Protein AF-0000000079074766 (afdb_homodimer)

Radius of gyration: 25.67 Å; Cα contacts (8 Å, |Δi|>4): 658; chains: 2; bounding box: 69×68×53 Å

Secondary structure (DSSP, 8-state):
--TTHHHHHHHHHHHHTT--HHHHHTTTS-HHHHHHHHTTSS--BHHHHHHHHHHTT--HHHHHHIIIIIHHHHHTHHHHHHHHTT-HHHHHHHHHHHHHHHHH-TT-HHHHHHHHHHHHHHHHHH------HHHHHHHHHTTHHHHTTSS---HHHHHHHHTTGGGS-HHHHHHHHHHHHHHHHHS----HHHHHHHHHHHHHHHHHHHHH-HHHHHHHHHHHHHT----GGGHHHHHHHHHHHHHHHHHHH---HHHHHHHHHHHHTT-HHHHHHHHHHHHHHHHHHT-/--TTHHHHHHHHHHHHTT--HHHHHTTTS-HHHHHHHHTTSS--BHHHHHHHHHHTT--HHHHH-TTHHHHHHHHTHHHHHHHHTT-HHHHHHHHHHHHHHHHH-TT-HHHHHHHHHHHHHHHHHH------HHHHHHHHHTTHHHHTTSS---HHHHHHHHTTGGGS-HHHHHHHHHHHHHHHHHS----HHHHHHHHHHHHHHHHHHHHH-HHHHHHHHHHHHHT----GGGHHHHHHHHHHHHHHHHHHH---HHHHHHHHHHHHTT-HHHHHHHHHHHHHHHHHHT-

InterPro domains:
  IPR001387 Cro/C1-type, helix-turn-helix domain [PF01381] (11-61)
  IPR001387 Cro/C1-type, helix-turn-helix domain [PS50943] (10-64)
  IPR001387 Cro/C1-type, helix-turn-helix domain [SM00530] (9-63)
  IPR010982 Lambda repressor-like, DNA-binding domain superfamily [G3DSA:1.10.260.40] (1-70)
  IPR010982 Lambda repressor-like, DNA-binding domain superfamily [SSF47413] (2-65)

Structure (mmCIF, N/CA/C/O backbone):
data_AF-0000000079074766-model_v1
#
loop_
_entity.id
_entity.type
_entity.pdbx_description
1 polymer 'Transcriptional regulator'
#
loop_
_atom_site.group_PDB
_atom_site.id
_atom_site.type_symbol
_atom_site.label_atom_id
_atom_site.label_alt_id
_atom_site.label_comp_id
_atom_site.label_asym_id
_atom_site.label_entity_id
_atom_site.label_seq_id
_atom_site.pdbx_PDB_ins_code
_atom_site.Cartn_x
_atom_site.Cartn_y
_atom_site.Cartn_z
_atom_site.occupancy
_atom_site.B_iso_or_equiv
_atom_site.auth_seq_id
_atom_site.auth_comp_id
_atom_site.auth_asym_id
_atom_site.auth_atom_id
_atom_site.pdbx_PDB_model_num
ATOM 1 N N . MET A 1 1 ? 18.047 18.75 -0.816 1 33.03 1 MET A N 1
ATOM 2 C CA . MET A 1 1 ? 18.094 17.828 0.32 1 33.03 1 MET A CA 1
ATOM 3 C C . MET A 1 1 ? 19.531 17.391 0.591 1 33.03 1 MET A C 1
ATOM 5 O O . MET A 1 1 ? 20.281 17.078 -0.34 1 33.03 1 MET A O 1
ATOM 9 N N . ASN A 1 2 ? 20.109 17.609 1.612 1 41.09 2 ASN A N 1
ATOM 10 C CA . ASN A 1 2 ? 21.469 17.391 2.094 1 41.09 2 ASN A CA 1
ATOM 11 C C . ASN A 1 2 ? 21.859 15.922 2.033 1 41.09 2 ASN A C 1
ATOM 13 O O . ASN A 1 2 ? 21.156 15.062 2.568 1 41.09 2 ASN A O 1
ATOM 17 N N . ASN A 1 3 ? 22.625 15.508 1.01 1 47.12 3 ASN A N 1
ATOM 18 C CA . ASN A 1 3 ? 23.281 14.25 0.655 1 47.12 3 ASN A CA 1
ATOM 19 C C . ASN A 1 3 ? 23.797 13.516 1.891 1 47.12 3 ASN A C 1
ATOM 21 O O . ASN A 1 3 ? 24.125 12.328 1.823 1 47.12 3 ASN A O 1
ATOM 25 N N . GLN A 1 4 ? 23.797 14.242 2.99 1 58.53 4 GLN A N 1
ATOM 26 C CA . GLN A 1 4 ? 24.438 13.758 4.211 1 58.53 4 GLN A CA 1
ATOM 27 C C . GLN A 1 4 ? 23.453 12.961 5.066 1 58.53 4 GLN A C 1
ATOM 29 O O . GLN A 1 4 ? 23.859 12.305 6.031 1 58.53 4 GLN A O 1
ATOM 34 N N . ILE A 1 5 ? 22.297 12.906 4.562 1 64.31 5 ILE A N 1
ATOM 35 C CA . ILE A 1 5 ? 21.297 12.352 5.469 1 64.31 5 ILE A CA 1
ATOM 36 C C . ILE A 1 5 ? 21.375 10.828 5.449 1 64.31 5 ILE A C 1
ATOM 38 O O . ILE A 1 5 ? 21.047 10.172 6.441 1 64.31 5 ILE A O 1
ATOM 42 N N . PHE A 1 6 ? 21.859 10.328 4.332 1 75.88 6 PHE A N 1
ATOM 43 C CA . PHE A 1 6 ? 21.797 8.875 4.203 1 75.88 6 PHE A CA 1
ATOM 44 C C . PHE A 1 6 ? 22.875 8.211 5.047 1 75.88 6 PHE A C 1
ATOM 46 O O . PHE A 1 6 ? 22.641 7.164 5.656 1 75.88 6 PHE A O 1
ATOM 53 N N . GLY A 1 7 ? 24.016 8.906 5.031 1 81.5 7 GLY A N 1
ATOM 54 C CA . GLY A 1 7 ? 25.062 8.383 5.898 1 81.5 7 GLY A CA 1
ATOM 55 C C . GLY A 1 7 ? 24.688 8.383 7.367 1 81.5 7 GLY A C 1
ATOM 56 O O . GLY A 1 7 ? 24.891 7.395 8.07 1 81.5 7 GLY A O 1
ATOM 57 N N . LEU A 1 8 ? 24.078 9.477 7.711 1 78.25 8 LEU A N 1
ATOM 58 C CA . LEU A 1 8 ? 23.625 9.609 9.094 1 78.25 8 LEU A CA 1
ATOM 59 C C . LEU A 1 8 ? 22.547 8.57 9.422 1 78.25 8 LEU A C 1
ATOM 61 O O . LEU A 1 8 ? 22.547 8 10.508 1 78.25 8 LEU A O 1
ATOM 65 N N . LYS A 1 9 ? 21.688 8.336 8.555 1 75.06 9 LYS A N 1
ATOM 66 C CA . LYS A 1 9 ? 20.625 7.355 8.75 1 75.06 9 LYS A CA 1
ATOM 67 C C . LYS A 1 9 ? 21.203 5.945 8.883 1 75.06 9 LYS A C 1
ATOM 69 O O . LYS A 1 9 ? 20.75 5.168 9.727 1 75.06 9 LYS A O 1
ATOM 74 N N . PHE A 1 10 ? 22.156 5.691 8.031 1 84.81 10 PHE A N 1
ATOM 75 C CA . PHE A 1 10 ? 22.781 4.379 8.109 1 84.81 10 PHE A CA 1
ATOM 76 C C . PHE A 1 10 ? 23.438 4.176 9.469 1 84.81 10 PHE A C 1
ATOM 78 O O . PHE A 1 10 ? 23.297 3.111 10.078 1 84.81 10 PHE A O 1
ATOM 85 N N . ARG A 1 11 ? 24.031 5.258 9.875 1 84.69 11 ARG A N 1
ATOM 86 C CA . ARG A 1 11 ? 24.672 5.207 11.18 1 84.69 11 ARG A CA 1
ATOM 87 C C . ARG A 1 11 ? 23.656 4.891 12.273 1 84.69 11 ARG A C 1
ATOM 89 O O . ARG A 1 11 ? 23.891 4.023 13.117 1 84.69 11 ARG A O 1
ATOM 96 N N . GLN A 1 12 ? 22.609 5.602 12.25 1 79.62 12 GLN A N 1
ATOM 97 C CA . GLN A 1 12 ? 21.547 5.406 13.234 1 79.62 12 GLN A CA 1
ATOM 98 C C . GLN A 1 12 ? 21.047 3.969 13.219 1 79.62 12 GLN A C 1
ATOM 100 O O . GLN A 1 12 ? 20.906 3.342 14.273 1 79.62 12 GLN A O 1
ATOM 105 N N . LEU A 1 13 ? 20.781 3.492 12.078 1 75.06 13 LEU A N 1
ATOM 106 C CA . LEU A 1 13 ? 20.25 2.141 11.914 1 75.06 13 LEU A CA 1
ATOM 107 C C . LEU A 1 13 ? 21.281 1.104 12.375 1 75.06 13 LEU A C 1
ATOM 109 O O . LEU A 1 13 ? 20.922 0.13 13.039 1 75.06 13 LEU A O 1
ATOM 113 N N . ARG A 1 14 ? 22.547 1.407 11.938 1 84.81 14 ARG A N 1
ATOM 114 C CA . ARG A 1 14 ? 23.625 0.498 12.312 1 84.81 14 ARG A CA 1
ATOM 115 C C . ARG A 1 14 ? 23.766 0.429 13.828 1 84.81 14 ARG A C 1
ATOM 117 O O . ARG A 1 14 ? 23.859 -0.659 14.398 1 84.81 14 ARG A O 1
ATOM 124 N N . LYS A 1 15 ? 23.688 1.52 14.438 1 84.25 15 LYS A N 1
ATOM 125 C CA . LYS A 1 15 ? 23.859 1.607 15.883 1 84.25 15 LYS A CA 1
ATOM 126 C C . LYS A 1 15 ? 22.672 0.994 16.609 1 84.25 15 LYS A C 1
ATOM 128 O O . LYS A 1 15 ? 22.844 0.365 17.672 1 84.25 15 LYS A O 1
ATOM 133 N N . GLN A 1 16 ? 21.531 1.215 16.125 1 72.75 16 GLN A N 1
ATOM 134 C CA . GLN A 1 16 ? 20.328 0.64 16.703 1 72.75 16 GLN A CA 1
ATOM 135 C C . GLN A 1 16 ? 20.422 -0.882 16.766 1 72.75 16 GLN A C 1
ATOM 137 O O . GLN A 1 16 ? 19.844 -1.508 17.656 1 72.75 16 GLN A O 1
ATOM 142 N N . GLN A 1 17 ? 21.203 -1.385 15.836 1 72.06 17 GLN A N 1
ATOM 143 C CA . GLN A 1 17 ? 21.359 -2.834 15.758 1 72.06 17 GLN A CA 1
ATOM 144 C C . GLN A 1 17 ? 22.625 -3.287 16.484 1 72.06 17 GLN A C 1
ATOM 146 O O . GLN A 1 17 ? 23.016 -4.453 16.391 1 72.06 17 GLN A O 1
ATOM 151 N N . HIS A 1 18 ? 23.297 -2.328 17.047 1 80.12 18 HIS A N 1
ATOM 152 C CA . HIS A 1 18 ? 24.516 -2.564 17.812 1 80.12 18 HIS A CA 1
ATOM 153 C C . HIS A 1 18 ? 25.609 -3.182 16.938 1 80.12 18 HIS A C 1
ATOM 155 O O . HIS A 1 18 ? 26.328 -4.082 17.391 1 80.12 18 HIS A O 1
ATOM 161 N N . ILE A 1 19 ? 25.688 -2.799 15.773 1 88.94 19 ILE A N 1
ATOM 162 C CA . ILE A 1 19 ? 26.734 -3.24 14.844 1 88.94 19 ILE A CA 1
ATOM 163 C C . ILE A 1 19 ? 27.859 -2.209 14.805 1 88.94 19 ILE A C 1
ATOM 165 O O . ILE A 1 19 ? 27.594 -1.013 14.648 1 88.94 19 ILE A O 1
ATOM 169 N N . THR A 1 20 ? 29.062 -2.664 15.039 1 91.31 20 THR A N 1
ATOM 170 C CA . THR A 1 20 ? 30.203 -1.743 15 1 91.31 20 THR A CA 1
ATOM 171 C C . THR A 1 20 ? 30.531 -1.357 13.562 1 91.31 20 THR A C 1
ATOM 173 O O . THR A 1 20 ? 30.109 -2.021 12.617 1 91.31 20 THR A O 1
ATOM 176 N N . LEU A 1 21 ? 31.25 -0.286 13.461 1 93.31 21 LEU A N 1
ATOM 177 C CA . LEU A 1 21 ? 31.688 0.166 12.148 1 93.31 21 LEU A CA 1
ATOM 178 C C . LEU A 1 21 ? 32.5 -0.917 11.438 1 93.31 21 LEU A C 1
ATOM 180 O O . LEU A 1 21 ? 32.312 -1.157 10.242 1 93.31 21 LEU A O 1
ATOM 184 N N . ALA A 1 22 ? 33.375 -1.547 12.211 1 92.75 22 ALA A N 1
ATOM 185 C CA . ALA A 1 22 ? 34.281 -2.572 11.672 1 92.75 22 ALA A CA 1
ATOM 186 C C . ALA A 1 22 ? 33.5 -3.77 11.156 1 92.75 22 ALA A C 1
ATOM 188 O O . ALA A 1 22 ? 33.75 -4.273 10.062 1 92.75 22 ALA A O 1
ATOM 189 N N . LYS A 1 23 ? 32.562 -4.18 11.875 1 92.25 23 LYS A N 1
ATOM 190 C CA . LYS A 1 23 ? 31.719 -5.324 11.508 1 92.25 23 LYS A CA 1
ATOM 191 C C . LYS A 1 23 ? 30.891 -5.023 10.258 1 92.25 23 LYS A C 1
ATOM 193 O O . LYS A 1 23 ? 30.766 -5.871 9.375 1 92.25 23 LYS A O 1
ATOM 198 N N . ALA A 1 24 ? 30.328 -3.842 10.227 1 93.31 24 ALA A N 1
ATOM 199 C CA . ALA A 1 24 ? 29.5 -3.449 9.086 1 93.31 24 ALA A CA 1
ATOM 200 C C . ALA A 1 24 ? 30.328 -3.326 7.82 1 93.31 24 ALA A C 1
ATOM 202 O O . ALA A 1 24 ? 29.906 -3.762 6.746 1 93.31 24 ALA A O 1
ATOM 203 N N . ALA A 1 25 ? 31.5 -2.805 7.902 1 94.19 25 ALA A N 1
ATOM 204 C CA . ALA A 1 25 ? 32.344 -2.49 6.746 1 94.19 25 ALA A CA 1
ATOM 205 C C . ALA A 1 25 ? 33.031 -3.742 6.203 1 94.19 25 ALA A C 1
ATOM 207 O O . ALA A 1 25 ? 33.406 -3.785 5.039 1 94.19 25 ALA A O 1
ATOM 208 N N . ALA A 1 26 ? 33.156 -4.738 6.965 1 92.06 26 ALA A N 1
ATOM 209 C CA . ALA A 1 26 ? 33.938 -5.93 6.629 1 92.06 26 ALA A CA 1
ATOM 210 C C . ALA A 1 26 ? 33.438 -6.551 5.324 1 92.06 26 ALA A C 1
ATOM 212 O O . ALA A 1 26 ? 32.281 -6.871 5.184 1 92.06 26 ALA A O 1
ATOM 213 N N . GLY A 1 27 ? 34.375 -6.691 4.363 1 90.19 27 GLY A N 1
ATOM 214 C CA . GLY A 1 27 ? 34.062 -7.371 3.115 1 90.19 27 GLY A CA 1
ATOM 215 C C . GLY A 1 27 ? 33.406 -6.465 2.088 1 90.19 27 GLY A C 1
ATOM 216 O O . GLY A 1 27 ? 33.125 -6.891 0.968 1 90.19 27 GLY A O 1
ATOM 217 N N . ILE A 1 28 ? 33.125 -5.207 2.49 1 91.69 28 ILE A N 1
ATOM 218 C CA . ILE A 1 28 ? 32.375 -4.336 1.589 1 91.69 28 ILE A CA 1
ATOM 219 C C . ILE A 1 28 ? 33.188 -3.061 1.326 1 91.69 28 ILE A C 1
ATOM 221 O O . ILE A 1 28 ? 33.344 -2.656 0.175 1 91.69 28 ILE A O 1
ATOM 225 N N . THR A 1 29 ? 33.688 -2.432 2.371 1 93.06 29 THR A N 1
ATOM 226 C CA . THR A 1 29 ? 34.469 -1.205 2.299 1 93.06 29 THR A CA 1
ATOM 227 C C . THR A 1 29 ? 35.375 -1.072 3.514 1 93.06 29 THR A C 1
ATOM 229 O O . THR A 1 29 ? 35.375 -1.944 4.387 1 93.06 29 THR A O 1
ATOM 232 N N . SER A 1 30 ? 36.219 -0.065 3.471 1 93.25 30 SER A N 1
ATOM 233 C CA . SER A 1 30 ? 37.094 0.141 4.625 1 93.25 30 SER A CA 1
ATOM 234 C C . SER A 1 30 ? 36.312 0.79 5.777 1 93.25 30 SER A C 1
ATOM 236 O O . SER A 1 30 ? 35.375 1.529 5.559 1 93.25 30 SER A O 1
ATOM 238 N N . ARG A 1 31 ? 36.75 0.466 7.062 1 93.81 31 ARG A N 1
ATOM 239 C CA . ARG A 1 31 ? 36.188 1.088 8.258 1 93.81 31 ARG A CA 1
ATOM 240 C C . ARG A 1 31 ? 36.219 2.609 8.156 1 93.81 31 ARG A C 1
ATOM 242 O O . ARG A 1 31 ? 35.281 3.289 8.508 1 93.81 31 ARG A O 1
ATOM 249 N N . GLN A 1 32 ? 37.281 3.133 7.652 1 92.5 32 GLN A N 1
ATOM 250 C CA . GLN A 1 32 ? 37.469 4.574 7.527 1 92.5 32 GLN A CA 1
ATOM 251 C C . GLN A 1 32 ? 36.469 5.168 6.535 1 92.5 32 GLN A C 1
ATOM 253 O O . GLN A 1 32 ? 35.844 6.207 6.805 1 92.5 32 GLN A O 1
ATOM 258 N N . SER A 1 33 ? 36.281 4.516 5.426 1 93.69 33 SER A N 1
ATOM 259 C CA . SER A 1 33 ? 35.375 5.004 4.398 1 93.69 33 SER A CA 1
ATOM 260 C C . SER A 1 33 ? 33.938 5.027 4.906 1 93.69 33 SER A C 1
ATOM 262 O O . SER A 1 33 ? 33.219 5.988 4.668 1 93.69 33 SER A O 1
ATOM 264 N N . LEU A 1 34 ? 33.562 3.973 5.582 1 94.56 34 LEU A N 1
ATOM 265 C CA . LEU A 1 34 ? 32.219 3.916 6.129 1 94.56 34 LEU A CA 1
ATOM 266 C C . LEU A 1 34 ? 32 4.992 7.191 1 94.56 34 LEU A C 1
ATOM 268 O O . LEU A 1 34 ? 30.969 5.66 7.215 1 94.56 34 LEU A O 1
ATOM 272 N N . GLY A 1 35 ? 32.938 5.141 8.07 1 92.44 35 GLY A N 1
ATOM 273 C CA . GLY A 1 35 ? 32.875 6.176 9.086 1 92.44 35 GLY A CA 1
ATOM 274 C C . GLY A 1 35 ? 32.719 7.57 8.508 1 92.44 35 GLY A C 1
ATOM 275 O O . GLY A 1 35 ? 31.922 8.367 9 1 92.44 35 GLY A O 1
ATOM 276 N N . ASN A 1 36 ? 33.5 7.812 7.496 1 92.38 36 ASN A N 1
ATOM 277 C CA . ASN A 1 36 ? 33.438 9.117 6.836 1 92.38 36 ASN A CA 1
ATOM 278 C C . ASN A 1 36 ? 32.062 9.359 6.23 1 92.38 36 ASN A C 1
ATOM 280 O O . ASN A 1 36 ? 31.531 10.469 6.332 1 92.38 36 ASN A O 1
ATOM 284 N N . TRP A 1 37 ? 31.484 8.344 5.645 1 91.81 37 TRP A N 1
ATOM 285 C CA . TRP A 1 37 ? 30.172 8.469 5.023 1 91.81 37 TRP A CA 1
ATOM 286 C C . TRP A 1 37 ? 29.094 8.695 6.078 1 91.81 37 TRP A C 1
ATOM 288 O O . TRP A 1 37 ? 28.234 9.57 5.922 1 91.81 37 TRP A O 1
ATOM 298 N N . GLU A 1 38 ? 29.219 7.996 7.18 1 90.25 38 GLU A N 1
ATOM 299 C CA . GLU A 1 38 ? 28.219 8.07 8.242 1 90.25 38 GLU A CA 1
ATOM 300 C C . GLU A 1 38 ? 28.203 9.445 8.891 1 90.25 38 GLU A C 1
ATOM 302 O O . GLU A 1 38 ? 27.188 9.852 9.469 1 90.25 38 GLU A O 1
ATOM 307 N N . THR A 1 39 ? 29.375 10.125 8.773 1 85.88 39 THR A N 1
ATOM 308 C CA . THR A 1 39 ? 29.484 11.406 9.453 1 85.88 39 THR A CA 1
ATOM 309 C C . THR A 1 39 ? 29.422 12.555 8.453 1 85.88 39 THR A C 1
ATOM 311 O O . THR A 1 39 ? 29.703 13.711 8.797 1 85.88 39 THR A O 1
ATOM 314 N N . GLY A 1 40 ? 29.109 12.188 7.254 1 81.5 40 GLY A N 1
ATOM 315 C CA . GLY A 1 40 ? 28.922 13.211 6.242 1 81.5 40 GLY A CA 1
ATOM 316 C C . GLY A 1 40 ? 30.219 13.758 5.691 1 81.5 40 GLY A C 1
ATOM 317 O O . GLY A 1 40 ? 30.234 14.812 5.047 1 81.5 40 GLY A O 1
ATOM 318 N N . LYS A 1 41 ? 31.328 13.141 5.926 1 83.25 41 LYS A N 1
ATOM 319 C CA . LYS A 1 41 ? 32.625 13.633 5.523 1 83.25 41 LYS A CA 1
ATOM 320 C C . LYS A 1 41 ? 33.125 12.945 4.254 1 83.25 41 LYS A C 1
ATOM 322 O O . LYS A 1 41 ? 34.25 13.188 3.797 1 83.25 41 LYS A O 1
ATOM 327 N N . GLY A 1 42 ? 32.406 12.062 3.795 1 85.5 42 GLY A N 1
ATOM 328 C CA . GLY A 1 42 ? 32.781 11.328 2.602 1 85.5 42 GLY A CA 1
ATOM 329 C C . GLY A 1 42 ? 31.609 10.766 1.836 1 85.5 42 GLY A C 1
ATOM 330 O O . GLY A 1 42 ? 30.469 10.898 2.271 1 85.5 42 GLY A O 1
ATOM 331 N N . GLU A 1 43 ? 31.984 10.18 0.658 1 87.62 43 GLU A N 1
ATOM 332 C CA . GLU A 1 43 ? 30.984 9.523 -0.184 1 87.62 43 GLU A CA 1
ATOM 333 C C . GLU A 1 43 ? 31.219 8.016 -0.246 1 87.62 43 GLU A C 1
ATOM 335 O O . GLU A 1 43 ? 32.344 7.547 0.019 1 87.62 43 GLU A O 1
ATOM 340 N N . LEU A 1 44 ? 30.172 7.305 -0.308 1 88.69 44 LEU A N 1
ATOM 341 C CA . LEU A 1 44 ? 30.25 5.863 -0.515 1 88.69 44 LEU A CA 1
ATOM 342 C C . LEU A 1 44 ? 29.5 5.461 -1.785 1 88.69 44 LEU A C 1
ATOM 344 O O . LEU A 1 44 ? 28.453 6.02 -2.1 1 88.69 44 LEU A O 1
ATOM 348 N N . ALA A 1 45 ? 30.062 4.543 -2.443 1 88.56 45 ALA A N 1
ATOM 349 C CA . ALA A 1 45 ? 29.484 4.066 -3.699 1 88.56 45 ALA A CA 1
ATOM 350 C C . ALA A 1 45 ? 28.078 3.525 -3.488 1 88.56 45 ALA A C 1
ATOM 352 O O . ALA A 1 45 ? 27.797 2.879 -2.475 1 88.56 45 ALA A O 1
ATOM 353 N N . PHE A 1 46 ? 27.234 3.783 -4.48 1 84.81 46 PHE A N 1
ATOM 354 C CA . PHE A 1 46 ? 25.828 3.393 -4.453 1 84.81 46 PHE A CA 1
ATOM 355 C C . PHE A 1 46 ? 25.688 1.91 -4.133 1 84.81 46 PHE A C 1
ATOM 357 O O . PHE A 1 46 ? 24.984 1.539 -3.195 1 84.81 46 PHE A O 1
ATOM 364 N N . GLU A 1 47 ? 26.469 1.06 -4.828 1 80.62 47 GLU A N 1
ATOM 365 C CA . GLU A 1 47 ? 26.359 -0.386 -4.652 1 80.62 47 GLU A CA 1
ATOM 366 C C . GLU A 1 47 ? 26.875 -0.812 -3.281 1 80.62 47 GLU A C 1
ATOM 368 O O . GLU A 1 47 ? 26.359 -1.765 -2.689 1 80.62 47 GLU A O 1
ATOM 373 N N . LYS A 1 48 ? 27.844 -0.159 -2.801 1 87.25 48 LYS A N 1
ATOM 374 C CA . LYS A 1 48 ? 28.375 -0.471 -1.478 1 87.25 48 LYS A CA 1
ATOM 375 C C . LYS A 1 48 ? 27.359 -0.162 -0.388 1 87.25 48 LYS A C 1
ATOM 377 O O . LYS A 1 48 ? 27.219 -0.916 0.578 1 87.25 48 LYS A O 1
ATOM 382 N N . VAL A 1 49 ? 26.656 0.984 -0.625 1 86.25 49 VAL A N 1
ATOM 383 C CA . VAL A 1 49 ? 25.625 1.339 0.334 1 86.25 49 VAL A CA 1
ATOM 384 C C . VAL A 1 49 ? 24.562 0.243 0.372 1 86.25 49 VAL A C 1
ATOM 386 O O . VAL A 1 49 ? 24.125 -0.166 1.449 1 86.25 49 VAL A O 1
ATOM 389 N N . LEU A 1 50 ? 24.25 -0.276 -0.764 1 78.06 50 LEU A N 1
ATOM 390 C CA . LEU A 1 50 ? 23.234 -1.326 -0.833 1 78.06 50 LEU A CA 1
ATOM 391 C C . LEU A 1 50 ? 23.719 -2.59 -0.129 1 78.06 50 LEU A C 1
ATOM 393 O O . LEU A 1 50 ? 22.953 -3.246 0.573 1 78.06 50 LEU A O 1
ATOM 397 N N . LEU A 1 51 ? 24.953 -2.895 -0.297 1 81.31 51 LEU A N 1
ATOM 398 C CA . LEU A 1 51 ? 25.531 -4.062 0.359 1 81.31 51 LEU A CA 1
ATOM 399 C C . LEU A 1 51 ? 25.578 -3.867 1.871 1 81.31 51 LEU A C 1
ATOM 401 O O . LEU A 1 51 ? 25.328 -4.812 2.629 1 81.31 51 LEU A O 1
ATOM 405 N N . LEU A 1 52 ? 25.922 -2.688 2.227 1 88 52 LEU A N 1
ATOM 406 C CA . LEU A 1 52 ? 25.953 -2.369 3.65 1 88 52 LEU A CA 1
ATOM 407 C C . LEU A 1 52 ? 24.562 -2.52 4.273 1 88 52 LEU A C 1
ATOM 409 O O . LEU A 1 52 ? 24.438 -3.047 5.379 1 88 52 LEU A O 1
ATOM 413 N N . LEU A 1 53 ? 23.656 -2.025 3.598 1 80.19 53 LEU A N 1
ATOM 414 C CA . LEU A 1 53 ? 22.281 -2.129 4.074 1 80.19 53 LEU A CA 1
ATOM 415 C C . LEU A 1 53 ? 21.875 -3.59 4.238 1 80.19 53 LEU A C 1
ATOM 417 O O . LEU A 1 53 ? 21.234 -3.953 5.23 1 80.19 53 LEU A O 1
ATOM 421 N N . LYS A 1 54 ? 22.219 -4.402 3.254 1 72.69 54 LYS A N 1
ATOM 422 C CA . LYS A 1 54 ? 21.969 -5.836 3.332 1 72.69 54 LYS A CA 1
ATOM 423 C C . LYS A 1 54 ? 22.641 -6.449 4.559 1 72.69 54 LYS A C 1
ATOM 425 O O . LYS A 1 54 ? 22.031 -7.262 5.262 1 72.69 54 LYS A O 1
ATOM 430 N N . LYS A 1 55 ? 23.797 -6.012 4.766 1 79.06 55 LYS A N 1
ATOM 431 C CA . LYS A 1 55 ? 24.594 -6.539 5.871 1 79.06 55 LYS A CA 1
ATOM 432 C C . LYS A 1 55 ? 23.938 -6.23 7.215 1 79.06 55 LYS A C 1
ATOM 434 O O . LYS A 1 55 ? 24.016 -7.027 8.156 1 79.06 55 LYS A O 1
ATOM 439 N N . ILE A 1 56 ? 23.328 -5.125 7.285 1 78.12 56 ILE A N 1
ATOM 440 C CA . ILE A 1 56 ? 22.719 -4.773 8.562 1 78.12 56 ILE A CA 1
ATOM 441 C C . ILE A 1 56 ? 21.219 -5.066 8.516 1 78.12 56 ILE A C 1
ATOM 443 O O . ILE A 1 56 ? 20.453 -4.535 9.32 1 78.12 56 ILE A O 1
ATOM 447 N N . ASN A 1 57 ? 20.797 -5.781 7.5 1 62.91 57 ASN A N 1
ATOM 448 C CA . ASN A 1 57 ? 19.438 -6.305 7.352 1 62.91 57 ASN A CA 1
ATOM 449 C C . ASN A 1 57 ? 18.422 -5.184 7.184 1 62.91 57 ASN A C 1
ATOM 451 O O . ASN A 1 57 ? 17.375 -5.191 7.828 1 62.91 57 ASN A O 1
ATOM 455 N N . VAL A 1 58 ? 18.828 -4.156 6.422 1 64.12 58 VAL A N 1
ATOM 456 C CA . VAL A 1 58 ? 17.922 -3.07 6.07 1 64.12 58 VAL A CA 1
ATOM 457 C C . VAL A 1 58 ? 17.625 -3.105 4.574 1 64.12 58 VAL A C 1
ATOM 459 O O . VAL A 1 58 ? 18.547 -3.193 3.754 1 64.12 58 VAL A O 1
ATOM 462 N N . GLN A 1 59 ? 16.422 -3.166 4.211 1 54.31 59 GLN A N 1
ATOM 463 C CA . GLN A 1 59 ? 16.031 -3.154 2.803 1 54.31 59 GLN A CA 1
ATOM 464 C C . GLN A 1 59 ? 16.281 -1.786 2.174 1 54.31 59 GLN A C 1
ATOM 466 O O . GLN A 1 59 ? 15.969 -0.755 2.768 1 54.31 59 GLN A O 1
ATOM 471 N N . PRO A 1 60 ? 16.969 -1.766 1.042 1 60.81 60 PRO A N 1
ATOM 472 C CA . PRO A 1 60 ? 17.266 -0.495 0.374 1 60.81 60 PRO A CA 1
ATOM 473 C C . PRO A 1 60 ? 16.016 0.377 0.194 1 60.81 60 PRO A C 1
ATOM 475 O O . PRO A 1 60 ? 16.094 1.601 0.329 1 60.81 60 PRO A O 1
ATOM 478 N N . ILE A 1 61 ? 15.031 -0.257 -0.117 1 53.75 61 ILE A N 1
ATOM 479 C CA . ILE A 1 61 ? 13.789 0.484 -0.314 1 53.75 61 ILE A CA 1
ATOM 480 C C . ILE A 1 61 ? 13.422 1.22 0.972 1 53.75 61 ILE A C 1
ATOM 482 O O . ILE A 1 61 ? 13.031 2.389 0.936 1 53.75 61 ILE A O 1
ATOM 486 N N . ASP A 1 62 ? 13.43 0.388 1.964 1 52.94 62 ASP A N 1
ATOM 487 C CA . ASP A 1 62 ? 13.18 0.991 3.268 1 52.94 62 ASP A CA 1
ATOM 488 C C . ASP A 1 62 ? 14.148 2.137 3.545 1 52.94 62 ASP A C 1
ATOM 490 O O . ASP A 1 62 ? 13.758 3.166 4.098 1 52.94 62 ASP A O 1
ATOM 494 N N . PHE A 1 63 ? 15.359 1.853 3.139 1 59.28 63 PHE A N 1
ATOM 495 C CA . PHE A 1 63 ? 16.422 2.828 3.359 1 59.28 63 PHE A CA 1
ATOM 496 C C . PHE A 1 63 ? 16.156 4.102 2.564 1 59.28 63 PHE A C 1
ATOM 498 O O . PHE A 1 63 ? 16.375 5.207 3.066 1 59.28 63 PHE A O 1
ATOM 505 N N . LEU A 1 64 ? 15.656 3.738 1.151 1 55.19 64 LEU A N 1
ATOM 506 C CA . LEU A 1 64 ? 15.398 4.863 0.26 1 55.19 64 LEU A CA 1
ATOM 507 C C . LEU A 1 64 ? 14.039 5.484 0.544 1 55.19 64 LEU A C 1
ATOM 509 O O . LEU A 1 64 ? 13.875 6.703 0.469 1 55.19 64 LEU A O 1
ATOM 513 N N . GLU A 1 65 ? 12.977 4.508 0.166 1 48.78 65 GLU A N 1
ATOM 514 C CA . GLU A 1 65 ? 11.602 4.934 0.4 1 48.78 65 GLU A CA 1
ATOM 515 C C . GLU A 1 65 ? 11.461 5.66 1.736 1 48.78 65 GLU A C 1
ATOM 517 O O . GLU A 1 65 ? 10.773 6.676 1.83 1 48.78 65 GLU A O 1
ATOM 522 N N . SER A 1 66 ? 11.625 4.664 2.516 1 46.84 66 SER A N 1
ATOM 523 C CA . SER A 1 66 ? 11.367 5.105 3.883 1 46.84 66 SER A CA 1
ATOM 524 C C . SER A 1 66 ? 12 6.469 4.148 1 46.84 66 SER A C 1
ATOM 526 O O . SER A 1 66 ? 11.914 6.992 5.262 1 46.84 66 SER A O 1
ATOM 528 N N . SER A 1 67 ? 12.805 6.754 3.088 1 51.22 67 SER A N 1
ATOM 529 C CA . SER A 1 67 ? 13.633 7.684 3.855 1 51.22 67 SER A CA 1
ATOM 530 C C . SER A 1 67 ? 12.867 8.961 4.18 1 51.22 67 SER A C 1
ATOM 532 O O . SER A 1 67 ? 12.805 9.375 5.34 1 51.22 67 SER A O 1
ATOM 534 N N . ILE A 1 68 ? 12.102 9.297 2.914 1 55.25 68 ILE A N 1
ATOM 535 C CA . ILE A 1 68 ? 11.5 10.578 3.291 1 55.25 68 ILE A CA 1
ATOM 536 C C . ILE A 1 68 ? 10.188 10.328 4.031 1 55.25 68 ILE A C 1
ATOM 538 O O . ILE A 1 68 ? 9.953 10.906 5.094 1 55.25 68 ILE A O 1
ATOM 542 N N . SER A 1 69 ? 9.305 9.359 3.338 1 64.06 69 SER A N 1
ATOM 543 C CA . SER A 1 69 ? 8.031 9.062 3.996 1 64.06 69 SER A CA 1
ATOM 544 C C . SER A 1 69 ? 8.258 8.484 5.391 1 64.06 69 SER A C 1
ATOM 546 O O . SER A 1 69 ? 7.609 8.914 6.352 1 64.06 69 SER A O 1
ATOM 548 N N . SER A 1 70 ? 9.125 7.586 5.34 1 62.81 70 SER A N 1
ATOM 549 C CA . SER A 1 70 ? 9.438 6.984 6.633 1 62.81 70 SER A CA 1
ATOM 550 C C . SER A 1 70 ? 10.023 8.016 7.594 1 62.81 70 SER A C 1
ATOM 552 O O . SER A 1 70 ? 9.688 8.023 8.781 1 62.81 70 SER A O 1
ATOM 554 N N . TYR A 1 71 ? 10.82 8.82 7.039 1 63.41 71 TYR A N 1
ATOM 555 C CA . TYR A 1 71 ? 11.422 9.875 7.844 1 63.41 71 TYR A CA 1
ATOM 556 C C . TYR A 1 71 ? 10.359 10.812 8.406 1 63.41 71 TYR A C 1
ATOM 558 O O . TYR A 1 71 ? 10.352 11.117 9.594 1 63.41 71 TYR A O 1
ATOM 566 N N . LEU A 1 72 ? 9.539 11.227 7.523 1 77.56 72 LEU A N 1
ATOM 567 C CA . LEU A 1 72 ? 8.492 12.148 7.938 1 77.56 72 LEU A CA 1
ATOM 568 C C . LEU A 1 72 ? 7.574 11.508 8.969 1 77.56 72 LEU A C 1
ATOM 570 O O . LEU A 1 72 ? 7.23 12.133 9.977 1 77.56 72 LEU A O 1
ATOM 574 N N . LYS A 1 73 ? 7.297 10.25 8.734 1 80.56 73 LYS A N 1
ATOM 575 C CA . LYS A 1 73 ? 6.438 9.523 9.672 1 80.56 73 LYS A CA 1
ATOM 576 C C . LYS A 1 73 ? 7.121 9.344 11.023 1 80.56 73 LYS A C 1
ATOM 578 O O . LYS A 1 73 ? 6.484 9.484 12.07 1 80.56 73 LYS A O 1
ATOM 583 N N . GLN A 1 74 ? 8.297 9.109 10.93 1 74.62 74 GLN A N 1
ATOM 584 C CA . GLN A 1 74 ? 9.062 8.93 12.164 1 74.62 74 GLN A CA 1
ATOM 585 C C . GLN A 1 74 ? 9.18 10.25 12.922 1 74.62 74 GLN A C 1
ATOM 587 O O . GLN A 1 74 ? 9.07 10.273 14.148 1 74.62 74 GLN A O 1
ATOM 592 N N . THR A 1 75 ? 9.391 11.258 12.156 1 78.69 75 THR A N 1
ATOM 593 C CA . THR A 1 75 ? 9.562 12.586 12.727 1 78.69 75 THR A CA 1
ATOM 594 C C . THR A 1 75 ? 8.32 13.008 13.508 1 78.69 75 THR A C 1
ATOM 596 O O . THR A 1 75 ? 8.43 13.68 14.539 1 78.69 75 THR A O 1
ATOM 599 N N . THR A 1 76 ? 7.203 12.523 13.078 1 92.38 76 THR A N 1
ATOM 600 C CA . THR A 1 76 ? 5.957 12.953 13.711 1 92.38 76 THR A CA 1
ATOM 601 C C . THR A 1 76 ? 5.305 11.797 14.461 1 92.38 76 THR A C 1
ATOM 603 O O . THR A 1 76 ? 4.156 11.906 14.891 1 92.38 76 THR A O 1
ATOM 606 N N . SER A 1 77 ? 6.023 10.75 14.664 1 89.5 77 SER A N 1
ATOM 607 C CA . SER A 1 77 ? 5.457 9.508 15.18 1 89.5 77 SER A CA 1
ATOM 608 C C . SER A 1 77 ? 4.824 9.719 16.562 1 89.5 77 SER A C 1
ATOM 610 O O . SER A 1 77 ? 3.725 9.234 16.828 1 89.5 77 SER A O 1
ATOM 612 N N . GLN A 1 78 ? 5.488 10.461 17.391 1 92.44 78 GLN A N 1
ATOM 613 C CA . GLN A 1 78 ? 4.973 10.703 18.734 1 92.44 78 GLN A CA 1
ATOM 614 C C . GLN A 1 78 ? 3.699 11.547 18.703 1 92.44 78 GLN A C 1
ATOM 616 O O . GLN A 1 78 ? 2.773 11.32 19.484 1 92.44 78 GLN A O 1
ATOM 621 N N . ILE A 1 79 ? 3.695 12.461 17.859 1 96.38 79 ILE A N 1
ATOM 622 C CA . ILE A 1 79 ? 2.539 13.344 17.703 1 96.38 79 ILE A CA 1
ATOM 623 C C . ILE A 1 79 ? 1.356 12.539 17.156 1 96.38 79 ILE A C 1
ATOM 625 O O . ILE A 1 79 ? 0.242 12.641 17.688 1 96.38 79 ILE A O 1
ATOM 629 N N . SER A 1 80 ? 1.606 11.703 16.172 1 93.69 80 SER A N 1
ATOM 630 C CA . SER A 1 80 ? 0.57 10.859 15.594 1 93.69 80 SER A CA 1
ATOM 631 C C . SER A 1 80 ? 0.01 9.883 16.625 1 93.69 80 SER A C 1
ATOM 633 O O . SER A 1 80 ? -1.201 9.664 16.688 1 93.69 80 SER A O 1
ATOM 635 N N . ALA A 1 81 ? 0.907 9.391 17.406 1 92.06 81 ALA A N 1
ATOM 636 C CA . ALA A 1 81 ? 0.482 8.477 18.469 1 92.06 81 ALA A CA 1
ATOM 637 C C . ALA A 1 81 ? -0.426 9.188 19.469 1 92.06 81 ALA A C 1
ATOM 639 O O . ALA A 1 81 ? -1.442 8.633 19.891 1 92.06 81 ALA A O 1
ATOM 640 N N . ALA A 1 82 ? -0.059 10.328 19.828 1 95.5 82 ALA A N 1
ATOM 641 C CA . ALA A 1 82 ? -0.877 11.109 20.75 1 95.5 82 ALA A CA 1
ATOM 642 C C . ALA A 1 82 ? -2.26 11.383 20.156 1 95.5 82 ALA A C 1
ATOM 644 O O . ALA A 1 82 ? -3.264 11.336 20.875 1 95.5 82 ALA A O 1
ATOM 645 N N . TYR A 1 83 ? -2.346 11.641 18.891 1 94 83 TYR A N 1
ATOM 646 C CA . TYR A 1 83 ? -3.604 11.922 18.219 1 94 83 TYR A CA 1
ATOM 647 C C . TYR A 1 83 ? -4.516 10.703 18.219 1 94 83 TYR A C 1
ATOM 649 O O . TYR A 1 83 ? -5.684 10.789 18.594 1 94 83 TYR A O 1
ATOM 657 N N . VAL A 1 84 ? -3.965 9.539 17.812 1 86.81 84 VAL A N 1
ATOM 658 C CA . VAL A 1 84 ? -4.727 8.305 17.688 1 86.81 84 VAL A CA 1
ATOM 659 C C . VAL A 1 84 ? -5.258 7.879 19.062 1 86.81 84 VAL A C 1
ATOM 661 O O . VAL A 1 84 ? -6.359 7.336 19.172 1 86.81 84 VAL A O 1
ATOM 664 N N . ASN A 1 85 ? -4.492 8.281 20.078 1 91.06 85 ASN A N 1
ATOM 665 C CA . ASN A 1 85 ? -4.875 7.895 21.422 1 91.06 85 ASN A CA 1
ATOM 666 C C . ASN A 1 85 ? -5.648 9 22.125 1 91.06 85 ASN A C 1
ATOM 668 O O . ASN A 1 85 ? -5.863 8.945 23.344 1 91.06 85 ASN A O 1
ATOM 672 N N . ASN A 1 86 ? -5.953 9.984 21.422 1 91.81 86 ASN A N 1
ATOM 673 C CA . ASN A 1 86 ? -6.754 11.102 21.922 1 91.81 86 ASN A CA 1
ATOM 674 C C . ASN A 1 86 ? -6.102 11.758 23.141 1 91.81 86 ASN A C 1
ATOM 676 O O . ASN A 1 86 ? -6.777 12.078 24.109 1 91.81 86 ASN A O 1
ATOM 680 N N . GLN A 1 87 ? -4.832 11.828 23.094 1 96.19 87 GLN A N 1
ATOM 681 C CA . GLN A 1 87 ? -4.086 12.477 24.172 1 96.19 87 GLN A CA 1
ATOM 682 C C . GLN A 1 87 ? -3.926 13.969 23.906 1 96.19 87 GLN A C 1
ATOM 684 O O . GLN A 1 87 ? -2.854 14.422 23.5 1 96.19 87 GLN A O 1
ATOM 689 N N . VAL A 1 88 ? -4.871 14.711 24.281 1 97.19 88 VAL A N 1
ATOM 690 C CA . VAL A 1 88 ? -4.977 16.141 24 1 97.19 88 VAL A CA 1
ATOM 691 C C . VAL A 1 88 ? -3.859 16.891 24.703 1 97.19 88 VAL A C 1
ATOM 693 O O . VAL A 1 88 ? -3.252 17.797 24.141 1 97.19 88 VAL A O 1
ATOM 696 N N . ASP A 1 89 ? -3.633 16.453 25.922 1 97.94 89 ASP A N 1
ATOM 697 C CA . ASP A 1 89 ? -2.6 17.125 26.703 1 97.94 89 ASP A CA 1
ATOM 698 C C . ASP A 1 89 ? -1.228 16.969 26.062 1 97.94 89 ASP A C 1
ATOM 700 O O . ASP A 1 89 ? -0.439 17.922 26.016 1 97.94 89 ASP A O 1
ATOM 704 N N . LYS A 1 90 ? -0.974 15.859 25.562 1 98.12 90 LYS A N 1
ATOM 705 C CA . LYS A 1 90 ? 0.299 15.617 24.891 1 98.12 90 LYS A CA 1
ATOM 706 C C . LYS A 1 90 ? 0.392 16.406 23.594 1 98.12 90 LYS A C 1
ATOM 708 O O . LYS A 1 90 ? 1.448 16.953 23.266 1 98.12 90 LYS A O 1
ATOM 713 N N . LEU A 1 91 ? -0.646 16.469 22.875 1 98.06 91 LEU A N 1
ATOM 714 C CA . LEU A 1 91 ? -0.668 17.25 21.641 1 98.06 91 LEU A CA 1
ATOM 715 C C . LEU A 1 91 ? -0.395 18.719 21.922 1 98.06 91 LEU A C 1
ATOM 717 O O . LEU A 1 91 ? 0.363 19.359 21.188 1 98.06 91 LEU A O 1
ATOM 721 N N . LEU A 1 92 ? -1.026 19.203 22.984 1 98.38 92 LEU A N 1
ATOM 722 C CA . LEU A 1 92 ? -0.795 20.578 23.391 1 98.38 92 LEU A CA 1
ATOM 723 C C . LEU A 1 92 ? 0.672 20.812 23.734 1 98.38 92 LEU A C 1
ATOM 725 O O . LEU A 1 92 ? 1.26 21.828 23.344 1 98.38 92 LEU A O 1
ATOM 729 N N . HIS A 1 93 ? 1.208 19.859 24.469 1 98.38 93 HIS A N 1
ATOM 730 C CA . HIS A 1 93 ? 2.615 19.938 24.844 1 98.38 93 HIS A CA 1
ATOM 731 C C . HIS A 1 93 ? 3.514 19.984 23.609 1 98.38 93 HIS A C 1
ATOM 733 O O . HIS A 1 93 ? 4.391 20.844 23.5 1 98.38 93 HIS A O 1
ATOM 739 N N . TYR A 1 94 ? 3.291 19.078 22.656 1 98.19 94 TYR A N 1
ATOM 740 C CA . TYR A 1 94 ? 4.098 19.031 21.438 1 98.19 94 TYR A CA 1
ATOM 741 C C . TYR A 1 94 ? 3.932 20.312 20.625 1 98.19 94 TYR A C 1
ATOM 743 O O . TYR A 1 94 ? 4.906 20.844 20.109 1 98.19 94 TYR A O 1
ATOM 751 N N . ALA A 1 95 ? 2.695 20.781 20.484 1 98.25 95 ALA A N 1
ATOM 752 C CA . ALA A 1 95 ? 2.422 21.984 19.719 1 98.25 95 ALA A CA 1
ATOM 753 C C . ALA A 1 95 ? 3.195 23.172 20.281 1 98.25 95 ALA A C 1
ATOM 755 O O . ALA A 1 95 ? 3.92 23.859 19.547 1 98.25 95 ALA A O 1
ATOM 756 N N . ASN A 1 96 ? 3.096 23.359 21.594 1 98 96 ASN A N 1
ATOM 757 C CA . ASN A 1 96 ? 3.768 24.484 22.234 1 98 96 ASN A CA 1
ATOM 758 C C . ASN A 1 96 ? 5.285 24.359 22.141 1 98 96 ASN A C 1
ATOM 760 O O . ASN A 1 96 ? 5.973 25.328 21.828 1 98 96 ASN A O 1
ATOM 764 N N . LYS A 1 97 ? 5.746 23.203 22.406 1 97.94 97 LYS A N 1
ATOM 765 C CA . LYS A 1 97 ? 7.188 22.953 22.359 1 97.94 97 LYS A CA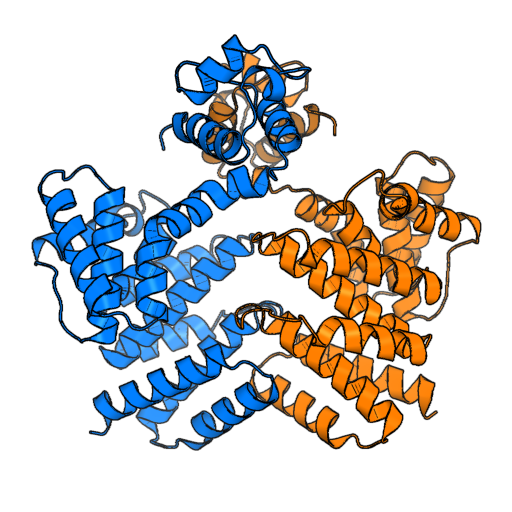 1
ATOM 766 C C . LYS A 1 97 ? 7.758 23.281 20.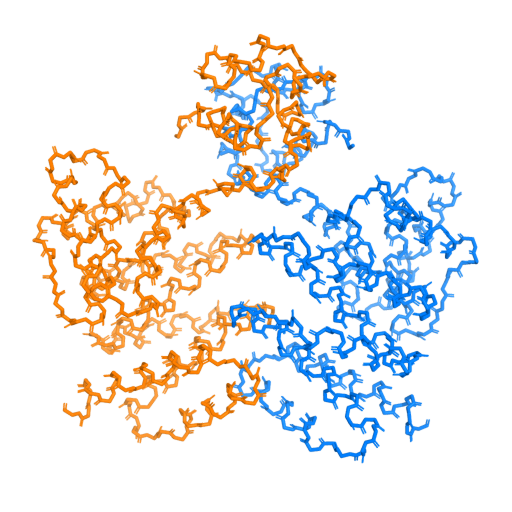984 1 97.94 97 LYS A C 1
ATOM 768 O O . LYS A 1 97 ? 8.711 24.047 20.875 1 97.94 97 LYS A O 1
ATOM 773 N N . TYR A 1 98 ? 7.176 22.766 19.969 1 96.88 98 TYR A N 1
ATOM 774 C CA . TYR A 1 98 ? 7.766 22.859 18.641 1 96.88 98 TYR A CA 1
ATOM 775 C C . TYR A 1 98 ? 7.461 24.219 18.016 1 96.88 98 TYR A C 1
ATOM 777 O O . TYR A 1 98 ? 8.234 24.719 17.188 1 96.88 98 TYR A O 1
ATOM 785 N N . LEU A 1 99 ? 6.348 24.828 18.375 1 96.94 99 LEU A N 1
ATOM 786 C CA . LEU A 1 99 ? 6.141 26.219 17.969 1 96.94 99 LEU A CA 1
ATOM 787 C C . LEU A 1 99 ? 7.25 27.109 18.516 1 96.94 99 LEU A C 1
ATOM 789 O O . LEU A 1 99 ? 7.812 27.922 17.781 1 96.94 99 LEU A O 1
ATOM 793 N N . ASP A 1 100 ? 7.52 26.906 19.812 1 96.94 100 ASP A N 1
ATOM 794 C CA . ASP A 1 100 ? 8.57 27.703 20.438 1 96.94 100 ASP A CA 1
ATOM 795 C C . ASP A 1 100 ? 9.898 27.516 19.719 1 96.94 100 ASP A C 1
ATOM 797 O O . ASP A 1 100 ? 10.57 28.5 19.391 1 96.94 100 ASP A O 1
ATOM 801 N N . ILE A 1 101 ? 10.242 26.328 19.453 1 95.56 101 ILE A N 1
ATOM 802 C CA . ILE A 1 101 ? 11.5 26.016 18.781 1 95.56 101 ILE A CA 1
ATOM 803 C C . ILE A 1 101 ? 11.492 26.625 17.375 1 95.56 101 ILE A C 1
ATOM 805 O O . ILE A 1 101 ? 12.469 27.25 16.969 1 95.56 101 ILE A O 1
ATOM 809 N N . SER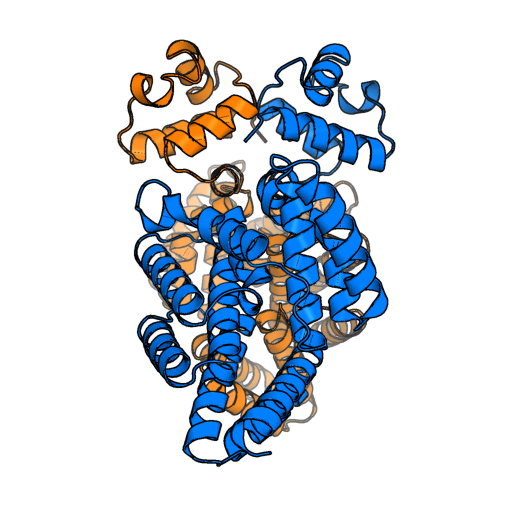 A 1 102 ? 10.453 26.438 16.672 1 93.44 102 SER A N 1
ATOM 810 C CA . SER A 1 102 ? 10.383 26.891 15.281 1 93.44 102 SER A CA 1
ATOM 811 C C . SER A 1 102 ? 10.383 28.406 15.18 1 93.44 102 SER A C 1
ATOM 813 O O . SER A 1 102 ? 10.875 28.969 14.195 1 93.44 102 SER A O 1
ATOM 815 N N . HIS A 1 103 ? 9.82 29.078 16.172 1 94.38 103 HIS A N 1
ATOM 816 C CA . HIS A 1 103 ? 9.797 30.531 16.188 1 94.38 103 HIS A CA 1
ATOM 817 C C . HIS A 1 103 ? 11.18 31.109 16.453 1 94.38 103 HIS A C 1
ATOM 819 O O . HIS A 1 103 ? 11.508 32.219 16 1 94.38 103 HIS A O 1
ATOM 825 N N . ARG A 1 104 ? 11.961 30.406 17.203 1 93.62 104 ARG A N 1
ATOM 826 C CA . ARG A 1 104 ? 13.312 30.828 17.531 1 93.62 104 ARG A CA 1
ATOM 827 C C . ARG A 1 104 ? 14.273 30.562 16.375 1 93.62 104 ARG A C 1
ATOM 829 O O . ARG A 1 104 ? 15.297 31.234 16.234 1 93.62 104 ARG A O 1
ATOM 836 N N . ASN A 1 105 ? 13.906 29.531 15.609 1 90.69 105 ASN A N 1
ATOM 837 C CA . ASN A 1 105 ? 14.703 29.156 14.445 1 90.69 105 ASN A CA 1
ATOM 838 C C . ASN A 1 105 ? 13.828 28.938 13.211 1 90.69 105 ASN A C 1
ATOM 840 O O . ASN A 1 105 ? 13.406 27.828 12.922 1 90.69 105 ASN A O 1
ATOM 844 N N . LEU A 1 106 ? 13.781 29.969 12.398 1 85.25 106 LEU A N 1
ATOM 845 C CA . LEU A 1 106 ? 12.852 29.953 11.273 1 85.25 106 LEU A CA 1
ATOM 846 C C . LEU A 1 106 ? 13.32 29 10.18 1 85.25 106 LEU A C 1
ATOM 848 O O . LEU A 1 106 ? 12.539 28.625 9.312 1 85.25 106 LEU A O 1
ATOM 852 N N . THR A 1 107 ? 14.531 28.531 10.195 1 80.06 107 THR A N 1
ATOM 853 C CA . THR A 1 107 ? 15.062 27.656 9.156 1 80.06 107 THR A CA 1
ATOM 854 C C . THR A 1 107 ? 14.891 26.188 9.539 1 80.06 107 THR A C 1
ATOM 856 O O . THR A 1 107 ? 15.133 25.297 8.727 1 80.06 107 THR A O 1
ATOM 859 N N . ASP A 1 108 ? 14.5 25.969 10.703 1 83.94 108 ASP A N 1
ATOM 860 C CA . ASP A 1 108 ? 14.258 24.609 11.164 1 83.94 108 ASP A CA 1
ATOM 861 C C . ASP A 1 108 ? 12.945 24.062 10.609 1 83.94 108 ASP A C 1
ATOM 863 O O . ASP A 1 108 ? 11.914 24.094 11.289 1 83.94 108 ASP A O 1
ATOM 867 N N . ARG A 1 109 ? 12.984 23.469 9.531 1 82.94 109 ARG A N 1
ATOM 868 C CA . ARG A 1 109 ? 11.805 23 8.812 1 82.94 109 ARG A CA 1
ATOM 869 C C . ARG A 1 109 ? 11.188 21.797 9.523 1 82.94 109 ARG A C 1
ATOM 871 O O . ARG A 1 109 ? 9.969 21.609 9.477 1 82.94 109 ARG A O 1
ATOM 878 N N . VAL A 1 110 ? 12.023 21.062 10.18 1 81.75 110 VAL A N 1
ATOM 879 C CA . VAL A 1 110 ? 11.562 19.844 10.852 1 81.75 110 VAL A CA 1
ATOM 880 C C . VAL A 1 110 ? 10.727 20.219 12.078 1 81.75 110 VAL A C 1
ATOM 882 O O . VAL A 1 110 ? 9.633 19.688 12.273 1 81.75 110 VAL A O 1
ATOM 885 N N . SER A 1 111 ? 11.234 21.141 12.836 1 89.5 111 SER A N 1
ATOM 886 C CA . SER A 1 111 ? 10.492 21.594 14 1 89.5 111 SER A CA 1
ATOM 887 C C . SER A 1 111 ? 9.18 22.266 13.602 1 89.5 111 SER A C 1
ATOM 889 O O . SER A 1 111 ? 8.172 22.141 14.297 1 89.5 111 SER A O 1
ATOM 891 N N . PHE A 1 112 ? 9.242 22.984 12.555 1 92.94 112 PHE A N 1
ATOM 892 C CA . PHE A 1 112 ? 8.016 23.609 12.094 1 92.94 112 PHE A CA 1
ATOM 893 C C . PHE A 1 112 ? 7 22.578 11.641 1 92.94 112 PHE A C 1
ATOM 895 O O . PHE A 1 112 ? 5.805 22.703 11.906 1 92.94 112 PHE A O 1
ATOM 902 N N . LEU A 1 113 ? 7.488 21.594 10.938 1 91.62 113 LEU A N 1
ATOM 903 C CA . LEU A 1 113 ? 6.613 20.484 10.547 1 91.62 113 LEU A CA 1
ATOM 904 C C . LEU A 1 113 ? 5.953 19.859 11.773 1 91.62 113 LEU A C 1
ATOM 906 O O . LEU A 1 113 ? 4.734 19.688 11.805 1 91.62 113 LEU A O 1
ATOM 910 N N . ARG A 1 114 ? 6.738 19.578 12.75 1 94.19 114 ARG A N 1
ATOM 911 C CA . ARG A 1 114 ? 6.227 18.984 13.984 1 94.19 114 ARG A CA 1
ATOM 912 C C . ARG A 1 114 ? 5.191 19.891 14.641 1 94.19 114 ARG A C 1
ATOM 914 O O . ARG A 1 114 ? 4.141 19.422 15.086 1 94.19 114 ARG A O 1
ATOM 921 N N . ALA A 1 115 ? 5.531 21.156 14.648 1 97.25 115 ALA A N 1
ATOM 922 C CA . ALA A 1 115 ? 4.625 22.141 15.242 1 97.25 115 ALA A CA 1
ATOM 923 C C . ALA A 1 115 ? 3.295 22.172 14.492 1 97.25 115 ALA A C 1
ATOM 925 O O . ALA A 1 115 ? 2.227 22.109 15.102 1 97.25 115 ALA A O 1
ATOM 926 N N . ALA A 1 116 ? 3.357 22.266 13.203 1 97.38 116 ALA A N 1
ATOM 927 C CA . ALA A 1 116 ? 2.164 22.375 12.367 1 97.38 116 ALA A CA 1
ATOM 928 C C . ALA A 1 116 ? 1.292 21.125 12.508 1 97.38 116 ALA A C 1
ATOM 930 O O . ALA A 1 116 ? 0.072 21.234 12.648 1 97.38 116 ALA A O 1
ATOM 931 N N . VAL A 1 117 ? 1.93 19.953 12.477 1 97.5 117 VAL A N 1
ATOM 932 C CA . VAL A 1 117 ? 1.208 18.703 12.586 1 97.5 117 VAL A CA 1
ATOM 933 C C . VAL A 1 117 ? 0.543 18.609 13.961 1 97.5 117 VAL A C 1
ATOM 935 O O . VAL A 1 117 ? -0.634 18.25 14.062 1 97.5 117 VAL A O 1
ATOM 938 N N . ALA A 1 118 ? 1.285 18.969 14.969 1 98.25 118 ALA A N 1
ATOM 939 C CA . ALA A 1 118 ? 0.735 18.922 16.328 1 98.25 118 ALA A CA 1
ATOM 940 C C . ALA A 1 118 ? -0.447 19.875 16.469 1 98.25 118 ALA A C 1
ATOM 942 O O . ALA A 1 118 ? -1.48 19.516 17.031 1 98.25 118 ALA A O 1
ATOM 943 N N . CYS A 1 119 ? -0.309 21.062 15.938 1 98.5 119 CYS A N 1
ATOM 944 C CA . CYS A 1 119 ? -1.377 22.062 16 1 98.5 119 CYS A CA 1
ATOM 945 C C . CYS A 1 119 ? -2.602 21.578 15.227 1 98.5 119 CYS A C 1
ATOM 947 O O . CYS A 1 119 ? -3.734 21.781 15.672 1 98.5 119 CYS A O 1
ATOM 949 N N . ASN A 1 120 ? -2.365 20.953 14.078 1 97.94 120 ASN A N 1
ATOM 950 C CA . ASN A 1 120 ? -3.451 20.438 13.25 1 97.94 120 ASN A CA 1
ATOM 951 C C . ASN A 1 120 ? -4.266 19.391 13.992 1 97.94 120 ASN A C 1
ATOM 953 O O . ASN A 1 120 ? -5.496 19.453 14.016 1 97.94 120 ASN A O 1
ATOM 957 N N . TYR A 1 121 ? -3.531 18.453 14.578 1 96.62 121 TYR A N 1
ATOM 958 C CA . TYR A 1 121 ? -4.195 17.375 15.305 1 96.62 121 TYR A CA 1
ATOM 959 C C . TYR A 1 121 ? -4.914 17.906 16.547 1 96.62 121 TYR A C 1
ATOM 961 O O . TYR A 1 121 ? -6.027 17.484 16.859 1 96.62 121 TYR A O 1
ATOM 969 N N . TYR A 1 122 ? -4.289 18.859 17.188 1 97.31 122 TYR A N 1
ATOM 970 C CA . TYR A 1 122 ? -4.906 19.484 18.359 1 97.31 122 TYR A CA 1
ATOM 971 C C . TYR A 1 122 ? -6.199 20.203 17.969 1 97.31 122 TYR A C 1
ATOM 973 O O . TYR A 1 122 ? -7.219 20.062 18.656 1 97.31 122 TYR A O 1
ATOM 981 N N . MET A 1 123 ? -6.141 20.906 16.906 1 96.5 123 MET A N 1
ATOM 982 C CA . MET A 1 123 ? -7.309 21.609 16.391 1 96.5 123 MET A CA 1
ATOM 983 C C . MET A 1 123 ? -8.422 20.641 16.047 1 96.5 123 MET A C 1
ATOM 985 O O . MET A 1 123 ? -9.594 20.891 16.344 1 96.5 123 MET A O 1
ATOM 989 N N . ASP A 1 124 ? -8.055 19.516 15.438 1 91.88 124 ASP A N 1
ATOM 990 C CA . ASP A 1 124 ? -9.047 18.531 15.023 1 91.88 124 ASP A CA 1
ATOM 991 C C . ASP A 1 124 ? -9.805 17.969 16.234 1 91.88 124 ASP A C 1
ATOM 993 O O . ASP A 1 124 ? -11.023 17.797 16.172 1 91.88 124 ASP A O 1
ATOM 997 N N . LEU A 1 125 ? -9.102 17.797 17.344 1 91.06 125 LEU A N 1
ATOM 998 C CA . LEU A 1 125 ? -9.695 17.156 18.516 1 91.06 125 LEU A CA 1
ATOM 999 C C . LEU A 1 125 ? -10.406 18.188 19.391 1 91.06 125 LEU A C 1
ATOM 1001 O O . LEU A 1 125 ? -11.398 17.859 20.047 1 91.06 125 LEU A O 1
ATOM 1005 N N . THR A 1 126 ? -9.969 19.484 19.359 1 94.19 126 THR A N 1
ATOM 1006 C CA . THR A 1 126 ? -10.445 20.406 20.391 1 94.19 126 THR A CA 1
ATOM 1007 C C . THR A 1 126 ? -11.164 21.594 19.75 1 94.19 126 THR A C 1
ATOM 1009 O O . THR A 1 126 ? -11.859 22.344 20.438 1 94.19 126 THR A O 1
ATOM 1012 N N . SER A 1 127 ? -10.898 21.812 18.453 1 92.06 127 SER A N 1
ATOM 1013 C CA . SER A 1 127 ? -11.422 22.953 17.719 1 92.06 127 SER A CA 1
ATOM 1014 C C . SER A 1 127 ? -10.742 24.25 18.141 1 92.06 127 SER A C 1
ATOM 1016 O O . SER A 1 127 ? -11.266 25.344 17.906 1 92.06 127 SER A O 1
ATOM 1018 N N . ILE A 1 128 ? -9.602 24.062 18.875 1 96.38 128 ILE A N 1
ATOM 1019 C CA . ILE A 1 128 ? -8.844 25.234 19.312 1 96.38 128 ILE A CA 1
ATOM 1020 C C . ILE A 1 128 ? -7.605 25.391 18.438 1 96.38 128 ILE A C 1
ATOM 1022 O O . ILE A 1 128 ? -6.801 24.469 18.312 1 96.38 128 ILE A O 1
ATOM 1026 N N . ASP A 1 129 ? -7.453 26.516 17.859 1 97 129 ASP A N 1
ATOM 1027 C CA . ASP A 1 129 ? -6.328 26.844 17 1 97 129 ASP A CA 1
ATOM 1028 C C . ASP A 1 129 ? -5.188 27.484 17.781 1 97 129 ASP A C 1
ATOM 1030 O O . ASP A 1 129 ? -5.348 28.562 18.344 1 97 129 ASP A O 1
ATOM 1034 N N . LEU A 1 130 ? -4.07 26.906 17.828 1 97.75 130 LEU A N 1
ATOM 1035 C CA . LEU A 1 130 ? -2.928 27.375 18.594 1 97.75 130 LEU A CA 1
ATOM 1036 C C . LEU A 1 130 ? -1.993 28.219 17.734 1 97.75 130 LEU A C 1
ATOM 1038 O O . LEU A 1 130 ? -1.051 28.828 18.234 1 97.75 130 LEU A O 1
ATOM 1042 N N . THR A 1 131 ? -2.26 28.281 16.438 1 97.5 131 THR A N 1
ATOM 1043 C CA . THR A 1 131 ? -1.346 28.938 15.508 1 97.5 131 THR A CA 1
ATOM 1044 C C . THR A 1 131 ? -1.664 30.422 15.383 1 97.5 131 THR A C 1
ATOM 1046 O O . THR A 1 131 ? -2.811 30.828 15.578 1 97.5 131 THR A O 1
ATOM 1049 N N . THR A 1 132 ? -0.65 31.25 15.086 1 96 132 THR A N 1
ATOM 1050 C CA . THR A 1 132 ? -0.797 32.656 14.781 1 96 132 THR A CA 1
ATOM 1051 C C . THR A 1 132 ? -1.008 32.875 13.289 1 96 132 THR A C 1
ATOM 1053 O O . THR A 1 132 ? -0.885 31.938 12.5 1 96 132 THR A O 1
ATOM 1056 N N . SER A 1 133 ? -1.31 34.125 12.914 1 95.62 133 SER A N 1
ATOM 1057 C CA . SER A 1 133 ? -1.436 34.469 11.508 1 95.62 133 SER A CA 1
ATOM 1058 C C . SER A 1 133 ? -0.122 34.25 10.766 1 95.62 133 SER A C 1
ATOM 1060 O O . SER A 1 133 ? -0.122 33.844 9.602 1 95.62 133 SER A O 1
ATOM 1062 N N . SER A 1 134 ? 0.932 34.531 11.461 1 95.19 134 SER A N 1
ATOM 1063 C CA . SER A 1 134 ? 2.25 34.312 10.867 1 95.19 134 SER A CA 1
ATOM 1064 C C . SER A 1 134 ? 2.514 32.812 10.617 1 95.19 134 SER A C 1
ATOM 1066 O O . SER A 1 134 ? 3.086 32.469 9.586 1 95.19 134 SER A O 1
ATOM 1068 N N . ASP A 1 135 ? 2.137 31.984 11.555 1 96.44 135 ASP A N 1
ATOM 1069 C CA . ASP A 1 135 ? 2.279 30.547 11.367 1 96.44 135 ASP A CA 1
ATOM 1070 C C . ASP A 1 135 ? 1.503 30.062 10.148 1 96.44 135 ASP A C 1
ATOM 1072 O O . ASP A 1 135 ? 2.021 29.297 9.336 1 96.44 135 ASP A O 1
ATOM 1076 N N . LYS A 1 136 ? 0.294 30.531 10.008 1 96.31 136 LYS A N 1
ATOM 1077 C CA . LYS A 1 136 ? -0.572 30.141 8.898 1 96.31 136 LYS A CA 1
ATOM 1078 C C . LYS A 1 136 ? 0.003 30.594 7.562 1 96.31 136 LYS A C 1
ATOM 1080 O O . LYS A 1 136 ? -0.056 29.859 6.574 1 96.31 136 LYS A O 1
ATOM 1085 N N . LEU A 1 137 ? 0.495 31.781 7.602 1 95.06 137 LEU A N 1
ATOM 1086 C CA . LEU A 1 137 ? 1.147 32.281 6.391 1 95.06 137 LEU A CA 1
ATOM 1087 C C . LEU A 1 137 ? 2.34 31.391 6.027 1 95.06 137 LEU A C 1
ATOM 1089 O O . LEU A 1 137 ? 2.582 31.125 4.848 1 95.06 137 LEU A O 1
ATOM 1093 N N . ARG A 1 138 ? 3.049 31.016 6.996 1 95 138 ARG A N 1
ATOM 1094 C CA . ARG A 1 138 ? 4.203 30.141 6.777 1 95 138 ARG A CA 1
ATOM 1095 C C . ARG A 1 138 ? 3.773 28.797 6.219 1 95 138 ARG A C 1
ATOM 1097 O O . ARG A 1 138 ? 4.461 28.219 5.367 1 95 138 ARG A O 1
ATOM 1104 N N . ILE A 1 139 ? 2.715 28.25 6.684 1 96.56 139 ILE A N 1
ATOM 1105 C CA . ILE A 1 139 ? 2.186 26.984 6.199 1 96.56 139 ILE A CA 1
ATOM 1106 C C . ILE A 1 139 ? 1.827 27.094 4.719 1 96.56 139 ILE A C 1
ATOM 1108 O O . ILE A 1 139 ? 2.252 26.281 3.904 1 96.56 139 ILE A O 1
ATOM 1112 N N . ILE A 1 140 ? 1.193 28.172 4.32 1 96.19 140 ILE A N 1
ATOM 1113 C CA . ILE A 1 140 ? 0.744 28.359 2.943 1 96.19 140 ILE A CA 1
ATOM 1114 C C . ILE A 1 140 ? 1.946 28.625 2.039 1 96.19 140 ILE A C 1
ATOM 1116 O O . ILE A 1 140 ? 1.991 28.156 0.9 1 96.19 140 ILE A O 1
ATOM 1120 N N . SER A 1 141 ? 2.912 29.312 2.598 1 94.5 141 SER A N 1
ATOM 1121 C CA . SER A 1 141 ? 4.094 29.672 1.822 1 94.5 141 SER A CA 1
ATOM 1122 C C . SER A 1 141 ? 4.898 28.438 1.428 1 94.5 141 SER A C 1
ATOM 1124 O O . SER A 1 141 ? 5.656 28.484 0.457 1 94.5 141 SER A O 1
ATOM 1126 N N . HIS A 1 142 ? 4.766 27.375 2.225 1 90.81 142 HIS A N 1
ATOM 1127 C CA . HIS A 1 142 ? 5.406 26.109 1.891 1 90.81 142 HIS A CA 1
ATOM 1128 C C . HIS A 1 142 ? 5.059 25.672 0.473 1 90.81 142 HIS A C 1
ATOM 1130 O O . HIS A 1 142 ? 5.883 25.062 -0.216 1 90.81 142 HIS A O 1
ATOM 1136 N N . PHE A 1 143 ? 3.908 26.031 -0.057 1 94.62 143 PHE A N 1
ATOM 1137 C CA . PHE A 1 143 ? 3.396 25.484 -1.31 1 94.62 143 PHE A CA 1
ATOM 1138 C C . PHE A 1 143 ? 3.502 26.516 -2.43 1 94.62 143 PHE A C 1
ATOM 1140 O O . PHE A 1 143 ? 3.092 26.25 -3.562 1 94.62 143 PHE A O 1
ATOM 1147 N N . ASN A 1 144 ? 4.055 27.688 -2.129 1 91.19 144 ASN A N 1
ATOM 1148 C CA . ASN A 1 144 ? 4.074 28.781 -3.094 1 91.19 144 ASN A CA 1
ATOM 1149 C C . ASN A 1 144 ? 4.773 28.375 -4.387 1 91.19 144 ASN A C 1
ATOM 1151 O O . ASN A 1 144 ? 4.289 28.672 -5.48 1 91.19 144 ASN A O 1
ATOM 1155 N N . LYS A 1 145 ? 5.84 27.703 -4.23 1 83 145 LYS A N 1
ATOM 1156 C CA . LYS A 1 145 ? 6.598 27.312 -5.414 1 83 145 LYS A CA 1
ATOM 1157 C C . LYS A 1 145 ? 5.824 26.297 -6.25 1 83 145 LYS A C 1
ATOM 1159 O O . LYS A 1 145 ? 5.977 26.25 -7.473 1 83 145 LYS A O 1
ATOM 1164 N N . ILE A 1 146 ? 5.098 25.438 -5.629 1 84.5 146 ILE A N 1
ATOM 1165 C CA . ILE A 1 146 ? 4.266 24.469 -6.328 1 84.5 146 ILE A CA 1
ATOM 1166 C C . ILE A 1 146 ? 3.117 25.188 -7.031 1 84.5 146 ILE A C 1
ATOM 1168 O O . ILE A 1 146 ? 2.871 24.953 -8.219 1 84.5 146 ILE A O 1
ATOM 1172 N N . LEU A 1 147 ? 2.52 26.109 -6.355 1 89.69 147 LEU A N 1
ATOM 1173 C CA . LEU A 1 147 ? 1.356 26.812 -6.875 1 89.69 147 LEU A CA 1
ATOM 1174 C C . LEU A 1 147 ? 1.754 27.75 -8.023 1 89.69 147 LEU A C 1
ATOM 1176 O O . LEU A 1 147 ? 0.97 27.969 -8.945 1 89.69 147 LEU A O 1
ATOM 1180 N N . ASN A 1 148 ? 2.967 28.219 -7.965 1 87.69 148 ASN A N 1
ATOM 1181 C CA . ASN A 1 148 ? 3.443 29.109 -9.023 1 87.69 148 ASN A CA 1
ATOM 1182 C C . ASN A 1 148 ? 4.039 28.312 -10.188 1 87.69 148 ASN A C 1
ATOM 1184 O O . ASN A 1 148 ? 4.512 28.906 -11.164 1 87.69 148 ASN A O 1
ATOM 1188 N N . GLY A 1 149 ? 4.102 27.016 -10.109 1 79.44 149 GLY A N 1
ATOM 1189 C CA . GLY A 1 149 ? 4.566 26.156 -11.188 1 79.44 149 GLY A CA 1
ATOM 1190 C C . GLY A 1 149 ? 6.074 26.016 -11.227 1 79.44 149 GLY A C 1
ATOM 1191 O O . GLY A 1 149 ? 6.629 25.469 -12.18 1 79.44 149 GLY A O 1
ATOM 1192 N N . GLU A 1 150 ? 6.781 26.422 -10.172 1 72.31 150 GLU A N 1
ATOM 1193 C CA . GLU A 1 150 ? 8.234 26.359 -10.117 1 72.31 150 GLU A CA 1
ATOM 1194 C C . GLU A 1 150 ? 8.719 24.984 -9.664 1 72.31 150 GLU A C 1
ATOM 1196 O O . GLU A 1 150 ? 9.82 24.547 -10.023 1 72.31 150 GLU A O 1
ATOM 1201 N N . GLU A 1 151 ? 7.93 24.344 -8.875 1 70 151 GLU A N 1
ATOM 1202 C CA . GLU A 1 151 ? 8.242 23 -8.375 1 70 151 GLU A CA 1
ATOM 1203 C C . GLU A 1 151 ? 7.062 22.062 -8.555 1 70 151 GLU A C 1
ATOM 1205 O O . GLU A 1 151 ? 5.93 22.5 -8.742 1 70 151 GLU A O 1
ATOM 1210 N N . ILE A 1 152 ? 7.406 20.828 -8.578 1 74 152 ILE A N 1
ATOM 1211 C CA . ILE A 1 152 ? 6.371 19.812 -8.664 1 74 152 ILE A CA 1
ATOM 1212 C C . ILE A 1 152 ? 6.125 19.203 -7.285 1 74 152 ILE A C 1
ATOM 1214 O O . ILE A 1 152 ? 6.934 19.375 -6.371 1 74 152 ILE A O 1
ATOM 1218 N N . TRP A 1 153 ? 4.949 18.609 -7.152 1 82.5 153 TRP A N 1
ATOM 1219 C CA . TRP A 1 153 ? 4.59 17.953 -5.895 1 82.5 153 TRP A CA 1
ATOM 1220 C C . TRP A 1 153 ? 5.57 16.844 -5.559 1 82.5 153 TRP A C 1
ATOM 1222 O O . TRP A 1 153 ? 5.938 16.047 -6.422 1 82.5 153 TRP A O 1
ATOM 1232 N N . ASN A 1 154 ? 6.059 16.844 -4.363 1 75.5 154 ASN A N 1
ATOM 1233 C CA . ASN A 1 154 ? 6.863 15.742 -3.857 1 75.5 154 ASN A CA 1
ATOM 1234 C C . ASN A 1 154 ? 6.266 15.156 -2.582 1 75.5 154 ASN A C 1
ATOM 1236 O O . ASN A 1 154 ? 5.238 15.625 -2.096 1 75.5 154 ASN A O 1
ATOM 1240 N N . PHE A 1 155 ? 6.773 14.086 -2.047 1 78.88 155 PHE A N 1
ATOM 1241 C CA . PHE A 1 155 ? 6.219 13.367 -0.902 1 78.88 155 PHE A CA 1
ATOM 1242 C C . PHE A 1 155 ? 6.109 14.289 0.306 1 78.88 155 PHE A C 1
ATOM 1244 O O . PHE A 1 155 ? 5.121 14.242 1.043 1 78.88 155 PHE A O 1
ATOM 1251 N N . GLU A 1 156 ? 7.125 15.086 0.5 1 80.31 156 GLU A N 1
ATOM 1252 C CA . GLU A 1 156 ? 7.117 15.992 1.646 1 80.31 156 GLU A CA 1
ATOM 1253 C C . GLU A 1 156 ? 5.945 16.969 1.574 1 80.31 156 GLU A C 1
ATOM 1255 O O . GLU A 1 156 ? 5.301 17.25 2.588 1 80.31 156 GLU A O 1
ATOM 1260 N N . ASP A 1 157 ? 5.707 17.484 0.382 1 88 157 ASP A N 1
ATOM 1261 C CA . ASP A 1 157 ? 4.594 18.406 0.182 1 88 157 ASP A CA 1
ATOM 1262 C C . ASP A 1 157 ? 3.258 17.734 0.495 1 88 157 ASP A C 1
ATOM 1264 O O . ASP A 1 157 ? 2.408 18.312 1.174 1 88 157 ASP A O 1
ATOM 1268 N N . ILE A 1 158 ? 3.145 16.547 0.007 1 92.88 158 ILE A N 1
ATOM 1269 C CA . ILE A 1 158 ? 1.897 15.805 0.174 1 92.88 158 ILE A CA 1
ATOM 1270 C C . ILE A 1 158 ? 1.681 15.484 1.652 1 92.88 158 ILE A C 1
ATOM 1272 O O . ILE A 1 158 ? 0.579 15.664 2.176 1 92.88 158 ILE A O 1
ATOM 1276 N N . TYR A 1 159 ? 2.74 15.047 2.281 1 90.69 159 TYR A N 1
ATOM 1277 C CA . TYR A 1 159 ? 2.67 14.758 3.707 1 90.69 159 TYR A CA 1
ATOM 1278 C C . TYR A 1 159 ? 2.299 16 4.504 1 90.69 159 TYR A C 1
ATOM 1280 O O . TYR A 1 159 ? 1.447 15.945 5.395 1 90.69 159 TYR A O 1
ATOM 1288 N N . PHE A 1 160 ? 2.951 17.078 4.133 1 92.5 160 PHE A N 1
ATOM 1289 C CA . PHE A 1 160 ? 2.695 18.328 4.816 1 92.5 160 PHE A CA 1
ATOM 1290 C C . PHE A 1 160 ? 1.245 18.766 4.633 1 92.5 160 PHE A C 1
ATOM 1292 O O . PHE A 1 160 ? 0.552 19.062 5.605 1 92.5 160 PHE A O 1
ATOM 1299 N N . LEU A 1 161 ? 0.762 18.75 3.443 1 97.12 161 LEU A N 1
ATOM 1300 C CA . LEU A 1 161 ? -0.619 19.141 3.17 1 97.12 161 LEU A CA 1
ATOM 1301 C C . LEU A 1 161 ? -1.592 18.219 3.893 1 97.12 161 LEU A C 1
ATOM 1303 O O . LEU A 1 161 ? -2.564 18.672 4.496 1 97.12 161 LEU A O 1
ATOM 1307 N N . GLY A 1 162 ? -1.325 16.953 3.869 1 96.75 162 GLY A N 1
ATOM 1308 C CA . GLY A 1 162 ? -2.223 15.977 4.457 1 96.75 162 GLY A CA 1
ATOM 1309 C C . GLY A 1 162 ? -2.346 16.109 5.965 1 96.75 162 GLY A C 1
ATOM 1310 O O . GLY A 1 162 ? -3.303 15.609 6.559 1 96.75 162 GLY A O 1
ATOM 1311 N N . ASN A 1 163 ? -1.395 16.797 6.562 1 95.75 163 ASN A N 1
ATOM 1312 C CA . ASN A 1 163 ? -1.36 16.828 8.023 1 95.75 163 ASN A CA 1
ATOM 1313 C C . ASN A 1 163 ? -1.442 18.266 8.555 1 95.75 163 ASN A C 1
ATOM 1315 O O . ASN A 1 163 ? -1.047 18.531 9.688 1 95.75 163 ASN A O 1
ATOM 1319 N N . THR A 1 164 ? -1.912 19.219 7.73 1 97.62 164 THR A N 1
ATOM 1320 C CA . THR A 1 164 ? -1.983 20.594 8.219 1 97.62 164 THR A CA 1
ATOM 1321 C C . THR A 1 164 ? -3.268 21.266 7.746 1 97.62 164 THR A C 1
ATOM 1323 O O . THR A 1 164 ? -3.434 22.484 7.906 1 97.62 164 THR A O 1
ATOM 1326 N N . GLN A 1 165 ? -4.145 20.578 7.211 1 97.94 165 GLN A N 1
ATOM 1327 C CA . GLN A 1 165 ? -5.293 21.125 6.492 1 97.94 165 GLN A CA 1
ATOM 1328 C C . GLN A 1 165 ? -6.23 21.859 7.434 1 97.94 165 GLN A C 1
ATOM 1330 O O . GLN A 1 165 ? -6.852 22.859 7.047 1 97.94 165 GLN A O 1
ATOM 1335 N N . ASN A 1 166 ? -6.312 21.453 8.688 1 96.94 166 ASN A N 1
ATOM 1336 C CA . ASN A 1 166 ? -7.184 22.141 9.633 1 96.94 166 ASN A CA 1
ATOM 1337 C C . ASN A 1 166 ? -6.715 23.562 9.906 1 96.94 166 ASN A C 1
ATOM 1339 O O . ASN A 1 166 ? -7.461 24.375 10.453 1 96.94 166 ASN A O 1
ATOM 1343 N N . LEU A 1 167 ? -5.488 23.875 9.516 1 97.69 167 LEU A N 1
ATOM 1344 C CA . LEU A 1 167 ? -4.883 25.156 9.82 1 97.69 167 LEU A CA 1
ATOM 1345 C C . LEU A 1 167 ? -4.973 26.109 8.625 1 97.69 167 LEU A C 1
ATOM 1347 O O . LEU A 1 167 ? -4.41 27.203 8.648 1 97.69 167 LEU A O 1
ATOM 1351 N N . MET A 1 168 ? -5.629 25.703 7.621 1 97.25 168 MET A N 1
ATOM 1352 C CA . MET A 1 168 ? -5.727 26.453 6.371 1 97.25 168 MET A CA 1
ATOM 1353 C C . MET A 1 168 ? -7.16 26.891 6.117 1 97.25 168 MET A C 1
ATOM 1355 O O . MET A 1 168 ? -8.102 26.312 6.656 1 97.25 168 MET A O 1
ATOM 1359 N N . SER A 1 169 ? -7.277 28 5.309 1 96.94 169 SER A N 1
ATOM 1360 C CA . SER A 1 169 ? -8.609 28.406 4.887 1 96.94 169 SER A CA 1
ATOM 1361 C C . SER A 1 169 ? -9.211 27.391 3.906 1 96.94 169 SER A C 1
ATOM 1363 O O . SER A 1 169 ? -8.477 26.719 3.178 1 96.94 169 SER A O 1
ATOM 1365 N N . PRO A 1 170 ? -10.562 27.281 3.84 1 98.06 170 PRO A N 1
ATOM 1366 C CA . PRO A 1 170 ? -11.195 26.359 2.885 1 98.06 170 PRO A CA 1
ATOM 1367 C C . PRO A 1 170 ? -10.766 26.625 1.443 1 98.06 170 PRO A C 1
ATOM 1369 O O . PRO A 1 170 ? -10.562 25.688 0.672 1 98.06 170 PRO A O 1
ATOM 1372 N N . ARG A 1 171 ? -10.555 27.844 1.1 1 97.81 171 ARG A N 1
ATOM 1373 C CA . ARG A 1 171 ? -10.141 28.188 -0.253 1 97.81 171 ARG A CA 1
ATOM 1374 C C . ARG A 1 171 ? -8.742 27.656 -0.548 1 97.81 171 ARG A C 1
ATOM 1376 O O . ARG A 1 171 ? -8.484 27.141 -1.64 1 97.81 171 ARG A O 1
ATOM 1383 N N . ASP A 1 172 ? -7.875 27.844 0.438 1 97.56 172 ASP A N 1
ATOM 1384 C CA . ASP A 1 172 ? -6.52 27.328 0.272 1 97.56 172 ASP A CA 1
ATOM 1385 C C . ASP A 1 172 ? -6.523 25.797 0.16 1 97.56 172 ASP A C 1
ATOM 1387 O O . ASP A 1 172 ? -5.816 25.234 -0.674 1 97.56 172 ASP A O 1
ATOM 1391 N N . ILE A 1 173 ? -7.309 25.172 0.974 1 98.31 173 ILE A N 1
ATOM 1392 C CA . ILE A 1 173 ? -7.414 23.719 0.955 1 98.31 173 ILE A CA 1
ATOM 1393 C C . ILE A 1 173 ? -7.879 23.25 -0.424 1 98.31 173 ILE A C 1
ATOM 1395 O O . ILE A 1 173 ? -7.27 22.359 -1.024 1 98.31 173 ILE A O 1
ATOM 1399 N N . TYR A 1 174 ? -8.922 23.859 -0.934 1 98.31 174 TYR A N 1
ATOM 1400 C CA . TYR A 1 174 ? -9.469 23.484 -2.23 1 98.31 174 TYR A CA 1
ATOM 1401 C C . TYR A 1 174 ? -8.445 23.703 -3.34 1 98.31 174 TYR A C 1
ATOM 1403 O O . TYR A 1 174 ? -8.25 22.828 -4.191 1 98.31 174 TYR A O 1
ATOM 1411 N N . SER A 1 175 ? -7.816 24.844 -3.273 1 97.38 175 SER A N 1
ATOM 1412 C CA . SER A 1 175 ? -6.836 25.188 -4.301 1 97.38 175 SER A CA 1
ATOM 1413 C C . SER A 1 175 ? -5.695 24.172 -4.324 1 97.38 175 SER A C 1
ATOM 1415 O O . SER A 1 175 ? -5.281 23.719 -5.395 1 97.38 175 SER A O 1
ATOM 1417 N N . LEU A 1 176 ? -5.223 23.859 -3.176 1 98.06 176 LEU A N 1
ATOM 1418 C CA . LEU A 1 176 ? -4.113 22.922 -3.072 1 98.06 176 LEU A CA 1
ATOM 1419 C C . LEU A 1 176 ? -4.555 21.516 -3.457 1 98.06 176 LEU A C 1
ATOM 1421 O O . LEU A 1 176 ? -3.834 20.797 -4.156 1 98.06 176 LEU A O 1
ATOM 1425 N N . ALA A 1 177 ? -5.75 21.094 -3.029 1 97.94 177 ALA A N 1
ATOM 1426 C CA . ALA A 1 177 ? -6.293 19.797 -3.404 1 97.94 177 ALA A CA 1
ATOM 1427 C C . ALA A 1 177 ? -6.48 19.688 -4.914 1 97.94 177 ALA A C 1
ATOM 1429 O O . ALA A 1 177 ? -6.164 18.656 -5.52 1 97.94 177 ALA A O 1
ATOM 1430 N N . TYR A 1 178 ? -6.996 20.781 -5.453 1 96.38 178 TYR A N 1
ATOM 1431 C CA . TYR A 1 178 ? -7.176 20.828 -6.902 1 96.38 178 TYR A CA 1
ATOM 1432 C C . TYR A 1 178 ? -5.848 20.656 -7.621 1 96.38 178 TYR A C 1
ATOM 1434 O O . TYR A 1 178 ? -5.738 19.859 -8.555 1 96.38 178 TYR A O 1
ATOM 1442 N N . SER A 1 179 ? -4.875 21.406 -7.141 1 95.88 179 SER A N 1
ATOM 1443 C CA . SER A 1 179 ? -3.541 21.328 -7.734 1 95.88 179 SER A CA 1
ATOM 1444 C C . SER A 1 179 ? -2.957 19.922 -7.621 1 95.88 179 SER A C 1
ATOM 1446 O O . SER A 1 179 ? -2.4 19.406 -8.586 1 95.88 179 SER A O 1
ATOM 1448 N N . LEU A 1 180 ? -3.074 19.344 -6.531 1 94.81 180 LEU A N 1
ATOM 1449 C CA . LEU A 1 180 ? -2.559 18 -6.305 1 94.81 180 LEU A CA 1
ATOM 1450 C C . LEU A 1 180 ? -3.279 16.984 -7.191 1 94.81 180 LEU A C 1
ATOM 1452 O O . LEU A 1 180 ? -2.645 16.109 -7.793 1 94.81 180 LEU A O 1
ATOM 1456 N N . ASN A 1 181 ? -4.562 17.094 -7.277 1 94 181 ASN A N 1
ATOM 1457 C CA . ASN A 1 181 ? -5.352 16.203 -8.117 1 94 181 ASN A CA 1
ATOM 1458 C C . ASN A 1 181 ? -4.965 16.328 -9.586 1 94 181 ASN A C 1
ATOM 1460 O O . ASN A 1 181 ? -4.863 15.328 -10.297 1 94 181 ASN A O 1
ATOM 1464 N N . TYR A 1 182 ? -4.789 17.516 -9.969 1 90.25 182 TYR A N 1
ATOM 1465 C CA . TYR A 1 182 ? -4.359 17.75 -11.344 1 90.25 182 TYR A CA 1
ATOM 1466 C C . TYR A 1 182 ? -3.006 17.109 -11.609 1 90.25 182 TYR A C 1
ATOM 1468 O O . TYR A 1 182 ? -2.816 16.438 -12.633 1 90.25 182 TYR A O 1
ATOM 1476 N N . TYR A 1 183 ? -2.129 17.344 -10.703 1 86.44 183 TYR A N 1
ATOM 1477 C CA . TYR A 1 183 ? -0.797 16.766 -10.836 1 86.44 183 TYR A CA 1
ATOM 1478 C C . TYR A 1 183 ? -0.869 15.242 -10.945 1 86.44 183 TYR A C 1
ATOM 1480 O O . TYR A 1 183 ? -0.207 14.641 -11.797 1 86.44 183 TYR A O 1
ATOM 1488 N N . ARG A 1 184 ? -1.604 14.656 -10.094 1 86.69 184 ARG A N 1
ATOM 1489 C CA . ARG A 1 184 ? -1.722 13.203 -10.086 1 86.69 184 ARG A CA 1
ATOM 1490 C C . ARG A 1 184 ? -2.254 12.688 -11.422 1 86.69 184 ARG A C 1
ATOM 1492 O O . ARG A 1 184 ? -1.851 11.625 -11.883 1 86.69 184 ARG A O 1
ATOM 1499 N N . GLN A 1 185 ? -3.16 13.352 -12.039 1 85.5 185 GLN A N 1
ATOM 1500 C CA . GLN A 1 185 ? -3.762 12.953 -13.312 1 85.5 185 GLN A CA 1
ATOM 1501 C C . GLN A 1 185 ? -2.758 13.07 -14.453 1 85.5 185 GLN A C 1
ATOM 1503 O O . GLN A 1 185 ? -2.768 12.258 -15.383 1 85.5 185 GLN A O 1
ATOM 1508 N N . LYS A 1 186 ? -1.948 14.016 -14.32 1 79.56 186 LYS A N 1
ATOM 1509 C CA . LYS A 1 186 ? -1.009 14.305 -15.398 1 79.56 186 LYS A CA 1
ATOM 1510 C C . LYS A 1 186 ? 0.253 13.461 -15.273 1 79.56 186 LYS A C 1
ATOM 1512 O O . LYS A 1 186 ? 0.921 13.172 -16.266 1 79.56 186 LYS A O 1
ATOM 1517 N N . HIS A 1 187 ? 0.54 13.133 -14.086 1 71.56 187 HIS A N 1
ATOM 1518 C CA . HIS A 1 187 ? 1.775 12.398 -13.844 1 71.56 187 HIS A CA 1
ATOM 1519 C C . HIS A 1 187 ? 1.493 11.039 -13.211 1 71.56 187 HIS A C 1
ATOM 1521 O O . HIS A 1 187 ? 1.351 10.938 -11.992 1 71.56 187 HIS A O 1
ATOM 1527 N N . LYS A 1 188 ? 1.542 9.977 -14.016 1 67.69 188 LYS A N 1
ATOM 1528 C CA . LYS A 1 188 ? 1.271 8.633 -13.508 1 67.69 188 LYS A CA 1
ATOM 1529 C C . LYS A 1 188 ? 2.43 8.125 -12.656 1 67.69 188 LYS A C 1
ATOM 1531 O O . LYS A 1 188 ? 3.596 8.281 -13.023 1 67.69 188 LYS A O 1
ATOM 1536 N N . ASN A 1 189 ? 2.105 7.812 -11.438 1 67.88 189 ASN A N 1
ATOM 1537 C CA . ASN A 1 189 ? 3.043 7.211 -10.5 1 67.88 189 ASN A CA 1
ATOM 1538 C C . ASN A 1 189 ? 2.512 5.898 -9.938 1 67.88 189 ASN A C 1
ATOM 1540 O O . ASN A 1 189 ? 1.446 5.867 -9.32 1 67.88 189 ASN A O 1
ATOM 1544 N N . ASP A 1 190 ? 3.254 4.832 -10.078 1 65 190 ASP A N 1
ATOM 1545 C CA . ASP A 1 190 ? 2.762 3.51 -9.688 1 65 190 ASP A CA 1
ATOM 1546 C C . ASP A 1 190 ? 3.248 3.129 -8.297 1 65 190 ASP A C 1
ATOM 1548 O O . ASP A 1 190 ? 2.984 2.021 -7.82 1 65 190 ASP A O 1
ATOM 1552 N N . ASN A 1 191 ? 3.961 4.051 -7.719 1 70.81 191 ASN A N 1
ATOM 1553 C CA . ASN A 1 191 ? 4.398 3.791 -6.352 1 70.81 191 ASN A CA 1
ATOM 1554 C C . ASN A 1 191 ? 3.223 3.779 -5.379 1 70.81 191 ASN A C 1
ATOM 1556 O O . ASN A 1 191 ? 2.484 4.762 -5.277 1 70.81 191 ASN A O 1
ATOM 1560 N N . ARG A 1 192 ? 3.088 2.674 -4.672 1 77.56 192 ARG A N 1
ATOM 1561 C CA . ARG A 1 192 ? 1.924 2.477 -3.814 1 77.56 192 ARG A CA 1
ATOM 1562 C C . ARG A 1 192 ? 1.895 3.504 -2.688 1 77.56 192 ARG A C 1
ATOM 1564 O O . ARG A 1 192 ? 0.83 4.016 -2.332 1 77.56 192 ARG A O 1
ATOM 1571 N N . GLU A 1 193 ? 3.055 3.744 -2.125 1 77.06 193 GLU A N 1
ATOM 1572 C CA . GLU A 1 193 ? 3.119 4.719 -1.039 1 77.06 193 GLU A CA 1
ATOM 1573 C C . GLU A 1 193 ? 2.697 6.105 -1.516 1 77.06 193 GLU A C 1
ATOM 1575 O O . GLU A 1 193 ? 2.016 6.836 -0.792 1 77.06 193 GLU A O 1
ATOM 1580 N N . TRP A 1 194 ? 3.146 6.457 -2.719 1 78.56 194 TRP A N 1
ATOM 1581 C CA . TRP A 1 194 ? 2.777 7.738 -3.312 1 78.56 194 TRP A CA 1
ATOM 1582 C C . TRP A 1 194 ? 1.271 7.82 -3.539 1 78.56 194 TRP A C 1
ATOM 1584 O O . TRP A 1 194 ? 0.629 8.797 -3.141 1 78.56 194 TRP A O 1
ATOM 1594 N N . ILE A 1 195 ? 0.753 6.797 -4.109 1 86.31 195 ILE A N 1
ATOM 1595 C CA . ILE A 1 195 ? -0.667 6.762 -4.438 1 86.31 195 ILE A CA 1
ATOM 1596 C C . ILE A 1 195 ? -1.495 6.875 -3.158 1 86.31 195 ILE A C 1
ATOM 1598 O O . ILE A 1 195 ? -2.426 7.68 -3.084 1 86.31 195 ILE A O 1
ATOM 1602 N N . ASN A 1 196 ? -1.095 6.156 -2.145 1 88.88 196 ASN A N 1
ATOM 1603 C CA . ASN A 1 196 ? -1.783 6.215 -0.86 1 88.88 196 ASN A CA 1
ATOM 1604 C C . ASN A 1 196 ? -1.729 7.613 -0.255 1 88.88 196 ASN A C 1
ATOM 1606 O O . ASN A 1 196 ? -2.738 8.125 0.231 1 88.88 196 ASN A O 1
ATOM 1610 N N . ALA A 1 197 ? -0.544 8.164 -0.298 1 88.88 197 ALA A N 1
ATOM 1611 C CA . ALA A 1 197 ? -0.369 9.492 0.279 1 88.88 197 ALA A CA 1
ATOM 1612 C C . ALA A 1 197 ? -1.247 10.516 -0.432 1 88.88 197 ALA A C 1
ATOM 1614 O O . ALA A 1 197 ? -1.897 11.344 0.215 1 88.88 197 ALA A O 1
ATOM 1615 N N . VAL A 1 198 ? -1.269 10.469 -1.726 1 92.44 198 VAL A N 1
ATOM 1616 C CA . VAL A 1 198 ? -2.031 11.414 -2.531 1 92.44 198 VAL A CA 1
ATOM 1617 C C . VAL A 1 198 ? -3.52 11.281 -2.217 1 92.44 198 VAL A C 1
ATOM 1619 O O . VAL A 1 198 ? -4.176 12.266 -1.874 1 92.44 198 VAL A O 1
ATOM 1622 N N . TYR A 1 199 ? -4.02 10.117 -2.27 1 94 199 TYR A N 1
ATOM 1623 C CA . TYR A 1 199 ? -5.457 9.922 -2.109 1 94 199 TYR A CA 1
ATOM 1624 C C . TYR A 1 199 ? -5.887 10.188 -0.671 1 94 199 TYR A C 1
ATOM 1626 O O . TYR A 1 199 ? -6.941 10.781 -0.431 1 94 199 TYR A O 1
ATOM 1634 N N . ASN A 1 200 ? -5.102 9.766 0.271 1 94.88 200 ASN A N 1
ATOM 1635 C CA . ASN A 1 200 ? -5.422 10.062 1.662 1 94.88 200 ASN A CA 1
ATOM 1636 C C . ASN A 1 200 ? -5.484 11.57 1.91 1 94.88 200 ASN A C 1
ATOM 1638 O O . ASN A 1 200 ? -6.379 12.047 2.607 1 94.88 200 ASN A O 1
ATOM 1642 N N . THR A 1 201 ? -4.535 12.242 1.333 1 97 201 THR A N 1
ATOM 1643 C CA . THR A 1 201 ? -4.488 13.695 1.489 1 97 201 THR A CA 1
ATOM 1644 C C . THR A 1 201 ? -5.715 14.344 0.857 1 97 201 THR A C 1
ATOM 1646 O O . THR A 1 201 ? -6.32 15.242 1.442 1 97 201 THR A O 1
ATOM 1649 N N . LEU A 1 202 ? -6.109 13.906 -0.312 1 97.5 202 LEU A N 1
ATOM 1650 C CA . LEU A 1 202 ? -7.262 14.461 -1.013 1 97.5 202 LEU A CA 1
ATOM 1651 C C . LEU A 1 202 ? -8.555 14.156 -0.258 1 97.5 202 LEU A C 1
ATOM 1653 O O . LEU A 1 202 ? -9.422 15.023 -0.129 1 97.5 202 LEU A O 1
ATOM 1657 N N . ILE A 1 203 ? -8.68 12.961 0.266 1 97.56 203 ILE A N 1
ATOM 1658 C CA . ILE A 1 203 ? -9.859 12.562 1.026 1 97.56 203 ILE A CA 1
ATOM 1659 C C . ILE A 1 203 ? -9.938 13.375 2.318 1 97.56 203 ILE A C 1
ATOM 1661 O O . ILE A 1 203 ? -11.016 13.828 2.711 1 97.56 203 ILE A O 1
ATOM 1665 N N . ASN A 1 204 ? -8.797 13.562 2.945 1 96.88 204 ASN A N 1
ATOM 1666 C CA . ASN A 1 204 ? -8.75 14.398 4.137 1 96.88 204 ASN A CA 1
ATOM 1667 C C . ASN A 1 204 ? -9.203 15.828 3.834 1 96.88 204 ASN A C 1
ATOM 1669 O O . ASN A 1 204 ? -9.938 16.422 4.617 1 96.88 204 ASN A O 1
ATOM 1673 N N . ALA A 1 205 ? -8.711 16.312 2.705 1 98.44 205 ALA A N 1
ATOM 1674 C CA . ALA A 1 205 ? -9.125 17.656 2.297 1 98.44 205 ALA A CA 1
ATOM 1675 C C . ALA A 1 205 ? -10.641 17.734 2.131 1 98.44 205 ALA A C 1
ATOM 1677 O O . ALA A 1 205 ? -11.273 18.688 2.58 1 98.44 205 ALA A O 1
ATOM 1678 N N . GLU A 1 206 ? -11.211 16.766 1.491 1 98.25 206 GLU A N 1
ATOM 1679 C CA . GLU A 1 206 ? -12.656 16.703 1.312 1 98.25 206 GLU A CA 1
ATOM 1680 C C . GLU A 1 206 ? -13.383 16.734 2.656 1 98.25 206 GLU A C 1
ATOM 1682 O O . GLU A 1 206 ? -14.352 17.469 2.83 1 98.25 206 GLU A O 1
ATOM 1687 N N . PHE A 1 207 ? -12.875 16.016 3.572 1 98 207 PHE A N 1
ATOM 1688 C CA . PHE A 1 207 ? -13.531 15.93 4.875 1 98 207 PHE A CA 1
ATOM 1689 C C . PHE A 1 207 ? -13.445 17.266 5.605 1 98 207 PHE A C 1
ATOM 1691 O O . PHE A 1 207 ? -14.43 17.719 6.203 1 98 207 PHE A O 1
ATOM 1698 N N . VAL A 1 208 ? -12.234 17.859 5.602 1 97.69 208 VAL A N 1
ATOM 1699 C CA . VAL A 1 208 ? -12.094 19.172 6.246 1 97.69 208 VAL A CA 1
ATOM 1700 C C . VAL A 1 208 ? -13.039 20.172 5.594 1 97.69 208 VAL A C 1
ATOM 1702 O O . VAL A 1 208 ? -13.688 20.969 6.285 1 97.69 208 VAL A O 1
ATOM 1705 N N . LEU A 1 209 ? -13.203 20.109 4.301 1 98.56 209 LEU A N 1
ATOM 1706 C CA . LEU A 1 209 ? -14.094 21.016 3.588 1 98.56 209 LEU A CA 1
ATOM 1707 C C . LEU A 1 209 ? -15.555 20.719 3.924 1 98.56 209 LEU A C 1
ATOM 1709 O O . LEU A 1 209 ? -16.375 21.641 4.004 1 98.56 209 LEU A O 1
ATOM 1713 N N . ILE A 1 210 ? -15.906 19.453 4.09 1 98.5 210 ILE A N 1
ATOM 1714 C CA . ILE A 1 210 ? -17.25 19.094 4.5 1 98.5 210 ILE A CA 1
ATOM 1715 C C . ILE A 1 210 ? -17.609 19.812 5.805 1 98.5 210 ILE A C 1
ATOM 1717 O O . ILE A 1 210 ? -18.734 20.281 5.984 1 98.5 210 ILE A O 1
ATOM 1721 N N . LYS A 1 211 ? -16.641 19.984 6.648 1 96.62 211 LYS A N 1
ATOM 1722 C CA . LYS A 1 211 ? -16.891 20.578 7.965 1 96.62 211 LYS A CA 1
ATOM 1723 C C . LYS A 1 211 ? -16.844 22.094 7.898 1 96.62 211 LYS A C 1
ATOM 1725 O O . LYS A 1 211 ? -17.375 22.781 8.781 1 96.62 211 LYS A O 1
ATOM 1730 N N . THR A 1 212 ? -16.188 22.656 6.855 1 96.75 212 THR A N 1
ATOM 1731 C CA . THR A 1 212 ? -15.883 24.078 6.934 1 96.75 212 THR A CA 1
ATOM 1732 C C . THR A 1 212 ? -16.5 24.844 5.766 1 96.75 212 THR A C 1
ATOM 1734 O O . THR A 1 212 ? -16.75 26.047 5.855 1 96.75 212 THR A O 1
ATOM 1737 N N . ASN A 1 213 ? -16.719 24.234 4.617 1 98.12 213 ASN A N 1
ATOM 1738 C CA . ASN A 1 213 ? -17.266 24.859 3.426 1 98.12 213 ASN A CA 1
ATOM 1739 C C . ASN A 1 213 ? -17.922 23.828 2.504 1 98.12 213 ASN A C 1
ATOM 1741 O O . ASN A 1 213 ? -17.266 23.281 1.619 1 98.12 213 ASN A O 1
ATOM 1745 N N . ILE A 1 214 ? -19.188 23.656 2.609 1 97.94 214 ILE A N 1
ATOM 1746 C CA . ILE A 1 214 ? -19.938 22.562 1.98 1 97.94 214 ILE A CA 1
ATOM 1747 C C . ILE A 1 214 ? -19.906 22.734 0.463 1 97.94 214 ILE A C 1
ATOM 1749 O O . ILE A 1 214 ? -19.875 21.734 -0.272 1 97.94 214 ILE A O 1
ATOM 1753 N N . LYS A 1 215 ? -19.906 23.891 -0.03 1 98.12 215 LYS A N 1
ATOM 1754 C CA . LYS A 1 215 ? -19.844 24.125 -1.471 1 98.12 215 LYS A CA 1
ATOM 1755 C C . LYS A 1 215 ? -18.531 23.625 -2.061 1 98.12 215 LYS A C 1
ATOM 1757 O O . LYS A 1 215 ? -18.531 22.891 -3.049 1 98.12 215 LYS A O 1
ATOM 1762 N N . LEU A 1 216 ? -17.438 24.016 -1.418 1 98.62 216 LEU A N 1
ATOM 1763 C CA . LEU A 1 216 ? -16.125 23.578 -1.894 1 98.62 216 LEU A CA 1
ATOM 1764 C C . LEU A 1 216 ? -15.945 22.078 -1.718 1 98.62 216 LEU A C 1
ATOM 1766 O O . LEU A 1 216 ? -15.281 21.422 -2.531 1 98.62 216 LEU A O 1
ATOM 1770 N N . ALA A 1 217 ? -16.531 21.531 -0.653 1 98.62 217 ALA A N 1
ATOM 1771 C CA . ALA A 1 217 ? -16.516 20.078 -0.458 1 98.62 217 ALA A CA 1
ATOM 1772 C C . ALA A 1 217 ? -17.203 19.359 -1.609 1 98.62 217 ALA A C 1
ATOM 1774 O O . ALA A 1 217 ? -16.688 18.359 -2.125 1 98.62 217 ALA A O 1
ATOM 1775 N N . THR A 1 218 ? -18.359 19.875 -2.004 1 98.12 218 THR A N 1
ATOM 1776 C CA . THR A 1 218 ? -19.141 19.297 -3.094 1 98.12 218 THR A CA 1
ATOM 1777 C C . THR A 1 218 ? -18.375 19.391 -4.41 1 98.12 218 THR A C 1
ATOM 1779 O O . THR A 1 218 ? -18.344 18.422 -5.184 1 98.12 218 THR A O 1
ATOM 1782 N N . ASP A 1 219 ? -17.766 20.531 -4.633 1 97.69 219 ASP A N 1
ATOM 1783 C CA . ASP A 1 219 ? -16.953 20.703 -5.84 1 97.69 219 ASP A CA 1
ATOM 1784 C C . ASP A 1 219 ? -15.789 19.719 -5.871 1 97.69 219 ASP A C 1
ATOM 1786 O O . ASP A 1 219 ? -15.508 19.109 -6.914 1 97.69 219 ASP A O 1
ATOM 1790 N N . LEU A 1 220 ? -15.133 19.578 -4.738 1 97.5 220 LEU A N 1
ATOM 1791 C CA . LEU A 1 220 ? -13.992 18.656 -4.684 1 97.5 220 LEU A CA 1
ATOM 1792 C C . LEU A 1 220 ? -14.445 17.219 -4.863 1 97.5 220 LEU A C 1
ATOM 1794 O O . LEU A 1 220 ? -13.781 16.438 -5.543 1 97.5 220 LEU A O 1
ATOM 1798 N N . ASP A 1 221 ? -15.523 16.844 -4.266 1 97 221 ASP A N 1
ATOM 1799 C CA . ASP A 1 221 ? -16.078 15.508 -4.414 1 97 221 ASP A CA 1
ATOM 1800 C C . ASP A 1 221 ? -16.344 15.18 -5.879 1 97 221 ASP A C 1
ATOM 1802 O O . ASP A 1 221 ? -16.016 14.086 -6.348 1 97 221 ASP A O 1
ATOM 1806 N N . LEU A 1 222 ? -16.969 16.125 -6.582 1 95.12 222 LEU A N 1
ATOM 1807 C CA . LEU A 1 222 ? -17.266 15.953 -8 1 95.12 222 LEU A CA 1
ATOM 1808 C C . LEU A 1 222 ? -15.969 15.75 -8.797 1 95.12 222 LEU A C 1
ATOM 1810 O O . LEU A 1 222 ? -15.914 14.898 -9.688 1 95.12 222 LEU A O 1
ATOM 1814 N N . LEU A 1 223 ? -15.039 16.516 -8.438 1 93.44 223 LEU A N 1
ATOM 1815 C CA . LEU A 1 223 ? -13.742 16.422 -9.109 1 93.44 223 LEU A CA 1
ATOM 1816 C C . LEU A 1 223 ? -13.109 15.055 -8.883 1 93.44 223 LEU A C 1
ATOM 1818 O O . LEU A 1 223 ? -12.586 14.445 -9.812 1 93.44 223 LEU A O 1
ATOM 1822 N N . LEU A 1 224 ? -13.133 14.57 -7.617 1 92.5 224 LEU A N 1
ATOM 1823 C CA . LEU A 1 224 ? -12.477 13.328 -7.242 1 92.5 224 LEU A CA 1
ATOM 1824 C C . LEU A 1 224 ? -13.219 12.125 -7.828 1 92.5 224 LEU A C 1
ATOM 1826 O O . LEU A 1 224 ? -12.594 11.133 -8.211 1 92.5 224 LEU A O 1
ATOM 1830 N N . ARG A 1 225 ? -14.469 12.156 -8.016 1 88.94 225 ARG A N 1
ATOM 1831 C CA . ARG A 1 225 ? -15.273 11.031 -8.477 1 88.94 225 ARG A CA 1
ATOM 1832 C C . ARG A 1 225 ? -15.203 10.898 -9.992 1 88.94 225 ARG A C 1
ATOM 1834 O O . ARG A 1 225 ? -15.469 9.82 -10.539 1 88.94 225 ARG A O 1
ATOM 1841 N N . GLN A 1 226 ? -14.977 11.891 -10.781 1 81.19 226 GLN A N 1
ATOM 1842 C CA . GLN A 1 226 ? -14.914 11.859 -12.242 1 81.19 226 GLN A CA 1
ATOM 1843 C C . GLN A 1 226 ? -13.742 11.008 -12.719 1 81.19 226 GLN A C 1
ATOM 1845 O O . GLN A 1 226 ? -13.875 10.234 -13.664 1 81.19 226 GLN A O 1
ATOM 1850 N N . LYS A 1 227 ? -12.586 11.109 -12.203 1 70.62 227 LYS A N 1
ATOM 1851 C CA . LYS A 1 227 ? -11.422 10.344 -12.656 1 70.62 227 LYS A CA 1
ATOM 1852 C C . LYS A 1 227 ? -10.773 9.609 -11.484 1 70.62 227 LYS A C 1
ATOM 1854 O O . LYS A 1 227 ? -9.547 9.625 -11.352 1 70.62 227 LYS A O 1
ATOM 1859 N N . TRP A 1 228 ? -11.672 9.039 -10.719 1 65.88 228 TRP A N 1
ATOM 1860 C CA . TRP A 1 228 ? -11.164 8.258 -9.594 1 65.88 228 TRP A CA 1
ATOM 1861 C C . TRP A 1 228 ? -10.984 6.797 -9.984 1 65.88 228 TRP A C 1
ATOM 1863 O O . TRP A 1 228 ? -11.859 5.965 -9.727 1 65.88 228 TRP A O 1
ATOM 1873 N N . ASP A 1 229 ? -10.047 6.504 -10.789 1 76 229 ASP A N 1
ATOM 1874 C CA . ASP A 1 229 ? -9.867 5.148 -11.289 1 76 229 ASP A CA 1
ATOM 1875 C C . ASP A 1 229 ? -8.883 4.367 -10.43 1 76 229 ASP A C 1
ATOM 1877 O O . ASP A 1 229 ? -7.875 3.857 -10.93 1 76 229 ASP A O 1
ATOM 1881 N N . LEU A 1 230 ? -9.219 4.336 -9.102 1 87.69 230 LEU A N 1
ATOM 1882 C CA . LEU A 1 230 ? -8.367 3.545 -8.219 1 87.69 230 LEU A CA 1
ATOM 1883 C C . LEU A 1 230 ? -8.734 2.066 -8.297 1 87.69 230 LEU A C 1
ATOM 1885 O O . LEU A 1 230 ? -9.906 1.706 -8.195 1 87.69 230 LEU A O 1
ATOM 1889 N N . PRO A 1 231 ? -7.727 1.258 -8.57 1 89 231 PRO A N 1
ATOM 1890 C CA . PRO A 1 231 ? -7.996 -0.182 -8.555 1 89 231 PRO A CA 1
ATOM 1891 C C . PRO A 1 231 ? -8.438 -0.678 -7.18 1 89 231 PRO A C 1
ATOM 1893 O O . PRO A 1 231 ? -8.258 0.02 -6.176 1 89 231 PRO A O 1
ATOM 1896 N N . ASP A 1 232 ? -9.07 -1.848 -7.07 1 93.12 232 ASP A N 1
ATOM 1897 C CA . ASP A 1 232 ? -9.695 -2.371 -5.859 1 93.12 232 ASP A CA 1
ATOM 1898 C C . ASP A 1 232 ? -8.648 -2.676 -4.793 1 93.12 232 ASP A C 1
ATOM 1900 O O . ASP A 1 232 ? -8.977 -2.807 -3.611 1 93.12 232 ASP A O 1
ATOM 1904 N N . ASN A 1 233 ? -7.406 -2.832 -5.219 1 91.44 233 ASN A N 1
ATOM 1905 C CA . ASN A 1 233 ? -6.375 -3.07 -4.211 1 91.44 233 ASN A CA 1
ATOM 1906 C C . ASN A 1 233 ? -6.141 -1.834 -3.35 1 91.44 233 ASN A C 1
ATOM 1908 O O . ASN A 1 233 ? -5.355 -1.874 -2.4 1 91.44 233 ASN A O 1
ATOM 1912 N N . TYR A 1 234 ? -6.848 -0.761 -3.592 1 93.38 234 TYR A N 1
ATOM 1913 C CA . TYR A 1 234 ? -6.93 0.413 -2.73 1 93.38 234 TYR A CA 1
ATOM 1914 C C . TYR A 1 234 ? -8.305 0.515 -2.082 1 93.38 234 TYR A C 1
ATOM 1916 O O . TYR A 1 234 ? -8.898 1.596 -2.031 1 93.38 234 TYR A O 1
ATOM 1924 N N . ALA A 1 235 ? -8.781 -0.56 -1.637 1 95.31 235 ALA A N 1
ATOM 1925 C CA . ALA A 1 235 ? -10.117 -0.653 -1.06 1 95.31 235 ALA A CA 1
ATOM 1926 C C . ALA A 1 235 ? -10.281 0.324 0.1 1 95.31 235 ALA A C 1
ATOM 1928 O O . ALA A 1 235 ? -11.344 0.932 0.259 1 95.31 235 ALA A O 1
ATOM 1929 N N . PHE A 1 236 ? -9.25 0.518 0.897 1 96.06 236 PHE A N 1
ATOM 1930 C CA . PHE A 1 236 ? -9.32 1.419 2.041 1 96.06 236 PHE A CA 1
ATOM 1931 C C . PHE A 1 236 ? -9.672 2.834 1.596 1 96.06 236 PHE A C 1
ATOM 1933 O O . PHE A 1 236 ? -10.617 3.438 2.113 1 96.06 236 PHE A O 1
ATOM 1940 N N . GLU A 1 237 ? -8.898 3.336 0.637 1 94.44 237 GLU A N 1
ATOM 1941 C CA . GLU A 1 237 ? -9.109 4.68 0.108 1 94.44 237 GLU A CA 1
ATOM 1942 C C . GLU A 1 237 ? -10.461 4.789 -0.592 1 94.44 237 GLU A C 1
ATOM 1944 O O . GLU A 1 237 ? -11.156 5.797 -0.457 1 94.44 237 GLU A O 1
ATOM 1949 N N . LYS A 1 238 ? -10.859 3.758 -1.342 1 94.69 238 LYS A N 1
ATOM 1950 C CA . LYS A 1 238 ? -12.125 3.768 -2.066 1 94.69 238 LYS A CA 1
ATOM 1951 C C . LYS A 1 238 ? -13.312 3.826 -1.104 1 94.69 238 LYS A C 1
ATOM 1953 O O . LYS A 1 238 ? -14.25 4.598 -1.312 1 94.69 238 LYS A O 1
ATOM 1958 N N . ILE A 1 239 ? -13.25 3.039 -0.039 1 96.38 239 ILE A N 1
ATOM 1959 C CA . ILE A 1 239 ? -14.305 3.002 0.966 1 96.38 239 ILE A CA 1
ATOM 1960 C C . ILE A 1 239 ? -14.406 4.359 1.656 1 96.38 239 ILE A C 1
ATOM 1962 O O . ILE A 1 239 ? -15.508 4.871 1.867 1 96.38 239 ILE A O 1
ATOM 1966 N N . ARG A 1 240 ? -13.289 4.969 1.972 1 96.62 240 ARG A N 1
ATOM 1967 C CA . ARG A 1 240 ? -13.273 6.273 2.623 1 96.62 240 ARG A CA 1
ATOM 1968 C C . ARG A 1 240 ? -13.875 7.344 1.719 1 96.62 240 ARG A C 1
ATOM 1970 O O . ARG A 1 240 ? -14.672 8.172 2.17 1 96.62 240 ARG A O 1
ATOM 1977 N N . GLN A 1 241 ? -13.453 7.312 0.442 1 95.19 241 GLN A N 1
ATOM 1978 C CA . GLN A 1 241 ? -13.984 8.297 -0.496 1 95.19 241 GLN A CA 1
ATOM 1979 C C . GLN A 1 241 ? -15.492 8.148 -0.652 1 95.19 241 GLN A C 1
ATOM 1981 O O . GLN A 1 241 ? -16.219 9.148 -0.705 1 95.19 241 GLN A O 1
ATOM 1986 N N . ASN A 1 242 ? -15.945 6.934 -0.768 1 94.5 242 ASN A N 1
ATOM 1987 C CA . ASN A 1 242 ? -17.375 6.68 -0.851 1 94.5 242 ASN A CA 1
ATOM 1988 C C . ASN A 1 242 ? -18.109 7.223 0.368 1 94.5 242 ASN A C 1
ATOM 1990 O O . ASN A 1 242 ? -19.219 7.773 0.241 1 94.5 242 ASN A O 1
ATOM 1994 N N . PHE A 1 243 ? -17.516 7.055 1.5 1 97.25 243 PHE A N 1
ATOM 1995 C CA . PHE A 1 243 ? -18.141 7.535 2.723 1 97.25 243 PHE A CA 1
ATOM 1996 C C . PHE A 1 243 ? -18.25 9.055 2.721 1 97.25 243 PHE A C 1
ATOM 1998 O O . PHE A 1 243 ? -19.25 9.617 3.16 1 97.25 243 PHE A O 1
ATOM 2005 N N . MET A 1 244 ? -17.203 9.727 2.24 1 97.38 244 MET A N 1
ATOM 2006 C CA . MET A 1 244 ? -17.266 11.188 2.127 1 97.38 244 MET A CA 1
ATOM 2007 C C . MET A 1 244 ? -18.438 11.609 1.24 1 97.38 244 MET A C 1
ATOM 2009 O O . MET A 1 244 ? -19.156 12.547 1.567 1 97.38 244 MET A O 1
ATOM 2013 N N . HIS A 1 245 ? -18.562 10.891 0.142 1 96.38 245 HIS A N 1
ATOM 2014 C CA . HIS A 1 245 ? -19.672 11.18 -0.764 1 96.38 245 HIS A CA 1
ATOM 2015 C C . HIS A 1 245 ? -21.016 10.977 -0.072 1 96.38 245 HIS A C 1
ATOM 2017 O O . HIS A 1 245 ? -21.938 11.789 -0.234 1 96.38 245 HIS A O 1
ATOM 2023 N N . GLU A 1 246 ? -21.125 9.922 0.714 1 96.81 246 GLU A N 1
ATOM 2024 C CA . GLU A 1 246 ? -22.375 9.633 1.425 1 96.81 246 GLU A CA 1
ATOM 2025 C C . GLU A 1 246 ? -22.656 10.68 2.496 1 96.81 246 GLU A C 1
ATOM 2027 O O . GLU A 1 246 ? -23.812 11 2.764 1 96.81 246 GLU A O 1
ATOM 2032 N N . LEU A 1 247 ? -21.609 11.188 3.131 1 98 247 LEU A N 1
ATOM 2033 C CA . LEU A 1 247 ? -21.781 12.258 4.105 1 98 247 LEU A CA 1
ATOM 2034 C C . LEU A 1 247 ? -22.375 13.5 3.445 1 98 247 LEU A C 1
ATOM 2036 O O . LEU A 1 247 ? -23.281 14.125 3.992 1 98 247 LEU A O 1
ATOM 2040 N N . LEU A 1 248 ? -21.828 13.828 2.262 1 98.06 248 LEU A N 1
ATOM 2041 C CA . LEU A 1 248 ? -22.328 14.984 1.529 1 98.06 248 LEU A CA 1
ATOM 2042 C C . LEU A 1 248 ? -23.812 14.805 1.169 1 98.06 248 LEU A C 1
ATOM 2044 O O . LEU A 1 248 ? -24.609 15.727 1.328 1 98.06 248 LEU A O 1
ATOM 2048 N N . LYS A 1 249 ? -24.125 13.617 0.676 1 97.5 249 LYS A N 1
ATOM 2049 C CA . LYS A 1 249 ? -25.516 13.305 0.358 1 97.5 249 LYS A CA 1
ATOM 2050 C C . LYS A 1 249 ? -26.406 13.398 1.599 1 97.5 249 LYS A C 1
ATOM 2052 O O . LYS A 1 249 ? -27.516 13.938 1.537 1 97.5 249 LYS A O 1
ATOM 2057 N N . TYR A 1 250 ? -25.891 12.906 2.648 1 97.81 250 TYR A N 1
ATOM 2058 C CA . TYR A 1 250 ? -26.609 12.953 3.912 1 97.81 250 TYR A CA 1
ATOM 2059 C C . TYR A 1 250 ? -26.906 14.391 4.324 1 97.81 250 TYR A C 1
ATOM 2061 O O . TYR A 1 250 ? -28.016 14.703 4.754 1 97.81 250 TYR A O 1
ATOM 2069 N N . ILE A 1 251 ? -25.938 15.219 4.223 1 97.69 251 ILE A N 1
ATOM 2070 C CA . ILE A 1 251 ? -26.094 16.625 4.609 1 97.69 251 ILE A CA 1
ATOM 2071 C C . ILE A 1 251 ? -27.203 17.266 3.777 1 97.69 251 ILE A C 1
ATOM 2073 O O . ILE A 1 251 ? -28 18.047 4.301 1 97.69 251 ILE A O 1
ATOM 2077 N N . SER A 1 252 ? -27.266 16.875 2.543 1 96.69 252 SER A N 1
ATOM 2078 C CA . SER A 1 252 ? -28.219 17.484 1.629 1 96.69 252 SER A CA 1
ATOM 2079 C C . SER A 1 252 ? -29.609 16.859 1.802 1 96.69 252 SER A C 1
ATOM 2081 O O . SER A 1 252 ? -30.625 17.562 1.712 1 96.69 252 SER A O 1
ATOM 2083 N N . THR A 1 253 ? -29.75 15.547 2.096 1 96.81 253 THR A N 1
ATOM 2084 C CA . THR A 1 253 ? -31.031 14.844 2.055 1 96.81 253 THR A CA 1
ATOM 2085 C C . THR A 1 253 ? -31.516 14.539 3.467 1 96.81 253 THR A C 1
ATOM 2087 O O . THR A 1 253 ? -32.688 14.234 3.662 1 96.81 253 THR A O 1
ATOM 2090 N N . GLN A 1 254 ? -30.625 14.477 4.414 1 95.44 254 GLN A N 1
ATOM 2091 C CA . GLN A 1 254 ? -30.875 14.102 5.801 1 95.44 254 GLN A CA 1
ATOM 2092 C C . GLN A 1 254 ? -31.328 12.648 5.906 1 95.44 254 GLN A C 1
ATOM 2094 O O . GLN A 1 254 ? -31.984 12.266 6.875 1 95.44 254 GLN A O 1
ATOM 2099 N N . ASP A 1 255 ? -31.094 11.93 4.871 1 96.12 255 ASP A N 1
ATOM 2100 C CA . ASP A 1 255 ? -31.297 10.484 4.879 1 96.12 255 ASP A CA 1
ATOM 2101 C C . ASP A 1 255 ? -30.047 9.75 5.34 1 96.12 255 ASP A C 1
ATOM 2103 O O . ASP A 1 255 ? -29.047 9.688 4.613 1 96.12 255 ASP A O 1
ATOM 2107 N N . GLU A 1 256 ? -30.109 9.148 6.516 1 95.62 256 GLU A N 1
ATOM 2108 C CA . GLU A 1 256 ? -28.906 8.555 7.105 1 95.62 256 GLU A CA 1
ATOM 2109 C C . GLU A 1 256 ? -28.797 7.074 6.758 1 95.62 256 GLU A C 1
ATOM 2111 O O . GLU A 1 256 ? -27.922 6.379 7.258 1 95.62 256 GLU A O 1
ATOM 2116 N N . SER A 1 257 ? -29.688 6.531 5.91 1 96.25 257 SER A N 1
ATOM 2117 C CA . SER A 1 257 ? -29.734 5.109 5.586 1 96.25 257 SER A CA 1
ATOM 2118 C C . SER A 1 257 ? -28.406 4.613 5.055 1 96.25 257 SER A C 1
ATOM 2120 O O . SER A 1 257 ? -27.906 3.562 5.477 1 96.25 257 SER A O 1
ATOM 2122 N N . ALA A 1 258 ? -27.844 5.406 4.184 1 95.25 258 ALA A N 1
ATOM 2123 C CA . ALA A 1 258 ? -26.578 5 3.58 1 95.25 258 ALA A CA 1
ATOM 2124 C C . ALA A 1 258 ? -25.453 4.988 4.617 1 95.25 258 ALA A C 1
ATOM 2126 O O . ALA A 1 258 ? -24.562 4.148 4.555 1 95.25 258 ALA A O 1
ATOM 2127 N N . ILE A 1 259 ? -25.469 5.918 5.559 1 96.94 259 ILE A N 1
ATOM 2128 C CA . ILE A 1 259 ? -24.469 5.996 6.617 1 96.94 259 ILE A CA 1
ATOM 2129 C C . ILE A 1 259 ? -24.562 4.762 7.512 1 96.94 259 ILE A C 1
ATOM 2131 O O . ILE A 1 259 ? -23.562 4.113 7.797 1 96.94 259 ILE A O 1
ATOM 2135 N N . THR A 1 260 ? -25.766 4.43 7.879 1 96.38 260 THR A N 1
ATOM 2136 C CA . THR A 1 260 ? -26.016 3.271 8.734 1 96.38 260 THR A CA 1
ATOM 2137 C C . THR A 1 260 ? -25.578 1.983 8.031 1 96.38 260 THR A C 1
ATOM 2139 O O . THR A 1 260 ? -24.969 1.111 8.648 1 96.38 260 THR A O 1
ATOM 2142 N N . GLN A 1 261 ? -25.984 1.909 6.812 1 95.88 261 GLN A N 1
ATOM 2143 C CA . GLN A 1 261 ? -25.594 0.744 6.023 1 95.88 261 GLN A CA 1
ATOM 2144 C C . GLN A 1 261 ? -24.078 0.607 5.953 1 95.88 261 GLN A C 1
ATOM 2146 O O . GLN A 1 261 ? -23.547 -0.496 6.078 1 95.88 261 GLN A O 1
ATOM 2151 N N . GLN A 1 262 ? -23.391 1.732 5.746 1 96.06 262 GLN A N 1
ATOM 2152 C CA . GLN A 1 262 ? -21.938 1.737 5.664 1 96.06 262 GLN A CA 1
ATOM 2153 C C . GLN A 1 262 ? -21.312 1.242 6.965 1 96.06 262 GLN A C 1
ATOM 2155 O O . GLN A 1 262 ? -20.359 0.453 6.945 1 96.06 262 GLN A O 1
ATOM 2160 N N . LEU A 1 263 ? -21.797 1.693 8.07 1 96.38 263 LEU A N 1
ATOM 2161 C CA . LEU A 1 263 ? -21.266 1.289 9.367 1 96.38 263 LEU A CA 1
ATOM 2162 C C . LEU A 1 263 ? -21.453 -0.207 9.594 1 96.38 263 LEU A C 1
ATOM 2164 O O . LEU A 1 263 ? -20.578 -0.875 10.141 1 96.38 263 LEU A O 1
ATOM 2168 N N . HIS A 1 264 ? -22.578 -0.714 9.125 1 94.94 264 HIS A N 1
ATOM 2169 C CA . HIS A 1 264 ? -22.844 -2.145 9.227 1 94.94 264 HIS A CA 1
ATOM 2170 C C . HIS A 1 264 ? -21.875 -2.949 8.367 1 94.94 264 HIS A C 1
ATOM 2172 O O . HIS A 1 264 ? -21.391 -4 8.789 1 94.94 264 HIS A O 1
ATOM 2178 N N . ILE A 1 265 ? -21.641 -2.445 7.207 1 94.75 265 ILE A N 1
ATOM 2179 C CA . ILE A 1 265 ? -20.719 -3.096 6.281 1 94.75 265 ILE A CA 1
ATOM 2180 C C . ILE A 1 265 ? -19.328 -3.188 6.918 1 94.75 265 ILE A C 1
ATOM 2182 O O . ILE A 1 265 ? -18.688 -4.242 6.883 1 94.75 265 ILE A O 1
ATOM 2186 N N . LEU A 1 266 ? -18.828 -2.094 7.504 1 96.25 266 LEU A N 1
ATOM 2187 C CA . LEU A 1 266 ? -17.5 -2.064 8.109 1 96.25 266 LEU A CA 1
ATOM 2188 C C . LEU A 1 266 ? -17.406 -3.053 9.266 1 96.25 266 LEU A C 1
ATOM 2190 O O . LEU A 1 266 ? -16.359 -3.652 9.5 1 96.25 266 LEU A O 1
ATOM 2194 N N . GLU A 1 267 ? -18.5 -3.211 9.969 1 93.81 267 GLU A N 1
ATOM 2195 C CA . GLU A 1 267 ? -18.547 -4.195 11.047 1 93.81 267 GLU A CA 1
ATOM 2196 C C . GLU A 1 267 ? -18.406 -5.613 10.5 1 93.81 267 GLU A C 1
ATOM 2198 O O . GLU A 1 267 ? -17.656 -6.418 11.039 1 93.81 267 GLU A O 1
ATOM 2203 N N . LEU A 1 268 ? -19.109 -5.914 9.43 1 91.38 268 LEU A N 1
ATOM 2204 C CA . LEU A 1 268 ? -19.094 -7.242 8.828 1 91.38 268 LEU A CA 1
ATOM 2205 C C . LEU A 1 268 ? -17.719 -7.57 8.266 1 91.38 268 LEU A C 1
ATOM 2207 O O . LEU A 1 268 ? -17.297 -8.727 8.297 1 91.38 268 LEU A O 1
ATOM 2211 N N . GLU A 1 269 ? -16.984 -6.539 7.797 1 92.31 269 GLU A N 1
ATOM 2212 C CA . GLU A 1 269 ? -15.664 -6.738 7.191 1 92.31 269 GLU A CA 1
ATOM 2213 C C . GLU A 1 269 ? -14.555 -6.637 8.234 1 92.31 269 GLU A C 1
ATOM 2215 O O . GLU A 1 269 ? -13.375 -6.688 7.891 1 92.31 269 GLU A O 1
ATOM 2220 N N . HIS A 1 270 ? -14.898 -6.449 9.508 1 90.69 270 HIS A N 1
ATOM 2221 C CA . HIS A 1 270 ? -13.961 -6.34 10.617 1 90.69 270 HIS A CA 1
ATOM 2222 C C . HIS A 1 270 ? -12.977 -5.199 10.398 1 90.69 270 HIS A C 1
ATOM 2224 O O . HIS A 1 270 ? -11.766 -5.367 10.594 1 90.69 270 HIS A O 1
ATOM 2230 N N . LEU A 1 271 ? -13.477 -4.121 9.859 1 94.31 271 LEU A N 1
ATOM 2231 C CA . LEU A 1 271 ? -12.719 -2.879 9.742 1 94.31 271 LEU A CA 1
ATOM 2232 C C . LEU A 1 271 ? -13.062 -1.92 10.875 1 94.31 271 LEU A C 1
ATOM 2234 O O . LEU A 1 271 ? -13.711 -0.892 10.648 1 94.31 271 LEU A O 1
ATOM 2238 N N . SER A 1 272 ? -12.578 -2.209 12.078 1 93 272 SER A N 1
ATOM 2239 C CA . SER A 1 272 ? -13.047 -1.596 13.32 1 93 272 SER A CA 1
ATOM 2240 C C . SER A 1 272 ? -12.547 -0.161 13.453 1 93 272 SER A C 1
ATOM 2242 O O . SER A 1 272 ? -13.289 0.724 13.875 1 93 272 SER A O 1
ATOM 2244 N N . ASP A 1 273 ? -11.266 0.046 13.109 1 91.5 273 ASP A N 1
ATOM 2245 C CA . ASP A 1 273 ? -10.734 1.399 13.195 1 91.5 273 ASP A CA 1
ATOM 2246 C C . ASP A 1 273 ? -11.43 2.336 12.211 1 91.5 273 ASP A C 1
ATOM 2248 O O . ASP A 1 273 ? -11.734 3.482 12.547 1 91.5 273 ASP A O 1
ATOM 2252 N N . LEU A 1 274 ? -11.625 1.847 11.047 1 94.88 274 LEU A N 1
ATOM 2253 C CA . LEU A 1 274 ? -12.328 2.633 10.039 1 94.88 274 LEU A CA 1
ATOM 2254 C C . LEU A 1 274 ? -13.742 2.959 10.492 1 94.88 274 LEU A C 1
ATOM 2256 O O . LEU A 1 274 ? -14.211 4.09 10.328 1 94.88 274 LEU A O 1
ATOM 2260 N N . LYS A 1 275 ? -14.43 1.978 11.047 1 96.44 275 LYS A N 1
ATOM 2261 C CA . LYS A 1 275 ? -15.781 2.184 11.562 1 96.44 275 LYS A CA 1
ATOM 2262 C C . LYS A 1 275 ? -15.805 3.279 12.617 1 96.44 275 LYS A C 1
ATOM 2264 O O . LYS A 1 275 ? -16.641 4.184 12.57 1 96.44 275 LYS A O 1
ATOM 2269 N N . THR A 1 276 ? -14.883 3.166 13.523 1 94 276 THR A N 1
ATOM 2270 C CA . THR A 1 276 ? -14.797 4.172 14.57 1 94 276 THR A CA 1
ATOM 2271 C C . THR A 1 276 ? -14.555 5.555 13.984 1 94 276 THR A C 1
ATOM 2273 O O . THR A 1 276 ? -15.156 6.539 14.422 1 94 276 THR A O 1
ATOM 2276 N N . GLY A 1 277 ? -13.695 5.637 13 1 93.25 277 GLY A N 1
ATOM 2277 C CA . GLY A 1 277 ? -13.461 6.898 12.312 1 93.25 277 GLY A CA 1
ATOM 2278 C C . GLY A 1 277 ? -14.695 7.453 11.633 1 93.25 277 GLY A C 1
ATOM 2279 O O . GLY A 1 277 ? -14.977 8.648 11.719 1 93.25 277 GLY A O 1
ATOM 2280 N N . PHE A 1 278 ? -15.43 6.586 10.984 1 96.94 278 PHE A N 1
ATOM 2281 C CA . PHE A 1 278 ? -16.641 7 10.281 1 96.94 278 PHE A CA 1
ATOM 2282 C C . PHE A 1 278 ? -17.703 7.469 11.266 1 96.94 278 PHE A C 1
ATOM 2284 O O . PHE A 1 278 ? -18.406 8.445 11.008 1 96.94 278 PHE A O 1
ATOM 2291 N N . GLU A 1 279 ? -17.812 6.77 12.406 1 96.19 279 GLU A N 1
ATOM 2292 C CA . GLU A 1 279 ? -18.75 7.18 13.445 1 96.19 279 GLU A CA 1
ATOM 2293 C C . GLU A 1 279 ? -18.422 8.578 13.961 1 96.19 279 GLU A C 1
ATOM 2295 O O . GLU A 1 279 ? -19.328 9.414 14.117 1 96.19 279 GLU A O 1
ATOM 2300 N N . THR A 1 280 ? -17.172 8.773 14.18 1 92.06 280 THR A N 1
ATOM 2301 C CA . THR A 1 280 ? -16.719 10.078 14.641 1 92.06 280 THR A CA 1
ATOM 2302 C C . THR A 1 280 ? -17.047 11.156 13.609 1 92.06 280 THR A C 1
ATOM 2304 O O . THR A 1 280 ? -17.531 12.234 13.961 1 92.06 280 THR A O 1
ATOM 2307 N N . ALA A 1 281 ? -16.75 10.883 12.391 1 94.69 281 ALA A N 1
ATOM 2308 C CA . ALA A 1 281 ? -17.016 11.828 11.312 1 94.69 281 ALA A CA 1
ATOM 2309 C C . ALA A 1 281 ? -18.5 12.148 11.219 1 94.69 281 ALA A C 1
ATOM 2311 O O . ALA A 1 281 ? -18.891 13.312 11.078 1 94.69 281 ALA A O 1
ATOM 2312 N N . TYR A 1 282 ? -19.297 11.117 11.289 1 96.75 282 TYR A N 1
ATOM 2313 C CA . TYR A 1 282 ? -20.734 11.266 11.25 1 96.75 282 TYR A CA 1
ATOM 2314 C C . TYR A 1 282 ? -21.234 12.156 12.391 1 96.75 282 TYR A C 1
ATOM 2316 O O . TYR A 1 282 ? -22.062 13.039 12.18 1 96.75 282 TYR A O 1
ATOM 2324 N N . GLU A 1 283 ? -20.703 11.938 13.547 1 94.62 283 GLU A N 1
ATOM 2325 C CA . GLU A 1 283 ? -21.078 12.734 14.719 1 94.62 283 GLU A CA 1
ATOM 2326 C C . GLU A 1 283 ? -20.703 14.195 14.531 1 94.62 283 GLU A C 1
ATOM 2328 O O . GLU A 1 283 ? -21.469 15.094 14.867 1 94.62 283 GLU A O 1
ATOM 2333 N N . GLN A 1 284 ? -19.531 14.422 14.031 1 92.94 284 GLN A N 1
ATOM 2334 C CA . GLN A 1 284 ? -19.078 15.789 13.789 1 92.94 284 GLN A CA 1
ATOM 2335 C C . GLN A 1 284 ? -19.969 16.5 12.789 1 92.94 284 GLN A C 1
ATOM 2337 O O . GLN A 1 284 ? -20.344 17.656 13 1 92.94 284 GLN A O 1
ATOM 2342 N N . VAL A 1 285 ? -20.328 15.812 11.734 1 95.88 285 VAL A N 1
ATOM 2343 C CA . VAL A 1 285 ? -21.188 16.375 10.703 1 95.88 285 VAL A CA 1
ATOM 2344 C C . VAL A 1 285 ? -22.562 16.719 11.297 1 95.88 285 VAL A C 1
ATOM 2346 O O . VAL A 1 285 ? -23.125 17.781 11.023 1 95.88 285 VAL A O 1
ATOM 2349 N N . ASN A 1 286 ? -23.062 15.844 12.148 1 96.06 286 ASN A N 1
ATOM 2350 C CA . ASN A 1 286 ? -24.344 16.094 12.797 1 96.06 286 ASN A CA 1
ATOM 2351 C C . ASN A 1 286 ? -24.297 17.328 13.688 1 96.06 286 ASN A C 1
ATOM 2353 O O . ASN A 1 286 ? -25.219 18.141 13.703 1 96.06 286 ASN A O 1
ATOM 2357 N N . LYS A 1 287 ? -23.25 17.5 14.383 1 94.12 287 LYS A N 1
ATOM 2358 C CA . LYS A 1 287 ? -23.078 18.641 15.273 1 94.12 287 LYS A CA 1
ATOM 2359 C C . LYS A 1 287 ? -22.984 19.938 14.484 1 94.12 287 LYS A C 1
ATOM 2361 O O . LYS A 1 287 ? -23.516 20.969 14.906 1 94.12 287 LYS A O 1
ATOM 2366 N N . ILE A 1 288 ? -22.391 19.906 13.352 1 94.38 288 ILE A N 1
ATOM 2367 C CA . ILE A 1 288 ? -22.109 21.109 12.555 1 94.38 288 ILE A CA 1
ATOM 2368 C C . ILE A 1 288 ? -23.359 21.5 11.773 1 94.38 288 ILE A C 1
ATOM 2370 O O . ILE A 1 288 ? -23.703 22.688 11.695 1 94.38 288 ILE A O 1
ATOM 2374 N N . TYR A 1 289 ? -24.109 20.562 11.266 1 95.94 289 TYR A N 1
ATOM 2375 C CA . TYR A 1 289 ? -25.141 20.906 10.289 1 95.94 289 TYR A CA 1
ATOM 2376 C C . TYR A 1 289 ? -26.531 20.75 10.891 1 95.94 289 TYR A C 1
ATOM 2378 O O . TYR A 1 289 ? -27.516 21.281 10.359 1 95.94 289 TYR A O 1
ATOM 2386 N N . PHE A 1 290 ? -26.672 20.016 11.969 1 94.06 290 PHE A N 1
ATOM 2387 C CA . PHE A 1 290 ? -28.031 19.719 12.422 1 94.06 290 PHE A CA 1
ATOM 2388 C C . PHE A 1 290 ? -28.188 19.984 13.914 1 94.06 290 PHE A C 1
ATOM 2390 O O . PHE A 1 290 ? -29.25 19.766 14.484 1 94.06 290 PHE A O 1
ATOM 2397 N N . GLN A 1 291 ? -27.172 20.344 14.656 1 86.75 291 GLN A N 1
ATOM 2398 C CA . GLN A 1 291 ? -27.281 20.812 16.047 1 86.75 291 GLN A CA 1
ATOM 2399 C C . GLN A 1 291 ? -26.844 22.266 16.172 1 86.75 291 GLN A C 1
ATOM 2401 O O . GLN A 1 291 ? -26.031 22.75 15.375 1 86.75 291 GLN A O 1
ATOM 2406 N N . MET B 1 1 ? 23.609 -10.164 -5.754 1 32.88 1 MET B N 1
ATOM 2407 C CA . MET B 1 1 ? 23.016 -9.344 -6.809 1 32.88 1 MET B CA 1
ATOM 2408 C C . MET B 1 1 ? 24.047 -8.414 -7.426 1 32.88 1 MET B C 1
ATOM 2410 O O . MET B 1 1 ? 24.828 -7.781 -6.711 1 32.88 1 MET B O 1
ATOM 2414 N N . ASN B 1 2 ? 24.391 -8.438 -8.562 1 40.62 2 ASN B N 1
ATOM 2415 C CA . ASN B 1 2 ? 25.406 -7.75 -9.352 1 40.62 2 ASN B CA 1
ATOM 2416 C C . ASN B 1 2 ? 25.219 -6.234 -9.312 1 40.62 2 ASN B C 1
ATOM 2418 O O . ASN B 1 2 ? 24.141 -5.734 -9.617 1 40.62 2 ASN B O 1
ATOM 2422 N N . ASN B 1 3 ? 26 -5.5 -8.5 1 46.25 3 ASN B N 1
ATOM 2423 C CA . ASN B 1 3 ? 26.203 -4.074 -8.266 1 46.25 3 ASN B CA 1
ATOM 2424 C C . ASN B 1 3 ? 26.047 -3.266 -9.555 1 46.25 3 ASN B C 1
ATOM 2426 O O . ASN B 1 3 ? 25.844 -2.053 -9.508 1 46.25 3 ASN B O 1
ATOM 2430 N N . GLN B 1 4 ? 26.094 -3.975 -10.656 1 58.09 4 GLN B N 1
ATOM 2431 C CA . GLN B 1 4 ? 26.188 -3.352 -11.977 1 58.09 4 GLN B CA 1
ATOM 2432 C C . GLN B 1 4 ? 24.797 -3.068 -12.539 1 58.09 4 GLN B C 1
ATOM 2434 O O . GLN B 1 4 ? 24.656 -2.377 -13.555 1 58.09 4 GLN B O 1
ATOM 2439 N N . ILE B 1 5 ? 23.859 -3.439 -11.758 1 63.97 5 ILE B N 1
ATOM 2440 C CA . ILE B 1 5 ? 22.531 -3.393 -12.383 1 63.97 5 ILE B CA 1
ATOM 2441 C C . ILE B 1 5 ? 21.984 -1.973 -12.305 1 63.97 5 ILE B C 1
ATOM 2443 O O . ILE B 1 5 ? 21.203 -1.559 -13.164 1 63.97 5 ILE B O 1
ATOM 2447 N N . PHE B 1 6 ? 22.453 -1.246 -11.312 1 75.81 6 PHE B N 1
ATOM 2448 C CA . PHE B 1 6 ? 21.828 0.055 -11.117 1 75.81 6 PHE B CA 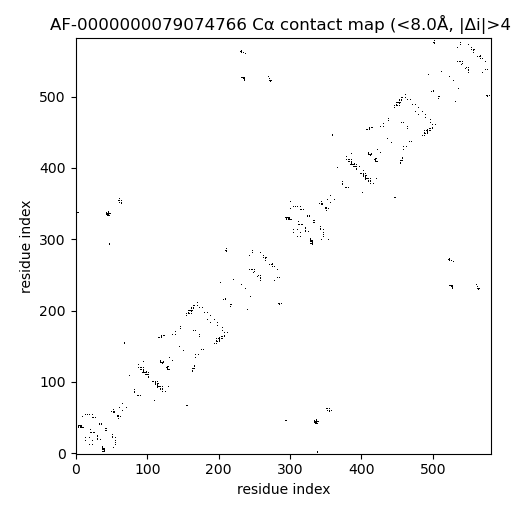1
ATOM 2449 C C . PHE B 1 6 ? 22.328 1.062 -12.141 1 75.81 6 PHE B C 1
ATOM 2451 O O . PHE B 1 6 ? 21.562 1.89 -12.633 1 75.81 6 PHE B O 1
ATOM 2458 N N . GLY B 1 7 ? 23.641 0.904 -12.398 1 81.5 7 GLY B N 1
ATOM 2459 C CA . GLY B 1 7 ? 24.156 1.762 -13.453 1 81.5 7 GLY B CA 1
ATOM 2460 C C . GLY B 1 7 ? 23.484 1.525 -14.789 1 81.5 7 GLY B C 1
ATOM 2461 O O . GLY B 1 7 ? 23.109 2.477 -15.477 1 81.5 7 GLY B O 1
ATOM 2462 N N . LEU B 1 8 ? 23.297 0.266 -15.023 1 78.19 8 LEU B N 1
ATOM 2463 C CA . LEU B 1 8 ? 22.641 -0.112 -16.281 1 78.19 8 LEU B CA 1
ATOM 2464 C C . LEU B 1 8 ? 21.188 0.377 -16.297 1 78.19 8 LEU B C 1
ATOM 2466 O O . LEU B 1 8 ? 20.719 0.847 -17.328 1 78.19 8 LEU B O 1
ATOM 2470 N N . LYS B 1 9 ? 20.531 0.273 -15.258 1 75.25 9 LYS B N 1
ATOM 2471 C CA . LYS B 1 9 ? 19.156 0.726 -15.156 1 75.25 9 LYS B CA 1
ATOM 2472 C C . LYS B 1 9 ? 19.047 2.234 -15.359 1 75.25 9 LYS B C 1
ATOM 2474 O O . LYS B 1 9 ? 18.141 2.713 -16.047 1 75.25 9 LYS B O 1
ATOM 2479 N N . PHE B 1 10 ? 19.969 2.916 -14.75 1 85.06 10 PHE B N 1
ATOM 2480 C CA . PHE B 1 10 ? 19.969 4.363 -14.914 1 85.06 10 PHE B CA 1
ATOM 2481 C C . PHE B 1 10 ? 20.156 4.746 -16.375 1 85.06 10 PHE B C 1
ATOM 2483 O O . PHE B 1 10 ? 19.469 5.625 -16.891 1 85.06 10 PHE B O 1
ATOM 2490 N N . ARG B 1 11 ? 21.016 3.982 -16.922 1 84.62 11 ARG B N 1
ATOM 2491 C CA . ARG B 1 11 ? 21.266 4.219 -18.344 1 84.62 11 ARG B CA 1
ATOM 2492 C C . ARG B 1 11 ? 20 4.043 -19.156 1 84.62 11 ARG B C 1
ATOM 2494 O O . ARG B 1 11 ? 19.656 4.887 -20 1 84.62 11 ARG B O 1
ATOM 2501 N N . GLN B 1 12 ? 19.359 2.957 -18.938 1 79.75 12 GLN B N 1
ATOM 2502 C CA . GLN B 1 12 ? 18.125 2.656 -19.641 1 79.75 12 GLN B CA 1
ATOM 2503 C C . GLN B 1 12 ? 17.094 3.764 -19.453 1 79.75 12 GLN B C 1
ATOM 2505 O O . GLN B 1 12 ? 16.469 4.227 -20.422 1 79.75 12 GLN B O 1
ATOM 2510 N N . LEU B 1 13 ? 16.922 4.164 -18.266 1 75.19 13 LEU B N 1
ATOM 2511 C CA . LEU B 1 13 ? 15.938 5.195 -17.938 1 75.19 13 LEU B CA 1
ATOM 2512 C C . LEU B 1 13 ? 16.312 6.531 -18.562 1 75.19 13 LEU B C 1
ATOM 2514 O O . LEU B 1 13 ? 15.461 7.242 -19.094 1 75.19 13 LEU B O 1
ATOM 2518 N N . ARG B 1 14 ? 17.656 6.797 -18.438 1 85.12 14 ARG B N 1
ATOM 2519 C CA . ARG B 1 14 ? 18.156 8.047 -19.016 1 85.12 14 ARG B CA 1
ATOM 2520 C C . ARG B 1 14 ? 17.922 8.086 -20.516 1 85.12 14 ARG B C 1
ATOM 2522 O O . ARG B 1 14 ? 17.438 9.086 -21.047 1 85.12 14 ARG B O 1
ATOM 2529 N N . LYS B 1 15 ? 18.156 7.012 -21.141 1 84.44 15 LYS B N 1
ATOM 2530 C CA . LYS B 1 15 ? 18.016 6.926 -22.578 1 84.44 15 LYS B CA 1
ATOM 2531 C C . LYS B 1 15 ? 16.562 6.961 -23 1 84.44 15 LYS B C 1
ATOM 2533 O O . LYS B 1 15 ? 16.203 7.551 -24.031 1 84.44 15 LYS B O 1
ATOM 2538 N N . GLN B 1 16 ? 15.75 6.312 -22.266 1 72.56 16 GLN B N 1
ATOM 2539 C CA . GLN B 1 16 ? 14.312 6.316 -22.531 1 72.56 16 GLN B CA 1
ATOM 2540 C C . GLN B 1 16 ? 13.758 7.738 -22.562 1 72.56 16 GLN B C 1
ATOM 2542 O O . GLN B 1 16 ? 12.797 8.023 -23.266 1 72.56 16 GLN B O 1
ATOM 2547 N N . GLN B 1 17 ? 14.445 8.57 -21.812 1 72.75 17 GLN B N 1
ATOM 2548 C CA . GLN B 1 17 ? 14.016 9.961 -21.719 1 72.75 17 GLN B CA 1
ATOM 2549 C C . GLN B 1 17 ? 14.781 10.844 -22.703 1 72.75 17 GLN B C 1
ATOM 2551 O O . GLN B 1 17 ? 14.672 12.07 -22.656 1 72.75 17 GLN B O 1
ATOM 2556 N N . HIS B 1 18 ? 15.656 10.211 -23.406 1 80.88 18 HIS B N 1
ATOM 2557 C CA . HIS B 1 18 ? 16.453 10.883 -24.422 1 80.88 18 HIS B CA 1
ATOM 2558 C C . HIS B 1 18 ? 17.359 11.938 -23.812 1 80.88 18 HIS B C 1
ATOM 2560 O O . HIS B 1 18 ? 17.531 13.023 -24.359 1 80.88 18 HIS B O 1
ATOM 2566 N N . ILE B 1 19 ? 17.859 11.695 -22.703 1 88.81 19 ILE B N 1
ATOM 2567 C CA . ILE B 1 19 ? 18.812 12.578 -22.016 1 88.81 19 ILE B CA 1
ATOM 2568 C C . ILE B 1 19 ? 20.234 12.094 -22.281 1 88.81 19 ILE B C 1
ATOM 2570 O O . ILE B 1 19 ? 20.531 10.906 -22.125 1 88.81 19 ILE B O 1
ATOM 2574 N N . THR B 1 20 ? 21.078 12.992 -22.766 1 91.25 20 THR B N 1
ATOM 2575 C CA . THR B 1 20 ? 22.469 12.609 -23.031 1 91.25 20 THR B CA 1
ATOM 2576 C C . THR B 1 20 ? 23.25 12.477 -21.719 1 91.25 20 THR B C 1
ATOM 2578 O O . THR B 1 20 ? 22.812 12.961 -20.672 1 91.25 20 THR B O 1
ATOM 2581 N N . LEU B 1 21 ? 24.328 11.781 -21.828 1 93.19 21 LEU B N 1
ATOM 2582 C CA . LEU B 1 21 ? 25.188 11.617 -20.656 1 93.19 21 LEU B CA 1
ATOM 2583 C C . LEU B 1 21 ? 25.625 12.977 -20.109 1 93.19 21 LEU B C 1
ATOM 2585 O O . LEU B 1 21 ? 25.641 13.188 -18.906 1 93.19 21 LEU B O 1
ATOM 2589 N N . ALA B 1 22 ? 26.016 13.875 -21.047 1 92.75 22 ALA B N 1
ATOM 2590 C CA . ALA B 1 22 ? 26.5 15.203 -20.672 1 92.75 22 ALA B CA 1
ATOM 2591 C C . ALA B 1 22 ? 25.438 16 -19.953 1 92.75 22 ALA B C 1
ATOM 2593 O O . ALA B 1 22 ? 25.703 16.625 -18.922 1 92.75 22 ALA B O 1
ATOM 2594 N N . LYS B 1 23 ? 24.281 15.961 -20.422 1 92.25 23 LYS B N 1
ATOM 2595 C CA . LYS B 1 23 ? 23.172 16.688 -19.812 1 92.25 23 LYS B CA 1
ATOM 2596 C C . LYS B 1 23 ? 22.844 16.141 -18.422 1 92.25 23 LYS B C 1
ATOM 2598 O O . LYS B 1 23 ? 22.594 16.922 -17.5 1 92.25 23 LYS B O 1
ATOM 2603 N N . ALA B 1 24 ? 22.828 14.844 -18.312 1 93.19 24 ALA B N 1
ATOM 2604 C CA . ALA B 1 24 ? 22.5 14.219 -17.031 1 93.19 24 ALA B CA 1
ATOM 2605 C C . ALA B 1 24 ? 23.594 14.516 -15.992 1 93.19 24 ALA B C 1
ATOM 2607 O O . ALA B 1 24 ? 23.281 14.797 -14.828 1 93.19 24 ALA B O 1
ATOM 2608 N N . ALA B 1 25 ? 24.828 14.477 -16.359 1 94.12 25 ALA B N 1
ATOM 2609 C CA . ALA B 1 25 ? 25.953 14.594 -15.445 1 94.12 25 ALA B CA 1
ATOM 2610 C C . ALA B 1 25 ? 26.172 16.047 -15.023 1 94.12 25 ALA B C 1
ATOM 2612 O O . ALA B 1 25 ? 26.781 16.312 -13.984 1 94.12 25 ALA B O 1
ATOM 2613 N N . ALA B 1 26 ? 25.734 16.969 -15.766 1 92 26 ALA B N 1
ATOM 2614 C CA . ALA B 1 26 ? 26.016 18.391 -15.562 1 92 26 ALA B CA 1
ATOM 2615 C C . ALA B 1 26 ? 25.641 18.828 -14.156 1 92 26 ALA B C 1
ATOM 2617 O O . ALA B 1 26 ? 24.484 18.656 -13.734 1 92 26 ALA B O 1
ATOM 2618 N N . GLY B 1 27 ? 26.641 19.391 -13.43 1 90.06 27 GLY B N 1
ATOM 2619 C CA . GLY B 1 27 ? 26.375 19.953 -12.117 1 90.06 27 GLY B CA 1
ATOM 2620 C C . GLY B 1 27 ? 26.391 18.906 -11.008 1 90.06 27 GLY B C 1
ATOM 2621 O O . GLY B 1 27 ? 26.219 19.25 -9.836 1 90.06 27 GLY B O 1
ATOM 2622 N N . ILE B 1 28 ? 26.562 17.625 -11.383 1 91.44 28 ILE B N 1
ATOM 2623 C CA . ILE B 1 28 ? 26.469 16.562 -10.375 1 91.44 28 ILE B CA 1
ATOM 2624 C C . ILE B 1 28 ? 27.75 15.742 -10.367 1 91.44 28 ILE B C 1
ATOM 2626 O O . ILE B 1 28 ? 28.328 15.5 -9.305 1 91.44 28 ILE B O 1
ATOM 2630 N N . THR B 1 29 ? 28.203 15.297 -11.516 1 93.06 29 THR B N 1
ATOM 2631 C CA . THR B 1 29 ? 29.406 14.492 -11.68 1 93.06 29 THR B CA 1
ATOM 2632 C C . THR B 1 29 ? 30 14.68 -13.086 1 93.06 29 THR B C 1
ATOM 2634 O O . THR B 1 29 ? 29.453 15.445 -13.883 1 93.06 29 THR B O 1
ATOM 2637 N N . SER B 1 30 ? 31.125 14.094 -13.273 1 93.19 30 SER B N 1
ATOM 2638 C CA . SER B 1 30 ? 31.719 14.195 -14.609 1 93.19 30 SER B CA 1
ATOM 2639 C C . SER B 1 30 ? 31.047 13.242 -15.586 1 93.19 30 SER B C 1
ATOM 2641 O O . SER B 1 30 ? 30.531 12.188 -15.188 1 93.19 30 SER B O 1
ATOM 2643 N N . ARG B 1 31 ? 31.016 13.625 -16.906 1 93.56 31 ARG B N 1
ATOM 2644 C CA . ARG B 1 31 ? 30.5 12.766 -17.969 1 93.56 31 ARG B CA 1
ATOM 2645 C C . ARG B 1 31 ? 31.172 11.398 -17.938 1 93.56 31 ARG B C 1
ATOM 2647 O O . ARG B 1 31 ? 30.516 10.375 -18.094 1 93.56 31 ARG B O 1
ATOM 2654 N N . GLN B 1 32 ? 32.406 11.383 -17.719 1 92.31 32 GLN B N 1
ATOM 2655 C CA . GLN B 1 32 ? 33.188 10.141 -17.703 1 92.31 32 GLN B CA 1
ATOM 2656 C C . GLN B 1 32 ? 32.75 9.258 -16.531 1 92.31 32 GLN B C 1
ATOM 2658 O O . GLN B 1 32 ? 32.562 8.047 -16.703 1 92.31 32 GLN B O 1
ATOM 2663 N N . SER B 1 33 ? 32.625 9.852 -15.383 1 93.56 33 SER B N 1
ATOM 2664 C CA . SER B 1 33 ? 32.25 9.094 -14.195 1 93.56 33 SER B CA 1
ATOM 2665 C C . SER B 1 33 ? 30.859 8.469 -14.359 1 93.56 33 SER B C 1
ATOM 2667 O O . SER B 1 33 ? 30.641 7.312 -14 1 93.56 33 SER B O 1
ATOM 2669 N N . LEU B 1 34 ? 29.922 9.242 -14.875 1 94.62 34 LEU B N 1
ATOM 2670 C CA . LEU B 1 34 ? 28.578 8.727 -15.094 1 94.62 34 LEU B CA 1
ATOM 2671 C C . LEU B 1 34 ? 28.594 7.602 -16.125 1 94.62 34 LEU B C 1
ATOM 2673 O O . LEU B 1 34 ? 27.953 6.574 -15.945 1 94.62 34 LEU B O 1
ATOM 2677 N N . GLY B 1 35 ? 29.281 7.793 -17.219 1 92.44 35 GLY B N 1
ATOM 2678 C CA . GLY B 1 35 ? 29.406 6.766 -18.234 1 92.44 35 GLY B CA 1
ATOM 2679 C C . GLY B 1 35 ? 29.969 5.461 -17.703 1 92.44 35 GLY B C 1
ATOM 2680 O O . GLY B 1 35 ? 29.469 4.383 -18.016 1 92.44 35 GLY B O 1
ATOM 2681 N N . ASN B 1 36 ? 31.016 5.613 -16.906 1 92.31 36 ASN B N 1
ATOM 2682 C CA . ASN B 1 36 ? 31.625 4.434 -16.312 1 92.31 36 ASN B CA 1
ATOM 2683 C C . ASN B 1 36 ? 30.641 3.686 -15.414 1 92.31 36 ASN B C 1
ATOM 2685 O O . ASN B 1 36 ? 30.578 2.453 -15.438 1 92.31 36 ASN B O 1
ATOM 2689 N N . TRP B 1 37 ? 29.859 4.41 -14.664 1 91.31 37 TRP B N 1
ATOM 2690 C CA . TRP B 1 37 ? 28.891 3.799 -13.766 1 91.31 37 TRP B CA 1
ATOM 2691 C C . TRP B 1 37 ? 27.781 3.104 -14.555 1 91.31 37 TRP B C 1
ATOM 2693 O O . TRP B 1 37 ? 27.406 1.97 -14.242 1 91.31 37 TRP B O 1
ATOM 2703 N N . GLU B 1 38 ? 27.344 3.734 -15.602 1 90 38 GLU B N 1
ATOM 2704 C CA . GLU B 1 38 ? 26.25 3.209 -16.406 1 90 38 GLU B CA 1
ATOM 2705 C C . GLU B 1 38 ? 26.641 1.905 -17.094 1 90 38 GLU B C 1
ATOM 2707 O O . GLU B 1 38 ? 25.781 1.101 -17.453 1 90 38 GLU B O 1
ATOM 2712 N N . THR B 1 39 ? 27.984 1.766 -17.297 1 85.56 39 THR B N 1
ATOM 2713 C CA . THR B 1 39 ? 28.438 0.597 -18.047 1 85.56 39 THR B CA 1
ATOM 2714 C C . THR B 1 39 ? 29.078 -0.426 -17.109 1 85.56 39 THR B C 1
ATOM 2716 O O . THR B 1 39 ? 29.703 -1.387 -17.562 1 85.56 39 THR B O 1
ATOM 2719 N N . GLY B 1 40 ? 28.922 -0.164 -15.859 1 80.38 40 GLY B N 1
ATOM 2720 C CA . GLY B 1 40 ? 29.391 -1.125 -14.875 1 80.38 40 GLY B CA 1
ATOM 2721 C C . GLY B 1 40 ? 30.891 -1.079 -14.672 1 80.38 40 GLY B C 1
ATOM 2722 O O . GLY B 1 40 ? 31.484 -2 -14.094 1 80.38 40 GLY B O 1
ATOM 2723 N N . LYS B 1 41 ? 31.578 -0.084 -15.117 1 82.56 41 LYS B N 1
ATOM 2724 C CA . LYS B 1 41 ? 33.031 0.009 -15.055 1 82.56 41 LYS B CA 1
ATOM 2725 C C . LYS B 1 41 ? 33.469 0.902 -13.898 1 82.56 41 LYS B C 1
ATOM 2727 O O . LYS B 1 41 ? 34.656 1.147 -13.719 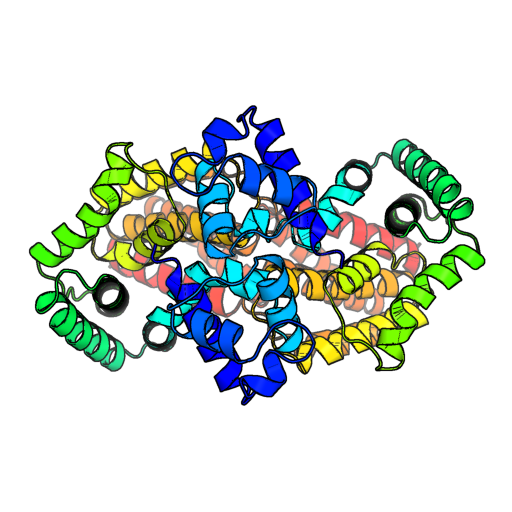1 82.56 41 LYS B O 1
ATOM 2732 N N . GLY B 1 42 ? 32.594 1.453 -13.242 1 85.44 42 GLY B N 1
ATOM 2733 C CA . GLY B 1 42 ? 32.906 2.342 -12.133 1 85.44 42 GLY B CA 1
ATOM 2734 C C . GLY B 1 42 ? 31.812 2.42 -11.094 1 85.44 42 GLY B C 1
ATOM 2735 O O . GLY B 1 42 ? 30.75 1.825 -11.266 1 85.44 42 GLY B O 1
ATOM 2736 N N . GLU B 1 43 ? 32.188 3.172 -10.016 1 87.5 43 GLU B N 1
ATOM 2737 C CA . GLU B 1 43 ? 31.234 3.412 -8.938 1 87.5 43 GLU B CA 1
ATOM 2738 C C . GLU B 1 43 ? 30.844 4.887 -8.867 1 87.5 43 GLU B C 1
ATOM 2740 O O . GLU B 1 43 ? 31.578 5.75 -9.352 1 87.5 43 GLU B O 1
ATOM 2745 N N . LEU B 1 44 ? 29.656 5.137 -8.547 1 88.88 44 LEU B N 1
ATOM 2746 C CA . LEU B 1 44 ? 29.172 6.492 -8.305 1 88.88 44 LEU B CA 1
ATOM 2747 C C . LEU B 1 44 ? 28.641 6.633 -6.883 1 88.88 44 LEU B C 1
ATOM 2749 O O . LEU B 1 44 ? 28 5.719 -6.363 1 88.88 44 LEU B O 1
ATOM 2753 N N . ALA B 1 45 ? 28.906 7.75 -6.328 1 88.81 45 ALA B N 1
ATOM 2754 C CA . ALA B 1 45 ? 28.5 8.016 -4.949 1 88.81 45 ALA B CA 1
ATOM 2755 C C . ALA B 1 45 ? 26.984 7.938 -4.805 1 88.81 45 ALA B C 1
ATOM 2757 O O . ALA B 1 45 ? 26.25 8.367 -5.691 1 88.81 45 ALA B O 1
ATOM 2758 N N . PHE B 1 46 ? 26.562 7.406 -3.643 1 85.19 46 PHE B N 1
ATOM 2759 C CA . PHE B 1 46 ? 25.156 7.191 -3.326 1 85.19 46 PHE B CA 1
ATOM 2760 C C . PHE B 1 46 ? 24.359 8.469 -3.535 1 85.19 46 PHE B C 1
ATOM 2762 O O . PHE B 1 46 ? 23.359 8.477 -4.27 1 85.19 46 PHE B O 1
ATOM 2769 N N . GLU B 1 47 ? 24.875 9.578 -2.992 1 81.06 47 GLU B N 1
ATOM 2770 C CA . GLU B 1 47 ? 24.156 10.852 -3.068 1 81.06 47 GLU B CA 1
ATOM 2771 C C . GLU B 1 47 ? 24.109 11.375 -4.5 1 81.06 47 GLU B C 1
ATOM 2773 O O . GLU B 1 47 ? 23.141 12.016 -4.91 1 81.06 47 GLU B O 1
ATOM 2778 N N . LYS B 1 48 ? 25.125 11.164 -5.23 1 87.31 48 LYS B N 1
ATOM 2779 C CA . LYS B 1 48 ? 25.172 11.602 -6.625 1 87.31 48 LYS B CA 1
ATOM 2780 C C . LYS B 1 48 ? 24.141 10.852 -7.465 1 87.31 48 LYS B C 1
ATOM 2782 O O . LYS B 1 48 ? 23.5 11.438 -8.336 1 87.31 48 LYS B O 1
ATOM 2787 N N . VAL B 1 49 ? 24.047 9.531 -7.148 1 86.06 49 VAL B N 1
ATOM 2788 C CA . VAL B 1 49 ? 23.047 8.742 -7.859 1 86.06 49 VAL B CA 1
ATOM 2789 C C . VAL B 1 49 ? 21.656 9.312 -7.598 1 86.06 49 VAL B C 1
ATOM 2791 O O . VAL B 1 49 ? 20.844 9.453 -8.523 1 86.06 49 VAL B O 1
ATOM 2794 N N . LEU B 1 50 ? 21.422 9.711 -6.387 1 78.12 50 LEU B N 1
ATOM 2795 C CA . LEU B 1 50 ? 20.125 10.266 -6.035 1 78.12 50 LEU B CA 1
ATOM 2796 C C . LEU B 1 50 ? 19.875 11.578 -6.773 1 78.12 50 LEU B C 1
ATOM 2798 O O . LEU B 1 50 ? 18.766 11.828 -7.246 1 78.12 50 LEU B O 1
ATOM 2802 N N . LEU B 1 51 ? 20.875 12.359 -6.871 1 81.81 51 LEU B N 1
ATOM 2803 C CA . LEU B 1 51 ? 20.766 13.625 -7.59 1 81.81 51 LEU B CA 1
ATOM 2804 C C . LEU B 1 51 ? 20.531 13.391 -9.078 1 81.81 51 LEU B C 1
ATOM 2806 O O . LEU B 1 51 ? 19.766 14.117 -9.711 1 81.81 51 LEU B O 1
ATOM 2810 N N . LEU B 1 52 ? 21.219 12.453 -9.586 1 88.12 52 LEU B N 1
ATOM 2811 C CA . LEU B 1 52 ? 21.047 12.102 -10.992 1 88.12 52 LEU B CA 1
ATOM 2812 C C . LEU B 1 52 ? 19.625 11.648 -11.266 1 88.12 52 LEU B C 1
ATOM 2814 O O . LEU B 1 52 ? 19.031 12.023 -12.281 1 88.12 52 LEU B O 1
ATOM 2818 N N . LEU B 1 53 ? 19.156 10.859 -10.422 1 80.31 53 LEU B N 1
ATOM 2819 C CA . LEU B 1 53 ? 17.781 10.375 -10.57 1 80.31 53 LEU B CA 1
ATOM 2820 C C . LEU B 1 53 ? 16.797 11.531 -10.57 1 80.31 53 LEU B C 1
ATOM 2822 O O . LEU B 1 53 ? 15.859 11.555 -11.375 1 80.31 53 LEU B O 1
ATOM 2826 N N . LYS B 1 54 ? 17 12.461 -9.648 1 73.06 54 LYS B N 1
ATOM 2827 C CA . LYS B 1 54 ? 16.156 13.656 -9.602 1 73.06 54 LYS B CA 1
ATOM 2828 C C . LYS B 1 54 ? 16.219 14.43 -10.914 1 73.06 54 LYS B C 1
ATOM 2830 O O . LYS B 1 54 ? 15.203 14.891 -11.422 1 73.06 54 LYS B O 1
ATOM 2835 N N . LYS B 1 55 ? 17.391 14.5 -11.422 1 78.88 55 LYS B N 1
ATOM 2836 C CA . LYS B 1 55 ? 17.625 15.25 -12.656 1 78.88 55 LYS B CA 1
ATOM 2837 C C . LYS B 1 55 ? 16.859 14.633 -13.828 1 78.88 55 LYS B C 1
ATOM 2839 O O . LYS B 1 55 ? 16.391 15.344 -14.711 1 78.88 55 LYS B O 1
ATOM 2844 N N . ILE B 1 56 ? 16.766 13.391 -13.836 1 77.94 56 ILE B N 1
ATOM 2845 C CA . ILE B 1 56 ? 16.078 12.758 -14.953 1 77.94 56 ILE B CA 1
ATOM 2846 C C . ILE B 1 56 ? 14.641 12.43 -14.555 1 77.94 56 ILE B C 1
ATOM 2848 O O . ILE B 1 56 ? 13.984 11.602 -15.195 1 77.94 56 ILE B O 1
ATOM 2852 N N . ASN B 1 57 ? 14.227 12.938 -13.438 1 62.94 57 ASN B N 1
ATOM 2853 C CA . ASN B 1 57 ? 12.852 12.875 -12.961 1 62.94 57 ASN B CA 1
ATOM 2854 C C . ASN B 1 57 ? 12.445 11.445 -12.617 1 62.94 57 ASN B C 1
ATOM 2856 O O . ASN B 1 57 ? 11.367 10.992 -13 1 62.94 57 ASN B O 1
ATOM 2860 N N . VAL B 1 58 ? 13.367 10.734 -12.055 1 64.19 58 VAL B N 1
ATOM 2861 C CA . VAL B 1 58 ? 13.094 9.391 -11.547 1 64.19 58 VAL B CA 1
ATOM 2862 C C . VAL B 1 58 ? 13.156 9.391 -10.023 1 64.19 58 VAL B C 1
ATOM 2864 O O . VAL B 1 58 ? 14.125 9.891 -9.438 1 64.19 58 VAL B O 1
ATOM 2867 N N . GLN B 1 59 ? 12.148 9.039 -9.391 1 54.47 59 GLN B N 1
ATOM 2868 C CA . GLN B 1 59 ? 12.141 8.938 -7.938 1 54.47 59 GLN B CA 1
ATOM 2869 C C . GLN B 1 59 ? 13.078 7.832 -7.453 1 54.47 59 GLN B C 1
ATOM 2871 O O . GLN B 1 59 ? 13.078 6.73 -8 1 54.47 59 GLN B O 1
ATOM 2876 N N . PRO B 1 60 ? 13.984 8.18 -6.547 1 60.62 60 PRO B N 1
ATOM 2877 C CA . PRO B 1 60 ? 14.922 7.168 -6.035 1 60.62 60 PRO B CA 1
ATOM 2878 C C . PRO B 1 60 ? 14.219 5.875 -5.621 1 60.62 60 PRO B C 1
ATOM 2880 O O . PRO B 1 60 ? 14.758 4.785 -5.836 1 60.62 60 PRO B O 1
ATOM 2883 N N . ILE B 1 61 ? 13.125 6.125 -5.141 1 53.12 61 ILE B N 1
ATOM 2884 C CA . ILE B 1 61 ? 12.375 4.949 -4.727 1 53.12 61 ILE B CA 1
ATOM 2885 C C . ILE B 1 61 ? 12.07 4.074 -5.941 1 53.12 61 ILE B C 1
ATOM 2887 O O . ILE B 1 61 ? 12.211 2.852 -5.887 1 53.12 61 ILE B O 1
ATOM 2891 N N . ASP B 1 62 ? 11.562 4.781 -6.883 1 53.25 62 ASP B N 1
ATOM 2892 C CA . ASP B 1 62 ? 11.289 4.078 -8.133 1 53.25 62 ASP B CA 1
ATOM 2893 C C . ASP B 1 62 ? 12.555 3.441 -8.695 1 53.25 62 ASP B C 1
ATOM 2895 O O . ASP B 1 62 ? 12.516 2.328 -9.219 1 53.25 62 ASP B O 1
ATOM 2899 N N . PHE B 1 63 ? 13.586 4.227 -8.555 1 59.78 63 PHE B N 1
ATOM 2900 C CA . PHE B 1 63 ? 14.875 3.779 -9.078 1 59.78 63 PHE B CA 1
ATOM 2901 C C . PHE B 1 63 ? 15.375 2.557 -8.312 1 59.78 63 PHE B C 1
ATOM 2903 O O . PHE B 1 63 ? 15.914 1.624 -8.914 1 59.78 63 PHE B O 1
ATOM 2910 N N . LEU B 1 64 ? 15.234 2.988 -6.988 1 53.38 64 LEU B N 1
ATOM 2911 C CA . LEU B 1 64 ? 15.664 1.891 -6.129 1 53.38 64 LEU B CA 1
ATOM 2912 C C . LEU B 1 64 ? 14.656 0.746 -6.16 1 53.38 64 LEU B C 1
ATOM 2914 O O . LEU B 1 64 ? 15.039 -0.422 -6.043 1 53.38 64 LEU B O 1
ATOM 2918 N N . GLU B 1 65 ? 13.367 1.398 -6.051 1 46.94 65 GLU B N 1
ATOM 2919 C CA . GLU B 1 65 ? 12.273 0.433 -6.137 1 46.94 65 GLU B CA 1
ATOM 2920 C C . GLU B 1 65 ? 12.281 -0.293 -7.477 1 46.94 65 GLU B C 1
ATOM 2922 O O . GLU B 1 65 ? 11.391 -1.097 -7.762 1 46.94 65 GLU B O 1
ATOM 2927 N N . SER B 1 66 ? 12.859 0.316 -8.43 1 47.28 66 SER B N 1
ATOM 2928 C CA . SER B 1 66 ? 12.906 -0.707 -9.469 1 47.28 66 SER B CA 1
ATOM 2929 C C . SER B 1 66 ? 12.969 -2.105 -8.867 1 47.28 66 SER B C 1
ATOM 2931 O O . SER B 1 66 ? 13.992 -2.785 -8.961 1 47.28 66 SER B O 1
ATOM 2933 N N . SER B 1 67 ? 12.719 -2.016 -7.43 1 50.16 67 SER B N 1
ATOM 2934 C CA . SER B 1 67 ? 13.016 -3.012 -6.406 1 50.16 67 SER B CA 1
ATOM 2935 C C . SER B 1 67 ? 12.656 -4.418 -6.879 1 50.16 67 SER B C 1
ATOM 2937 O O . SER B 1 67 ? 12.008 -4.582 -7.918 1 50.16 67 SER B O 1
ATOM 2939 N N . ILE B 1 68 ? 13.109 -5.219 -6.301 1 56.5 68 ILE B N 1
ATOM 2940 C CA . ILE B 1 68 ? 12.898 -6.621 -6.645 1 56.5 68 ILE B CA 1
ATOM 2941 C C . ILE B 1 68 ? 11.438 -6.852 -7.016 1 56.5 68 ILE B C 1
ATOM 2943 O O . ILE B 1 68 ? 11.141 -7.5 -8.023 1 56.5 68 ILE B O 1
ATOM 2947 N N . SER B 1 69 ? 10.586 -5.984 -6.34 1 63.75 69 SER B N 1
ATOM 2948 C CA . SER B 1 69 ? 9.164 -6.184 -6.605 1 63.75 69 SER B CA 1
ATOM 2949 C C . SER B 1 69 ? 8.773 -5.613 -7.961 1 63.75 69 SER B C 1
ATOM 2951 O O . SER B 1 69 ? 8.062 -6.262 -8.734 1 63.75 69 SER B O 1
ATOM 2953 N N . SER B 1 70 ? 9.242 -4.406 -8.18 1 63.44 70 SER B N 1
ATOM 2954 C CA . SER B 1 70 ? 8.914 -3.785 -9.461 1 63.44 70 SER B CA 1
ATOM 2955 C C . SER B 1 70 ? 9.523 -4.559 -10.625 1 63.44 70 SER B C 1
ATOM 2957 O O . SER B 1 70 ? 8.883 -4.742 -11.664 1 63.44 70 SER B O 1
ATOM 2959 N N . TYR B 1 71 ? 10.703 -4.965 -10.43 1 64.25 71 TYR B N 1
ATOM 2960 C CA . TYR B 1 71 ? 11.383 -5.758 -11.453 1 64.25 71 TYR B CA 1
ATOM 2961 C C . TYR B 1 71 ? 10.617 -7.043 -11.742 1 64.25 71 TYR B C 1
ATOM 2963 O O . TYR B 1 71 ? 10.383 -7.383 -12.898 1 64.25 71 TYR B O 1
ATOM 2971 N N . LEU B 1 72 ? 10.305 -7.695 -10.703 1 77.56 72 LEU B N 1
ATOM 2972 C CA . LEU B 1 72 ? 9.594 -8.961 -10.859 1 77.56 72 LEU B CA 1
ATOM 2973 C C . LEU B 1 72 ? 8.25 -8.75 -11.539 1 77.56 72 LEU B C 1
ATOM 2975 O O . LEU B 1 72 ? 7.879 -9.508 -12.438 1 77.56 72 LEU B O 1
ATOM 2979 N N . LYS B 1 73 ? 7.613 -7.656 -11.211 1 80.69 73 LYS B N 1
ATOM 2980 C CA . LYS B 1 73 ? 6.316 -7.348 -11.805 1 80.69 73 LYS B CA 1
ATOM 2981 C C . LYS B 1 73 ? 6.457 -7.004 -13.281 1 80.69 73 LYS B C 1
ATOM 2983 O O . LYS B 1 73 ? 5.637 -7.418 -14.102 1 80.69 73 LYS B O 1
ATOM 2988 N N . GLN B 1 74 ? 7.426 -6.328 -13.539 1 75.06 74 GLN B N 1
ATOM 2989 C CA . GLN B 1 74 ? 7.672 -5.949 -14.922 1 75.06 74 GLN B CA 1
ATOM 2990 C C . GLN B 1 74 ? 8.039 -7.168 -15.766 1 75.06 74 GLN B C 1
ATOM 2992 O O . GLN B 1 74 ? 7.582 -7.297 -16.906 1 75.06 74 GLN B O 1
ATOM 2997 N N . THR B 1 75 ? 8.812 -7.992 -15.156 1 79.38 75 THR B N 1
ATOM 2998 C CA . THR B 1 75 ? 9.289 -9.195 -15.828 1 79.38 75 THR B CA 1
ATOM 2999 C C . THR B 1 75 ? 8.117 -10.078 -16.234 1 79.38 75 THR B C 1
ATOM 3001 O O . THR B 1 75 ? 8.156 -10.727 -17.281 1 79.38 75 THR B O 1
ATOM 3004 N N . THR B 1 76 ? 7.078 -10.031 -15.477 1 92.56 76 THR B N 1
ATOM 3005 C CA . THR B 1 76 ? 5.953 -10.922 -15.742 1 92.56 76 THR B CA 1
ATOM 3006 C C . THR B 1 76 ? 4.73 -10.133 -16.203 1 92.56 76 THR B C 1
ATOM 3008 O O . THR B 1 76 ? 3.625 -10.672 -16.266 1 92.56 76 THR B O 1
ATOM 3011 N N . SER B 1 77 ? 4.914 -8.898 -16.531 1 89.75 77 SER B N 1
ATOM 3012 C CA . SER B 1 77 ? 3.805 -7.984 -16.797 1 89.75 77 SER B CA 1
ATOM 3013 C C . SER B 1 77 ? 2.92 -8.492 -17.922 1 89.75 77 SER B C 1
ATOM 3015 O O . SER B 1 77 ? 1.692 -8.461 -17.828 1 89.75 77 SER B O 1
ATOM 3017 N N . GLN B 1 78 ? 3.529 -8.977 -18.969 1 92.62 78 GLN B N 1
ATOM 3018 C CA . GLN B 1 78 ? 2.76 -9.461 -20.109 1 92.62 78 GLN B CA 1
ATOM 3019 C C . GLN B 1 78 ? 1.964 -10.711 -19.75 1 92.62 78 GLN B C 1
ATOM 3021 O O . GLN B 1 78 ? 0.833 -10.891 -20.203 1 92.62 78 GLN B O 1
ATOM 3026 N N . ILE B 1 79 ? 2.535 -11.523 -19.016 1 96.56 79 ILE B N 1
ATOM 3027 C CA . ILE B 1 79 ? 1.886 -12.75 -18.578 1 96.56 79 ILE B CA 1
ATOM 3028 C C . ILE B 1 79 ? 0.709 -12.414 -17.656 1 96.56 79 ILE B C 1
ATOM 3030 O O . ILE B 1 79 ? -0.389 -12.953 -17.828 1 96.56 79 ILE B O 1
ATOM 3034 N N . SER B 1 80 ? 0.923 -11.5 -16.734 1 93.94 80 SER B N 1
ATOM 3035 C CA . SER B 1 80 ? -0.131 -11.055 -15.836 1 93.94 80 SER B CA 1
ATOM 3036 C C . SER B 1 80 ? -1.288 -10.422 -16.594 1 93.94 80 SER B C 1
ATOM 3038 O O . SER B 1 80 ? -2.455 -10.664 -16.281 1 93.94 80 SER B O 1
ATOM 3040 N N . ALA B 1 81 ? -0.912 -9.664 -17.562 1 92.38 81 ALA B N 1
ATOM 3041 C CA . ALA B 1 81 ? -1.936 -9.039 -18.391 1 92.38 81 ALA B CA 1
ATOM 3042 C C . ALA B 1 81 ? -2.773 -10.086 -19.125 1 92.38 81 ALA B C 1
ATOM 3044 O O . ALA B 1 81 ? -4 -9.969 -19.188 1 92.38 81 ALA B O 1
ATOM 3045 N N . ALA B 1 82 ? -2.146 -11.039 -19.656 1 95.69 82 ALA B N 1
ATOM 3046 C CA . ALA B 1 82 ? -2.855 -12.117 -20.328 1 95.69 82 ALA B CA 1
ATOM 3047 C C . ALA B 1 82 ? -3.801 -12.844 -19.375 1 95.69 82 ALA B C 1
ATOM 3049 O O . ALA B 1 82 ? -4.914 -13.211 -19.766 1 95.69 82 ALA B O 1
ATOM 3050 N N . TYR B 1 83 ? -3.412 -13.039 -18.172 1 94.19 83 TYR B N 1
ATOM 3051 C CA . TYR B 1 83 ? -4.215 -13.727 -17.156 1 94.19 83 TYR B CA 1
ATOM 3052 C C . TYR B 1 83 ? -5.465 -12.922 -16.812 1 94.19 83 TYR B C 1
ATOM 3054 O O . TYR B 1 83 ? -6.578 -13.461 -16.828 1 94.19 83 TYR B O 1
ATOM 3062 N N . VAL B 1 84 ? -5.273 -11.617 -16.547 1 87.38 84 VAL B N 1
ATOM 3063 C CA . VAL B 1 84 ? -6.359 -10.742 -16.125 1 87.38 84 VAL B CA 1
ATOM 3064 C C . VAL B 1 84 ? -7.391 -10.625 -17.25 1 87.38 84 VAL B C 1
ATOM 3066 O O . VAL B 1 84 ? -8.594 -10.531 -16.984 1 87.38 84 VAL B O 1
ATOM 3069 N N . ASN B 1 85 ? -6.863 -10.781 -18.453 1 91.31 85 ASN B N 1
ATOM 3070 C CA . ASN B 1 85 ? -7.746 -10.633 -19.609 1 91.31 85 ASN B CA 1
ATOM 3071 C C . ASN B 1 85 ? -8.234 -11.992 -20.125 1 91.31 85 ASN B C 1
ATOM 3073 O O . ASN B 1 85 ? -8.797 -12.086 -21.203 1 91.31 85 ASN B O 1
ATOM 3077 N N . ASN B 1 86 ? -7.941 -12.984 -19.422 1 92.12 86 ASN B N 1
ATOM 3078 C CA . ASN B 1 86 ? -8.383 -14.344 -19.719 1 92.12 86 ASN B CA 1
ATOM 3079 C C . ASN B 1 86 ? -7.93 -14.781 -21.109 1 92.12 86 ASN B C 1
ATOM 3081 O O . ASN B 1 86 ? -8.703 -15.383 -21.859 1 92.12 86 ASN B O 1
ATOM 3085 N N . GLN B 1 87 ? -6.773 -14.383 -21.453 1 96.38 87 GLN B N 1
ATOM 3086 C CA . GLN B 1 87 ? -6.199 -14.766 -22.734 1 96.38 87 GLN B CA 1
ATOM 3087 C C . GLN B 1 87 ? -5.434 -16.078 -22.625 1 96.38 87 GLN B C 1
ATOM 3089 O O . GLN B 1 87 ? -4.199 -16.078 -22.594 1 96.38 87 GLN B O 1
ATOM 3094 N N . VAL B 1 88 ? -6.105 -17.141 -22.75 1 97.31 88 VAL B N 1
ATOM 3095 C CA . VAL B 1 88 ? -5.582 -18.484 -22.531 1 97.31 88 VAL B CA 1
ATOM 3096 C C . VAL B 1 88 ? -4.531 -18.828 -23.578 1 97.31 88 VAL B C 1
ATOM 3098 O O . VAL B 1 88 ? -3.49 -19.406 -23.266 1 97.31 88 VAL B O 1
ATOM 3101 N N . ASP B 1 89 ? -4.848 -18.406 -24.781 1 97.94 89 ASP B N 1
ATOM 3102 C CA . ASP B 1 89 ? -3.924 -18.688 -25.875 1 97.94 89 ASP B CA 1
ATOM 3103 C C . ASP B 1 89 ? -2.58 -18 -25.656 1 97.94 89 ASP B C 1
ATOM 3105 O O . ASP B 1 89 ? -1.525 -18.578 -25.906 1 97.94 89 ASP B O 1
ATOM 3109 N N . LYS B 1 90 ? -2.637 -16.828 -25.203 1 98.12 90 LYS B N 1
ATOM 3110 C CA . LYS B 1 90 ? -1.403 -16.109 -24.922 1 98.12 90 LYS B CA 1
ATOM 3111 C C . LYS B 1 90 ? -0.641 -16.734 -23.766 1 98.12 90 LYS B C 1
ATOM 3113 O O . LYS B 1 90 ? 0.587 -16.844 -23.812 1 98.12 90 LYS B O 1
ATOM 3118 N N . LEU B 1 91 ? -1.324 -17.125 -22.766 1 98.06 91 LEU B N 1
ATOM 3119 C CA . LEU B 1 91 ? -0.693 -17.781 -21.625 1 98.06 91 LEU B CA 1
ATOM 3120 C C . LEU B 1 91 ? 0.007 -19.062 -22.062 1 98.06 91 LEU B C 1
ATOM 3122 O O . LEU B 1 91 ? 1.128 -19.344 -21.625 1 98.06 91 LEU B O 1
ATOM 3126 N N . LEU B 1 92 ? -0.683 -19.812 -22.906 1 98.38 92 LEU B N 1
ATOM 3127 C CA . LEU B 1 92 ? -0.091 -21.031 -23.453 1 98.38 92 LEU B CA 1
ATOM 3128 C C . LEU B 1 92 ? 1.184 -20.719 -24.219 1 98.38 92 LEU B C 1
ATOM 3130 O O . LEU B 1 92 ? 2.189 -21.422 -24.078 1 98.38 92 LEU B O 1
ATOM 3134 N N . HIS B 1 93 ? 1.087 -19.688 -25.016 1 98.44 93 HIS B N 1
ATOM 3135 C CA . HIS B 1 93 ? 2.244 -19.266 -25.797 1 98.44 93 HIS B CA 1
ATOM 3136 C C . HIS B 1 93 ? 3.418 -18.906 -24.906 1 98.44 93 HIS B C 1
ATOM 3138 O O . HIS B 1 93 ? 4.539 -19.375 -25.109 1 98.44 93 HIS B O 1
ATOM 3144 N N . TYR B 1 94 ? 3.166 -18.094 -23.875 1 98.25 94 TYR B N 1
ATOM 3145 C CA . TYR B 1 94 ? 4.219 -17.672 -22.953 1 98.25 94 TYR B CA 1
ATOM 3146 C C . TYR B 1 94 ? 4.785 -18.875 -22.203 1 98.25 94 TYR B C 1
ATOM 3148 O O . TYR B 1 94 ? 6.004 -19 -22.031 1 98.25 94 TYR B O 1
ATOM 3156 N N . ALA B 1 95 ? 3.916 -19.766 -21.719 1 98.31 95 ALA B N 1
ATOM 3157 C CA . ALA B 1 95 ? 4.348 -20.953 -20.984 1 98.31 95 ALA B CA 1
ATOM 3158 C C . ALA B 1 95 ? 5.301 -21.797 -21.828 1 98.31 95 ALA B C 1
ATOM 3160 O O . ALA B 1 95 ? 6.41 -22.109 -21.391 1 98.31 95 ALA B O 1
ATOM 3161 N N . ASN B 1 96 ? 4.887 -22.062 -23.047 1 98 96 ASN B N 1
ATOM 3162 C CA . ASN B 1 96 ? 5.703 -22.906 -23.922 1 98 96 ASN B CA 1
ATOM 3163 C C . ASN B 1 96 ? 7.023 -22.219 -24.281 1 98 96 ASN B C 1
ATOM 3165 O O . ASN B 1 96 ? 8.086 -22.844 -24.234 1 98 96 ASN B O 1
ATOM 3169 N N . LYS B 1 97 ? 6.918 -21 -24.609 1 98 97 LYS B N 1
ATOM 3170 C CA . LYS B 1 97 ? 8.109 -20.25 -24.984 1 98 97 LYS B CA 1
ATOM 3171 C C . LYS B 1 97 ? 9.141 -20.25 -23.859 1 98 97 LYS B C 1
ATOM 3173 O O . LYS B 1 97 ? 10.297 -20.609 -24.078 1 98 97 LYS B O 1
ATOM 3178 N N . TYR B 1 98 ? 8.742 -19.922 -22.688 1 97 98 TYR B N 1
ATOM 3179 C CA . TYR B 1 98 ? 9.695 -19.734 -21.609 1 97 98 TYR B CA 1
ATOM 3180 C C . TYR B 1 98 ? 10.109 -21.062 -21 1 97 98 TYR B C 1
ATOM 3182 O O . TYR B 1 98 ? 11.219 -21.188 -20.469 1 97 98 TYR B O 1
ATOM 3190 N N . LEU B 1 99 ? 9.242 -22.062 -21.047 1 96.94 99 LEU B N 1
ATOM 3191 C CA . LEU B 1 99 ? 9.695 -23.406 -20.688 1 96.94 99 LEU B CA 1
ATOM 3192 C C . LEU B 1 99 ? 10.836 -23.859 -21.594 1 96.94 99 LEU B C 1
ATOM 3194 O O . LEU B 1 99 ? 11.852 -24.359 -21.094 1 96.94 99 LEU B O 1
ATOM 3198 N N . ASP B 1 100 ? 10.602 -23.641 -22.875 1 96.88 100 ASP B N 1
ATOM 3199 C CA . ASP B 1 100 ? 11.633 -24.031 -23.844 1 96.88 100 ASP B CA 1
ATOM 3200 C C . ASP B 1 100 ? 12.953 -23.328 -23.547 1 96.88 100 ASP B C 1
ATOM 3202 O O . ASP B 1 100 ? 14 -23.969 -23.484 1 96.88 100 ASP B O 1
ATOM 3206 N N . ILE B 1 101 ? 12.891 -22.078 -23.312 1 95.69 101 ILE B N 1
ATOM 3207 C CA . ILE B 1 101 ? 14.086 -21.281 -23.031 1 95.69 101 ILE B CA 1
ATOM 3208 C C . ILE B 1 101 ? 14.727 -21.766 -21.734 1 95.69 101 ILE B C 1
ATOM 3210 O O . ILE B 1 101 ? 15.945 -21.969 -21.672 1 95.69 101 ILE B O 1
ATOM 3214 N N . SER B 1 102 ? 13.953 -21.953 -20.734 1 93.44 102 SER B N 1
ATOM 3215 C CA . SER B 1 102 ? 14.461 -22.297 -19.406 1 93.44 102 SER B CA 1
ATOM 3216 C C . SER B 1 102 ? 15.062 -23.703 -19.406 1 93.44 102 SER B C 1
ATOM 3218 O O . SER B 1 102 ? 15.992 -23.984 -18.656 1 93.44 102 SER B O 1
ATOM 3220 N N . HIS B 1 103 ? 14.516 -24.594 -20.219 1 94.31 103 HIS B N 1
ATOM 3221 C CA . HIS B 1 103 ? 15.023 -25.953 -20.312 1 94.31 103 HIS B CA 1
ATOM 3222 C C . HIS B 1 103 ? 16.375 -26 -21.016 1 94.31 103 HIS B C 1
ATOM 3224 O O . HIS B 1 103 ? 17.203 -26.875 -20.75 1 94.31 103 HIS B O 1
ATOM 3230 N N . ARG B 1 104 ? 16.578 -25.094 -21.922 1 93.5 104 ARG B N 1
ATOM 3231 C CA . ARG B 1 104 ? 17.828 -25.016 -22.656 1 93.5 104 ARG B CA 1
ATOM 3232 C C . ARG B 1 104 ? 18.906 -24.344 -21.828 1 93.5 104 ARG B C 1
ATOM 3234 O O . ARG B 1 104 ? 20.109 -24.578 -22.047 1 93.5 104 ARG B O 1
ATOM 3241 N N . ASN B 1 105 ? 18.438 -23.453 -20.938 1 90.75 105 ASN B N 1
ATOM 3242 C CA . ASN B 1 105 ? 19.344 -22.75 -20.047 1 90.75 105 ASN B CA 1
ATOM 3243 C C . ASN B 1 105 ? 18.875 -22.812 -18.594 1 90.75 105 ASN B C 1
ATOM 3245 O O . ASN B 1 105 ? 18.172 -21.906 -18.125 1 90.75 105 ASN B O 1
ATOM 3249 N N . LEU B 1 106 ? 19.438 -23.734 -17.859 1 85.25 106 LEU B N 1
ATOM 3250 C CA . LEU B 1 106 ? 18.938 -24 -16.516 1 85.25 106 LEU B CA 1
ATOM 3251 C C . LEU B 1 106 ? 19.344 -22.875 -15.555 1 85.25 106 LEU B C 1
ATOM 3253 O O . LEU B 1 106 ? 18.766 -22.75 -14.469 1 85.25 106 LEU B O 1
ATOM 3257 N N . THR B 1 107 ? 20.234 -22 -15.883 1 80.06 107 THR B N 1
ATOM 3258 C CA . THR B 1 107 ? 20.688 -20.938 -14.992 1 80.06 107 THR B CA 1
ATOM 3259 C C . THR B 1 107 ? 19.891 -19.656 -15.219 1 80.06 107 THR B C 1
ATOM 3261 O O . THR B 1 107 ? 20.016 -18.703 -14.461 1 80.06 107 THR B O 1
ATOM 3264 N N . ASP B 1 108 ? 19.125 -19.656 -16.203 1 84 108 ASP B N 1
ATOM 3265 C CA . ASP B 1 108 ? 18.281 -18.516 -16.484 1 84 108 ASP B CA 1
ATOM 3266 C C . ASP B 1 108 ? 17.094 -18.453 -15.539 1 84 108 ASP B C 1
ATOM 3268 O O . ASP B 1 108 ? 15.992 -18.906 -15.875 1 84 108 ASP B O 1
ATOM 3272 N N . ARG B 1 109 ? 17.234 -17.828 -14.492 1 83.19 109 ARG B N 1
ATOM 3273 C CA . ARG B 1 109 ? 16.234 -17.781 -13.43 1 83.19 109 ARG B CA 1
ATOM 3274 C C . ARG B 1 109 ? 15.039 -16.938 -13.844 1 83.19 109 ARG B C 1
ATOM 3276 O O . ARG B 1 109 ? 13.906 -17.219 -13.43 1 83.19 109 ARG B O 1
ATOM 3283 N N . VAL B 1 110 ? 15.312 -15.984 -14.664 1 82 110 VAL B N 1
ATOM 3284 C CA . VAL B 1 110 ? 14.258 -15.07 -15.094 1 82 110 VAL B CA 1
ATOM 3285 C C . VAL B 1 110 ? 13.305 -15.797 -16.031 1 82 110 VAL B C 1
ATOM 3287 O O . VAL B 1 110 ? 12.086 -15.719 -15.875 1 82 110 VAL B O 1
ATOM 3290 N N . SER B 1 111 ? 13.852 -16.516 -16.953 1 90.12 111 SER B N 1
ATOM 3291 C CA . SER B 1 111 ? 13.016 -17.266 -17.875 1 90.12 111 SER B CA 1
ATOM 3292 C C . SER B 1 111 ? 12.227 -18.359 -17.141 1 90.12 111 SER B C 1
ATOM 3294 O O . SER B 1 111 ? 11.086 -18.641 -17.5 1 90.12 111 SER B O 1
ATOM 3296 N N . PHE B 1 112 ? 12.852 -18.938 -16.219 1 93 112 PHE B N 1
ATOM 3297 C CA . PHE B 1 112 ? 12.133 -19.953 -15.461 1 93 112 PHE B CA 1
ATOM 3298 C C . PHE B 1 112 ? 11 -19.328 -14.664 1 93 112 PHE B C 1
ATOM 3300 O O . PHE B 1 112 ? 9.914 -19.906 -14.57 1 93 112 PHE B O 1
ATOM 3307 N N . LEU B 1 113 ? 11.289 -18.203 -14.078 1 91.69 113 LEU B N 1
ATOM 3308 C CA . LEU B 1 113 ? 10.227 -17.484 -13.391 1 91.69 113 LEU B CA 1
ATOM 3309 C C . LEU B 1 113 ? 9.047 -17.219 -14.328 1 91.69 113 LEU B C 1
ATOM 3311 O O . LEU B 1 113 ? 7.898 -17.5 -13.984 1 91.69 113 LEU B O 1
ATOM 3315 N N . ARG B 1 114 ? 9.344 -16.719 -15.461 1 94.5 114 ARG B N 1
ATOM 3316 C CA . ARG B 1 114 ? 8.312 -16.422 -16.453 1 94.5 114 ARG B CA 1
ATOM 3317 C C . ARG B 1 114 ? 7.543 -17.688 -16.828 1 94.5 114 ARG B C 1
ATOM 3319 O O . ARG B 1 114 ? 6.312 -17.656 -16.906 1 94.5 114 ARG B O 1
ATOM 3326 N N . ALA B 1 115 ? 8.297 -18.734 -17.031 1 97.31 115 ALA B N 1
ATOM 3327 C CA . ALA B 1 115 ? 7.68 -20 -17.375 1 97.31 115 ALA B CA 1
ATOM 3328 C C . ALA B 1 115 ? 6.75 -20.5 -16.266 1 97.31 115 ALA B C 1
ATOM 3330 O O . ALA B 1 115 ? 5.602 -20.859 -16.531 1 97.31 115 ALA B O 1
ATOM 3331 N N . ALA B 1 116 ? 7.223 -20.484 -15.07 1 97.38 116 ALA B N 1
ATOM 3332 C CA . ALA B 1 116 ? 6.457 -20.969 -13.922 1 97.38 116 ALA B CA 1
ATOM 3333 C C . ALA B 1 116 ? 5.191 -20.141 -13.719 1 97.38 116 ALA B C 1
ATOM 3335 O O . ALA B 1 116 ? 4.109 -20.703 -13.5 1 97.38 116 ALA B O 1
ATOM 3336 N N . VAL B 1 117 ? 5.336 -18.828 -13.812 1 97.56 117 VAL B N 1
ATOM 3337 C CA . VAL B 1 117 ? 4.203 -17.922 -13.625 1 97.56 117 VAL B CA 1
ATOM 3338 C C . VAL B 1 117 ? 3.174 -18.156 -14.734 1 97.56 117 VAL B C 1
ATOM 3340 O O . VAL B 1 117 ? 1.976 -18.266 -14.461 1 97.56 117 VAL B O 1
ATOM 3343 N N . ALA B 1 118 ? 3.656 -18.281 -15.938 1 98.31 118 ALA B N 1
ATOM 3344 C CA . ALA B 1 118 ? 2.754 -18.516 -17.062 1 98.31 118 ALA B CA 1
ATOM 3345 C C . ALA B 1 118 ? 2.021 -19.844 -16.906 1 98.31 118 ALA B C 1
ATOM 3347 O O . ALA B 1 118 ? 0.809 -19.922 -17.109 1 98.31 118 ALA B O 1
ATOM 3348 N N . CYS B 1 119 ? 2.729 -20.875 -16.531 1 98.56 119 CYS B N 1
ATOM 3349 C CA . CYS B 1 119 ? 2.135 -22.188 -16.328 1 98.56 119 CYS B CA 1
ATOM 3350 C C . CYS B 1 119 ? 1.111 -22.156 -15.195 1 98.56 119 CYS B C 1
ATOM 3352 O O . CYS B 1 119 ? 0.05 -22.766 -15.289 1 98.56 119 CYS B O 1
ATOM 3354 N N . ASN B 1 120 ? 1.435 -21.422 -14.141 1 98.06 120 ASN B N 1
ATOM 3355 C CA . ASN B 1 120 ? 0.537 -21.297 -12.992 1 98.06 120 ASN B CA 1
ATOM 3356 C C . ASN B 1 120 ? -0.79 -20.656 -13.391 1 98.06 120 ASN B C 1
ATOM 3358 O O . ASN B 1 120 ? -1.857 -21.172 -13.055 1 98.06 120 ASN B O 1
ATOM 3362 N N . TYR B 1 121 ? -0.662 -19.547 -14.109 1 96.75 121 TYR B N 1
ATOM 3363 C CA . TYR B 1 121 ? -1.859 -18.844 -14.539 1 96.75 121 TYR B CA 1
ATOM 3364 C C . TYR B 1 121 ? -2.658 -19.672 -15.539 1 96.75 121 TYR B C 1
ATOM 3366 O O . TYR B 1 121 ? -3.891 -19.703 -15.492 1 96.75 121 TYR B O 1
ATOM 3374 N N . TYR B 1 122 ? -1.944 -20.359 -16.406 1 97.44 122 TYR B N 1
ATOM 3375 C CA . TYR B 1 122 ? -2.605 -21.234 -17.359 1 97.44 122 TYR B CA 1
ATOM 3376 C C . TYR B 1 122 ? -3.369 -22.344 -16.656 1 97.44 122 TYR B C 1
ATOM 3378 O O . TYR B 1 122 ? -4.52 -22.625 -17 1 97.44 122 TYR B O 1
ATOM 3386 N N . MET B 1 123 ? -2.756 -22.922 -15.711 1 96.56 123 MET B N 1
ATOM 3387 C CA . MET B 1 123 ? -3.371 -23.969 -14.922 1 96.56 123 MET B CA 1
ATOM 3388 C C . MET B 1 123 ? -4.609 -23.453 -14.188 1 96.56 123 MET B C 1
ATOM 3390 O O . MET B 1 123 ? -5.637 -24.141 -14.148 1 96.56 123 MET B O 1
ATOM 3394 N N . ASP B 1 124 ? -4.516 -22.266 -13.656 1 92.19 124 ASP B N 1
ATOM 3395 C CA . ASP B 1 124 ? -5.633 -21.688 -12.914 1 92.19 124 ASP B CA 1
ATOM 3396 C C . ASP B 1 124 ? -6.859 -21.516 -13.805 1 92.19 124 ASP B C 1
ATOM 3398 O O . ASP B 1 124 ? -7.984 -21.797 -13.383 1 92.19 124 ASP B O 1
ATOM 3402 N N . LEU B 1 125 ? -6.625 -21.156 -15.062 1 91.31 125 LEU B N 1
ATOM 3403 C CA . LEU B 1 125 ? -7.73 -20.844 -15.969 1 91.31 125 LEU B CA 1
ATOM 3404 C C . LEU B 1 125 ? -8.242 -22.109 -16.656 1 91.31 125 LEU B C 1
ATOM 3406 O O . LEU B 1 125 ? -9.43 -22.203 -16.969 1 91.31 125 LEU B O 1
ATOM 3410 N N . THR B 1 126 ? -7.359 -23.141 -16.828 1 94.38 126 THR B N 1
ATOM 3411 C CA . THR B 1 126 ? -7.742 -24.234 -17.719 1 94.38 126 THR B CA 1
ATOM 3412 C C . THR B 1 126 ? -7.758 -25.562 -16.969 1 94.38 126 THR B C 1
ATOM 3414 O O . THR B 1 126 ? -8.297 -26.562 -17.469 1 94.38 126 THR B O 1
ATOM 3417 N N . SER B 1 127 ? -7.082 -25.594 -15.828 1 92.25 127 SER B N 1
ATOM 3418 C CA . SER B 1 127 ? -6.895 -26.812 -15.039 1 92.25 127 SER B CA 1
ATOM 3419 C C . SER B 1 127 ? -5.949 -27.781 -15.727 1 92.25 127 SER B C 1
ATOM 3421 O O . SER B 1 127 ? -5.93 -28.969 -15.406 1 92.25 127 SER B O 1
ATOM 3423 N N . ILE B 1 128 ? -5.227 -27.234 -16.75 1 96.38 128 ILE B N 1
ATOM 3424 C CA . ILE B 1 128 ? -4.258 -28.062 -17.469 1 96.38 128 ILE B CA 1
ATOM 3425 C C . ILE B 1 128 ? -2.844 -27.719 -17 1 96.38 128 ILE B C 1
ATOM 3427 O O . ILE B 1 128 ? -2.439 -26.547 -17.047 1 96.38 128 ILE B O 1
ATOM 3431 N N . ASP B 1 129 ? -2.137 -28.672 -16.562 1 97.06 129 ASP B N 1
ATOM 3432 C CA . ASP B 1 129 ? -0.766 -28.516 -16.094 1 97.06 129 ASP B CA 1
ATOM 3433 C C . ASP B 1 129 ? 0.237 -28.734 -17.219 1 97.06 129 ASP B C 1
ATOM 3435 O O . ASP B 1 129 ? 0.324 -29.828 -17.781 1 97.06 129 ASP B O 1
ATOM 3439 N N . LEU B 1 130 ? 0.995 -27.781 -17.547 1 97.69 130 LEU B N 1
ATOM 3440 C CA . LEU B 1 130 ? 1.947 -27.859 -18.656 1 97.69 130 LEU B CA 1
ATOM 3441 C C . LEU B 1 130 ? 3.336 -28.234 -18.156 1 97.69 130 LEU B C 1
ATOM 3443 O O . LEU B 1 130 ? 4.242 -28.484 -18.953 1 97.69 130 LEU B O 1
ATOM 3447 N N . THR B 1 131 ? 3.494 -28.312 -16.844 1 97.5 131 THR B N 1
ATOM 3448 C CA . THR B 1 131 ? 4.816 -28.531 -16.266 1 97.5 131 THR B CA 1
ATOM 3449 C C . THR B 1 131 ? 5.121 -30.016 -16.141 1 97.5 131 THR B C 1
ATOM 3451 O O . THR B 1 131 ? 4.207 -30.828 -16.016 1 97.5 131 THR B O 1
ATOM 3454 N N . THR B 1 132 ? 6.414 -30.375 -16.219 1 96 132 THR B N 1
ATOM 3455 C CA . THR B 1 132 ? 6.898 -31.734 -15.969 1 96 132 THR B CA 1
ATOM 3456 C C . THR B 1 132 ? 7.238 -31.922 -14.492 1 96 132 THR B C 1
ATOM 3458 O O . THR B 1 132 ? 7.234 -30.953 -13.719 1 96 132 THR B O 1
ATOM 3461 N N . SER B 1 133 ? 7.543 -33.156 -14.117 1 95.62 133 SER B N 1
ATOM 3462 C CA . SER B 1 133 ? 7.98 -33.438 -12.758 1 95.62 133 SER B CA 1
ATOM 3463 C C . SER B 1 133 ? 9.281 -32.719 -12.43 1 95.62 133 SER B C 1
ATOM 3465 O O . SER B 1 133 ? 9.477 -32.281 -11.297 1 95.62 133 SER B O 1
ATOM 3467 N N . SER B 1 134 ? 10.094 -32.625 -13.414 1 95.19 134 SER B N 1
ATOM 3468 C CA . SER B 1 134 ? 11.359 -31.906 -13.234 1 95.19 134 SER B CA 1
ATOM 3469 C C . SER B 1 134 ? 11.117 -30.422 -12.984 1 95.19 134 SER B C 1
ATOM 3471 O O . SER B 1 134 ? 11.797 -29.812 -12.148 1 95.19 134 SER B O 1
ATOM 3473 N N . ASP B 1 135 ? 10.203 -29.844 -13.711 1 96.44 135 ASP B N 1
ATOM 3474 C CA . ASP B 1 135 ? 9.852 -28.438 -13.492 1 96.44 135 ASP B CA 1
ATOM 3475 C C . ASP B 1 135 ? 9.359 -28.203 -12.07 1 96.44 135 ASP B C 1
ATOM 3477 O O . ASP B 1 135 ? 9.773 -27.25 -11.406 1 96.44 135 ASP B O 1
ATOM 3481 N N . LYS B 1 136 ? 8.508 -29.078 -11.602 1 96.38 136 LYS B N 1
ATOM 3482 C CA . LYS B 1 136 ? 7.93 -28.969 -10.266 1 96.38 136 LYS B CA 1
ATOM 3483 C C . LYS B 1 136 ? 9 -29.094 -9.188 1 96.38 136 LYS B C 1
ATOM 3485 O O . LYS B 1 136 ? 8.977 -28.375 -8.188 1 96.38 136 LYS B O 1
ATOM 3490 N N . LEU B 1 137 ? 9.859 -30.031 -9.445 1 95.06 137 LEU B N 1
ATOM 3491 C CA . LEU B 1 137 ? 10.977 -30.172 -8.516 1 95.06 137 LEU B CA 1
ATOM 3492 C C . LEU B 1 137 ? 11.812 -28.891 -8.469 1 95.06 137 LEU B C 1
ATOM 3494 O O . LEU B 1 137 ? 12.273 -28.484 -7.395 1 95.06 137 LEU B O 1
ATOM 3498 N N . ARG B 1 138 ? 12.008 -28.344 -9.57 1 95.06 138 ARG B N 1
ATOM 3499 C CA . ARG B 1 138 ? 12.766 -27.094 -9.656 1 95.06 138 ARG B CA 1
ATOM 3500 C C . ARG B 1 138 ? 12.062 -25.969 -8.922 1 95.06 138 ARG B C 1
ATOM 3502 O O . ARG B 1 138 ? 12.711 -25.141 -8.273 1 95.06 138 ARG B O 1
ATOM 3509 N N . ILE B 1 139 ? 10.789 -25.875 -9.016 1 96.44 139 ILE B N 1
ATOM 3510 C CA . ILE B 1 139 ? 10 -24.875 -8.32 1 96.44 139 ILE B CA 1
ATOM 3511 C C . ILE B 1 139 ? 10.172 -25.031 -6.812 1 96.44 139 ILE B C 1
ATOM 3513 O O . ILE B 1 139 ? 10.492 -24.062 -6.113 1 96.44 139 ILE B O 1
ATOM 3517 N N . ILE B 1 140 ? 10.125 -26.234 -6.316 1 96.12 140 ILE B N 1
ATOM 3518 C CA . ILE B 1 140 ? 10.203 -26.5 -4.883 1 96.12 140 ILE B CA 1
ATOM 3519 C C . ILE B 1 140 ? 11.633 -26.25 -4.391 1 96.12 140 ILE B C 1
ATOM 3521 O O . ILE B 1 140 ? 11.828 -25.734 -3.293 1 96.12 140 ILE B O 1
ATOM 3525 N N . SER B 1 141 ? 12.562 -26.562 -5.242 1 94.38 141 SER B N 1
ATOM 3526 C CA . SER B 1 141 ? 13.969 -26.422 -4.875 1 94.38 141 SER B CA 1
ATOM 3527 C C . SER B 1 141 ? 14.344 -24.969 -4.66 1 94.38 141 SER B C 1
ATOM 3529 O O . SER B 1 141 ? 15.312 -24.656 -3.961 1 94.38 141 SER B O 1
ATOM 3531 N N . HIS B 1 142 ? 13.602 -24.062 -5.312 1 90.81 142 HIS B N 1
ATOM 3532 C CA . HIS B 1 142 ? 13.805 -22.625 -5.109 1 90.81 142 HIS B CA 1
ATOM 3533 C C . HIS B 1 142 ? 13.75 -22.266 -3.629 1 90.81 142 HIS B C 1
ATOM 3535 O O . HIS B 1 142 ? 14.461 -21.359 -3.18 1 90.81 142 HIS B O 1
ATOM 3541 N N . PHE B 1 143 ? 13.031 -23 -2.803 1 94.62 143 PHE B N 1
ATOM 3542 C CA . PHE B 1 143 ? 12.75 -22.609 -1.427 1 94.62 143 PHE B CA 1
ATOM 3543 C C . PHE B 1 143 ? 13.547 -23.469 -0.449 1 94.62 143 PHE B C 1
ATOM 3545 O O . PHE B 1 143 ? 13.422 -23.312 0.767 1 94.62 143 PHE B O 1
ATOM 3552 N N . ASN B 1 144 ? 14.367 -24.359 -0.971 1 91.38 144 ASN B N 1
ATOM 3553 C CA . ASN B 1 144 ? 15.062 -25.328 -0.119 1 91.38 144 ASN B CA 1
ATOM 3554 C C . ASN B 1 144 ? 15.914 -24.609 0.933 1 91.38 144 ASN B C 1
ATOM 3556 O O . ASN B 1 144 ? 15.914 -25 2.102 1 91.38 144 ASN B O 1
ATOM 3560 N N . LYS B 1 145 ? 16.562 -23.594 0.509 1 82.75 145 LYS B N 1
ATOM 3561 C CA . LYS B 1 145 ? 17.438 -22.891 1.439 1 82.75 145 LYS B CA 1
ATOM 3562 C C . LYS B 1 145 ? 16.641 -22.188 2.523 1 82.75 145 LYS B C 1
ATOM 3564 O O . LYS B 1 145 ? 17.109 -22.016 3.648 1 82.75 145 LYS B O 1
ATOM 3569 N N . ILE B 1 146 ? 15.492 -21.703 2.205 1 84.44 146 ILE B N 1
ATOM 3570 C CA . ILE B 1 146 ? 14.609 -21.062 3.172 1 84.44 146 ILE B CA 1
ATOM 3571 C C . ILE B 1 146 ? 14.062 -22.109 4.141 1 84.44 146 ILE B C 1
ATOM 3573 O O . ILE B 1 146 ? 14.109 -21.922 5.359 1 84.44 146 ILE B O 1
ATOM 3577 N N . LEU B 1 147 ? 13.672 -23.234 3.598 1 89.69 147 LEU B N 1
ATOM 3578 C CA . LEU B 1 147 ? 13.062 -24.297 4.395 1 89.69 147 LEU B CA 1
ATOM 3579 C C . LEU B 1 147 ? 14.086 -24.938 5.32 1 89.69 147 LEU B C 1
ATOM 3581 O O . LEU B 1 147 ? 13.742 -25.375 6.418 1 89.69 147 LEU B O 1
ATOM 3585 N N . ASN B 1 148 ? 15.305 -24.938 4.879 1 88 148 ASN B N 1
ATOM 3586 C CA . ASN B 1 148 ? 16.359 -25.516 5.699 1 88 148 ASN B CA 1
ATOM 3587 C C . ASN B 1 148 ? 16.938 -24.5 6.68 1 88 148 ASN B C 1
ATOM 3589 O O . ASN B 1 148 ? 17.859 -24.812 7.441 1 88 148 ASN B O 1
ATOM 3593 N N . GLY B 1 149 ? 16.516 -23.281 6.672 1 79.31 149 GLY B N 1
ATOM 3594 C CA . GLY B 1 149 ? 16.922 -22.25 7.613 1 79.31 149 GLY B CA 1
ATOM 3595 C C . GLY B 1 149 ? 18.203 -21.562 7.215 1 79.31 149 GLY B C 1
ATOM 3596 O O . GLY B 1 149 ? 18.781 -20.797 7.996 1 79.31 149 GLY B O 1
ATOM 3597 N N . GLU B 1 150 ? 18.672 -21.734 5.984 1 72 150 GLU B N 1
ATOM 3598 C CA . GLU B 1 150 ? 19.922 -21.141 5.508 1 72 150 GLU B CA 1
ATOM 3599 C C . GLU B 1 150 ? 19.703 -19.719 5.02 1 72 150 GLU B C 1
ATOM 3601 O O . GLU B 1 150 ? 20.625 -18.891 5.062 1 72 150 GLU B O 1
ATOM 3606 N N . GLU B 1 151 ? 18.547 -19.453 4.543 1 69.38 151 GLU B N 1
ATOM 3607 C CA . GLU B 1 151 ? 18.188 -18.125 4.047 1 69.38 151 GLU B CA 1
ATOM 3608 C C . GLU B 1 151 ? 16.844 -17.672 4.621 1 69.38 151 GLU B C 1
ATOM 3610 O O . GLU B 1 151 ? 16.062 -18.484 5.113 1 69.38 151 GLU B O 1
ATOM 3615 N N . ILE B 1 152 ? 16.703 -16.406 4.609 1 73.75 152 ILE B N 1
ATOM 3616 C CA . ILE B 1 152 ? 15.445 -15.836 5.059 1 73.75 152 ILE B CA 1
ATOM 3617 C C . ILE B 1 152 ? 14.602 -15.438 3.854 1 73.75 152 ILE B C 1
ATOM 3619 O O . ILE B 1 152 ? 15.109 -15.344 2.734 1 73.75 152 ILE B O 1
ATOM 3623 N N . TRP B 1 153 ? 13.297 -15.32 4.113 1 82.69 153 TRP B N 1
ATOM 3624 C CA . TRP B 1 153 ? 12.375 -14.922 3.059 1 82.69 153 TRP B CA 1
ATOM 3625 C C . TRP B 1 153 ? 12.727 -13.547 2.51 1 82.69 153 TRP B C 1
ATOM 3627 O O . TRP B 1 153 ? 13.016 -12.625 3.275 1 82.69 153 TRP B O 1
ATOM 3637 N N . ASN B 1 154 ? 12.812 -13.445 1.243 1 75.38 154 ASN B N 1
ATOM 3638 C CA . ASN B 1 154 ? 12.961 -12.148 0.589 1 75.38 154 ASN B CA 1
ATOM 3639 C C . ASN B 1 154 ? 11.852 -11.898 -0.422 1 75.38 154 ASN B C 1
ATOM 3641 O O . ASN B 1 154 ? 10.969 -12.742 -0.608 1 75.38 154 ASN B O 1
ATOM 3645 N N . PHE B 1 155 ? 11.75 -10.758 -1.021 1 78.56 155 PHE B N 1
ATOM 3646 C CA . PHE B 1 155 ? 10.664 -10.359 -1.907 1 78.56 155 PHE B CA 1
ATOM 3647 C C . PHE B 1 155 ? 10.547 -11.32 -3.084 1 78.56 155 PHE B C 1
ATOM 3649 O O . PHE B 1 155 ? 9.445 -11.672 -3.5 1 78.56 155 PHE B O 1
ATOM 3656 N N . GLU B 1 156 ? 11.68 -11.695 -3.602 1 80.81 156 GLU B N 1
ATOM 3657 C CA . GLU B 1 156 ? 11.672 -12.602 -4.75 1 80.81 156 GLU B CA 1
ATOM 3658 C C . GLU B 1 156 ? 11.016 -13.93 -4.398 1 80.81 156 GLU B C 1
ATOM 3660 O O . GLU B 1 156 ? 10.25 -14.477 -5.191 1 80.81 156 GLU B O 1
ATOM 3665 N N . ASP B 1 157 ? 11.344 -14.438 -3.229 1 87.88 157 ASP B N 1
ATOM 3666 C CA . ASP B 1 157 ? 10.758 -15.695 -2.766 1 87.88 157 ASP B CA 1
ATOM 3667 C C . ASP B 1 157 ? 9.242 -15.578 -2.635 1 87.88 157 ASP B C 1
ATOM 3669 O O . ASP B 1 157 ? 8.508 -16.469 -3.068 1 87.88 157 ASP B O 1
ATOM 3673 N N . ILE B 1 158 ? 8.859 -14.492 -2.062 1 92.75 158 ILE B N 1
ATOM 3674 C CA . ILE B 1 158 ? 7.438 -14.273 -1.812 1 92.75 158 ILE B CA 1
ATOM 3675 C C . ILE B 1 158 ? 6.691 -14.141 -3.141 1 92.75 158 ILE B C 1
ATOM 3677 O O . ILE B 1 158 ? 5.633 -14.742 -3.326 1 92.75 158 ILE B O 1
ATOM 3681 N N . TYR B 1 159 ? 7.281 -13.383 -4.027 1 90.5 159 TYR B N 1
ATOM 3682 C CA . TYR B 1 159 ? 6.691 -13.211 -5.348 1 90.5 159 TYR B CA 1
ATOM 3683 C C . TYR B 1 159 ? 6.586 -14.547 -6.074 1 90.5 159 TYR B C 1
ATOM 3685 O O . TYR B 1 159 ? 5.551 -14.859 -6.672 1 90.5 159 TYR B O 1
ATOM 3693 N N . PHE B 1 160 ? 7.656 -15.281 -5.977 1 92.56 160 PHE B N 1
ATOM 3694 C CA . PHE B 1 160 ? 7.691 -16.594 -6.629 1 92.56 160 PHE B CA 1
ATOM 3695 C C . PHE B 1 160 ? 6.629 -17.516 -6.051 1 92.56 160 PHE B C 1
ATOM 3697 O O . PHE B 1 160 ? 5.844 -18.109 -6.793 1 92.56 160 PHE B O 1
ATOM 3704 N N . LEU B 1 161 ? 6.555 -17.609 -4.773 1 97.12 161 LEU B N 1
ATOM 3705 C CA . LEU B 1 161 ? 5.559 -18.453 -4.129 1 97.12 161 LEU B CA 1
ATOM 3706 C C . LEU B 1 161 ? 4.148 -18 -4.477 1 97.12 161 LEU B C 1
ATOM 3708 O O . LEU B 1 161 ? 3.285 -18.828 -4.797 1 97.12 161 LEU B O 1
ATOM 3712 N N . GLY B 1 162 ? 3.93 -16.734 -4.461 1 96.81 162 GLY B N 1
ATOM 3713 C CA . GLY B 1 162 ? 2.604 -16.188 -4.699 1 96.81 162 GLY B CA 1
ATOM 3714 C C . GLY B 1 162 ? 2.1 -16.438 -6.109 1 96.81 162 GLY B C 1
ATOM 3715 O O . GLY B 1 162 ? 0.897 -16.359 -6.367 1 96.81 162 GLY B O 1
ATOM 3716 N N . ASN B 1 163 ? 3.014 -16.766 -7.004 1 95.94 163 ASN B N 1
ATOM 3717 C CA . ASN B 1 163 ? 2.625 -16.875 -8.406 1 95.94 163 ASN B CA 1
ATOM 3718 C C . ASN B 1 163 ? 2.922 -18.25 -8.977 1 95.94 163 ASN B C 1
ATOM 3720 O O . ASN B 1 163 ? 3.031 -18.422 -10.188 1 95.94 163 ASN B O 1
ATOM 3724 N N . THR B 1 164 ? 3.098 -19.281 -8.109 1 97.62 164 THR B N 1
ATOM 3725 C CA . THR B 1 164 ? 3.396 -20.609 -8.633 1 97.62 164 THR B CA 1
ATOM 3726 C C . THR B 1 164 ? 2.654 -21.672 -7.848 1 97.62 164 THR B C 1
ATOM 3728 O O . THR B 1 164 ? 2.912 -22.875 -8.016 1 97.62 164 THR B O 1
ATOM 3731 N N . GLN B 1 165 ? 1.778 -21.328 -7.043 1 98 165 GLN B N 1
ATOM 3732 C CA . GLN B 1 165 ? 1.182 -22.219 -6.047 1 98 165 GLN B CA 1
ATOM 3733 C C . GLN B 1 165 ? 0.347 -23.312 -6.711 1 98 165 GLN B C 1
ATOM 3735 O O . GLN B 1 165 ? 0.282 -24.438 -6.219 1 98 165 GLN B O 1
ATOM 3740 N N . ASN B 1 166 ? -0.247 -23.016 -7.863 1 97.06 166 ASN B N 1
ATOM 3741 C CA . ASN B 1 166 ? -1.046 -24.031 -8.547 1 97.06 166 ASN B CA 1
ATOM 3742 C C . ASN B 1 166 ? -0.18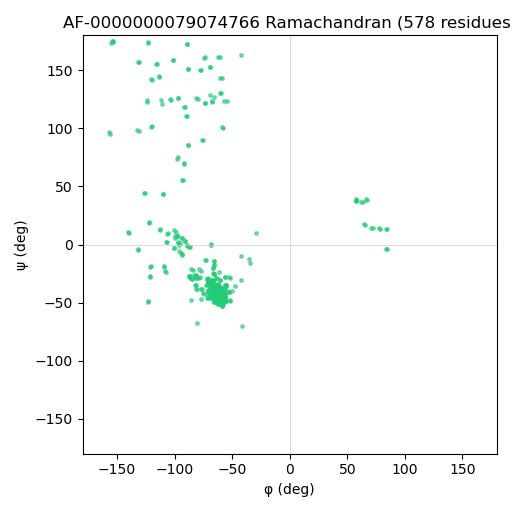6 -25.203 -9.031 1 97.06 166 ASN B C 1
ATOM 3744 O O . ASN B 1 166 ? -0.708 -26.25 -9.383 1 97.06 166 ASN B O 1
ATOM 3748 N N . LEU B 1 167 ? 1.121 -25 -9.039 1 97.75 167 LEU B N 1
ATOM 3749 C CA . LEU B 1 167 ? 2.039 -26 -9.586 1 97.75 167 LEU B CA 1
ATOM 3750 C C . LEU B 1 167 ? 2.664 -26.828 -8.477 1 97.75 167 LEU B C 1
ATOM 3752 O O . LEU B 1 167 ? 3.562 -27.641 -8.727 1 97.75 167 LEU B O 1
ATOM 3756 N N . MET B 1 168 ? 2.229 -26.656 -7.297 1 97.31 168 MET B N 1
ATOM 3757 C CA . MET B 1 168 ? 2.789 -27.312 -6.125 1 97.31 168 MET B CA 1
ATOM 3758 C C . MET B 1 168 ? 1.765 -28.234 -5.48 1 97.31 168 MET B C 1
ATOM 3760 O O . MET B 1 168 ? 0.56 -28.078 -5.684 1 97.31 168 MET B O 1
ATOM 3764 N N . SER B 1 169 ? 2.297 -29.25 -4.75 1 96.94 169 SER B N 1
ATOM 3765 C CA . SER B 1 169 ? 1.395 -30.094 -3.971 1 96.94 169 SER B CA 1
ATOM 3766 C C . SER B 1 169 ? 0.789 -29.328 -2.803 1 96.94 169 SER B C 1
ATOM 3768 O O . SER B 1 169 ? 1.399 -28.391 -2.287 1 96.94 169 SER B O 1
ATOM 3770 N N . PRO B 1 170 ? -0.419 -29.719 -2.33 1 98.06 170 PRO B N 1
ATOM 3771 C CA . PRO B 1 170 ? -1.029 -29.047 -1.179 1 98.06 170 PRO B CA 1
ATOM 3772 C C . PRO B 1 170 ? -0.124 -29.047 0.051 1 98.06 170 PRO B C 1
ATOM 3774 O O . PRO B 1 170 ? -0.071 -28.047 0.783 1 98.06 170 PRO B O 1
ATOM 3777 N N . ARG B 1 171 ? 0.61 -30.062 0.248 1 97.81 171 ARG B N 1
ATOM 3778 C CA . ARG B 1 171 ? 1.511 -30.156 1.393 1 97.81 171 ARG B CA 1
ATOM 3779 C C . ARG B 1 171 ? 2.633 -29.125 1.289 1 97.81 171 ARG B C 1
ATOM 3781 O O . ARG B 1 171 ? 2.994 -28.5 2.283 1 97.81 171 ARG B O 1
ATOM 3788 N N . ASP B 1 172 ? 3.174 -29.047 0.079 1 97.56 172 ASP B N 1
ATOM 3789 C CA . ASP B 1 172 ? 4.223 -28.062 -0.136 1 97.56 172 ASP B CA 1
ATOM 3790 C C . ASP B 1 172 ? 3.691 -26.641 0.062 1 97.56 172 ASP B C 1
ATOM 3792 O O . ASP B 1 172 ? 4.352 -25.812 0.685 1 97.56 172 ASP B O 1
ATOM 3796 N N . ILE B 1 173 ? 2.527 -26.391 -0.435 1 98.31 173 ILE B N 1
ATOM 3797 C CA . ILE B 1 173 ? 1.902 -25.078 -0.3 1 98.31 173 ILE B CA 1
ATOM 3798 C C . ILE B 1 173 ? 1.732 -24.75 1.179 1 98.31 173 ILE B C 1
ATOM 3800 O O . ILE B 1 173 ? 2.119 -23.656 1.62 1 98.31 173 ILE B O 1
ATOM 3804 N N . TYR B 1 174 ? 1.19 -25.672 1.938 1 98.31 174 TYR B N 1
ATOM 3805 C CA . TYR B 1 174 ? 0.952 -25.438 3.357 1 98.31 174 TYR B CA 1
ATOM 3806 C C . TYR B 1 174 ? 2.262 -25.203 4.098 1 98.31 174 TYR B C 1
ATOM 3808 O O . TYR B 1 174 ? 2.363 -24.266 4.902 1 98.31 174 TYR B O 1
ATOM 3816 N N . SER B 1 175 ? 3.223 -26.031 3.783 1 97.44 175 SER B N 1
ATOM 3817 C CA . SER B 1 175 ? 4.516 -25.922 4.453 1 97.44 175 SER B CA 1
ATOM 3818 C C . SER B 1 175 ? 5.156 -24.562 4.191 1 97.44 175 SER B C 1
ATOM 3820 O O . SER B 1 175 ? 5.672 -23.922 5.113 1 97.44 175 SER B O 1
ATOM 3822 N N . LEU B 1 176 ? 5.117 -24.172 2.988 1 98.06 176 LEU B N 1
ATOM 3823 C CA . LEU B 1 176 ? 5.715 -22.891 2.615 1 98.06 176 LEU B CA 1
ATOM 3824 C C . LEU B 1 176 ? 4.918 -21.734 3.193 1 98.06 176 LEU B C 1
ATOM 3826 O O . LEU B 1 176 ? 5.5 -20.75 3.684 1 98.06 176 LEU B O 1
ATOM 3830 N N . ALA B 1 177 ? 3.588 -21.812 3.162 1 97.94 177 ALA B N 1
ATOM 3831 C CA . ALA B 1 177 ? 2.74 -20.781 3.754 1 97.94 177 ALA B CA 1
ATOM 3832 C C . ALA B 1 177 ? 2.982 -20.656 5.258 1 97.94 177 ALA B C 1
ATOM 3834 O O . ALA B 1 177 ? 3.061 -19.562 5.797 1 97.94 177 ALA B O 1
ATOM 3835 N N . TYR B 1 178 ? 3.094 -21.828 5.867 1 96.38 178 TYR B N 1
ATOM 3836 C CA . TYR B 1 178 ? 3.381 -21.844 7.297 1 96.38 178 TYR B CA 1
ATOM 3837 C C . TYR B 1 178 ? 4.703 -21.156 7.602 1 96.38 178 TYR B C 1
ATOM 3839 O O . TYR B 1 178 ? 4.777 -20.312 8.5 1 96.38 178 TYR B O 1
ATOM 3847 N N . SER B 1 179 ? 5.688 -21.516 6.812 1 95.81 179 SER B N 1
ATOM 3848 C CA . SER B 1 179 ? 7.012 -20.922 6.984 1 95.81 179 SER B CA 1
ATOM 3849 C C . SER B 1 179 ? 6.973 -19.422 6.785 1 95.81 179 SER B C 1
ATOM 3851 O O . SER B 1 179 ? 7.555 -18.672 7.57 1 95.81 179 SER B O 1
ATOM 3853 N N . LEU B 1 180 ? 6.336 -18.984 5.824 1 94.75 180 LEU B N 1
ATOM 3854 C CA . LEU B 1 180 ? 6.227 -17.562 5.535 1 94.75 180 LEU B CA 1
ATOM 3855 C C . LEU B 1 180 ? 5.48 -16.828 6.648 1 94.75 180 LEU B C 1
ATOM 3857 O O . LEU B 1 180 ? 5.898 -15.758 7.086 1 94.75 180 LEU B O 1
ATOM 3861 N N . ASN B 1 181 ? 4.426 -17.406 7.105 1 94 181 ASN B N 1
ATOM 3862 C CA . ASN B 1 181 ? 3.65 -16.828 8.195 1 94 181 ASN B CA 1
ATOM 3863 C C . ASN B 1 181 ? 4.477 -16.703 9.469 1 94 181 ASN B C 1
ATOM 3865 O O . ASN B 1 181 ? 4.406 -15.695 10.172 1 94 181 ASN B O 1
ATOM 3869 N N . TYR B 1 182 ? 5.18 -17.734 9.711 1 90.19 182 TYR B N 1
ATOM 3870 C CA . TYR B 1 182 ? 6.051 -17.703 10.883 1 90.19 182 TYR B CA 1
ATOM 3871 C C . TYR B 1 182 ? 7.082 -16.594 10.773 1 90.19 182 TYR B C 1
ATOM 3873 O O . TYR B 1 182 ? 7.309 -15.844 11.727 1 90.19 182 TYR B O 1
ATOM 3881 N N . TYR B 1 183 ? 7.66 -16.531 9.633 1 86.12 183 TYR B N 1
ATOM 3882 C CA . TYR B 1 183 ? 8.664 -15.492 9.391 1 86.12 183 TYR B CA 1
ATOM 3883 C C . TYR B 1 183 ? 8.07 -14.102 9.609 1 86.12 183 TYR B C 1
ATOM 3885 O O . TYR B 1 183 ? 8.688 -13.258 10.266 1 86.12 183 TYR B O 1
ATOM 3893 N N . ARG B 1 184 ? 6.945 -13.891 9.055 1 86.25 184 ARG B N 1
ATOM 3894 C CA . ARG B 1 184 ? 6.305 -12.578 9.164 1 86.25 184 ARG B CA 1
ATOM 3895 C C . ARG B 1 184 ? 6.047 -12.227 10.625 1 86.25 184 ARG B C 1
ATOM 3897 O O . ARG B 1 184 ? 6.152 -11.055 11.016 1 86.25 184 ARG B O 1
ATOM 3904 N N . GLN B 1 185 ? 5.691 -13.141 11.445 1 85.5 185 GLN B N 1
ATOM 3905 C CA . GLN B 1 185 ? 5.391 -12.914 12.859 1 85.5 185 GLN B CA 1
ATOM 3906 C C . GLN B 1 185 ? 6.656 -12.594 13.641 1 85.5 185 GLN B C 1
ATOM 3908 O O . GLN B 1 185 ? 6.625 -11.789 14.578 1 85.5 185 GLN B O 1
ATOM 3913 N N . LYS B 1 186 ? 7.68 -13.18 13.211 1 79.31 186 LYS B N 1
ATOM 3914 C CA . LYS B 1 186 ? 8.938 -13.039 13.945 1 79.31 186 LYS B CA 1
ATOM 3915 C C . LYS B 1 186 ? 9.703 -11.797 13.492 1 79.31 186 LYS B C 1
ATOM 3917 O O . LYS B 1 186 ? 10.484 -11.234 14.258 1 79.31 186 LYS B O 1
ATOM 3922 N N . HIS B 1 187 ? 9.469 -11.453 12.312 1 71.06 187 HIS B N 1
ATOM 3923 C CA . HIS B 1 187 ? 10.219 -10.328 11.75 1 71.06 187 HIS B CA 1
ATOM 3924 C C . HIS B 1 187 ? 9.273 -9.211 11.305 1 71.06 187 HIS B C 1
ATOM 3926 O O . HIS B 1 187 ? 8.766 -9.227 10.188 1 71.06 187 HIS B O 1
ATOM 3932 N N . LYS B 1 188 ? 9.172 -8.18 12.133 1 67.62 188 LYS B N 1
ATOM 3933 C CA . LYS B 1 188 ? 8.281 -7.066 11.812 1 67.62 188 LYS B CA 1
ATOM 3934 C C . LYS B 1 188 ? 8.867 -6.207 10.688 1 67.62 188 LYS B C 1
ATOM 3936 O O . LYS B 1 188 ? 10.062 -5.898 10.695 1 67.62 188 LYS B O 1
ATOM 3941 N N . ASN B 1 189 ? 8.109 -6.105 9.633 1 67.5 189 ASN B N 1
ATOM 3942 C CA . ASN B 1 189 ? 8.438 -5.262 8.492 1 67.5 189 ASN B CA 1
ATOM 3943 C C . ASN B 1 189 ? 7.328 -4.258 8.195 1 67.5 189 ASN B C 1
ATOM 3945 O O . ASN B 1 189 ? 6.191 -4.648 7.934 1 67.5 189 ASN B O 1
ATOM 3949 N N . ASP B 1 190 ? 7.629 -2.986 8.195 1 64.62 190 ASP B N 1
ATOM 3950 C CA . ASP B 1 190 ? 6.605 -1.955 8.055 1 64.62 190 ASP B CA 1
ATOM 3951 C C . ASP B 1 190 ? 6.477 -1.508 6.598 1 64.62 190 ASP B C 1
ATOM 3953 O O . ASP B 1 190 ? 5.691 -0.61 6.285 1 64.62 190 ASP B O 1
ATOM 3957 N N . ASN B 1 191 ? 7.277 -2.145 5.785 1 70.44 191 ASN B N 1
ATOM 3958 C CA . ASN B 1 191 ? 7.16 -1.832 4.367 1 70.44 191 ASN B CA 1
ATOM 3959 C C . ASN B 1 191 ? 5.828 -2.309 3.795 1 70.44 191 ASN B C 1
ATOM 3961 O O . ASN B 1 191 ? 5.512 -3.498 3.857 1 70.44 191 ASN B O 1
ATOM 3965 N N . ARG B 1 192 ? 5.094 -1.374 3.238 1 77.5 192 ARG B N 1
ATOM 3966 C CA . ARG B 1 192 ? 3.742 -1.673 2.781 1 77.5 192 ARG B CA 1
ATOM 3967 C C . ARG B 1 192 ? 3.76 -2.695 1.649 1 77.5 192 ARG B C 1
ATOM 3969 O O . ARG B 1 192 ? 2.904 -3.582 1.594 1 77.5 192 ARG B O 1
ATOM 3976 N N . GLU B 1 193 ? 4.691 -2.525 0.754 1 77 193 GLU B N 1
ATOM 3977 C CA . GLU B 1 193 ? 4.785 -3.463 -0.362 1 77 193 GLU B CA 1
ATOM 3978 C C . GLU B 1 193 ? 5.062 -4.879 0.13 1 77 193 GLU B C 1
ATOM 3980 O O . GLU B 1 193 ? 4.516 -5.848 -0.405 1 77 193 GLU B O 1
ATOM 3985 N N . TRP B 1 194 ? 5.945 -4.988 1.124 1 78.19 194 TRP B N 1
ATOM 3986 C CA . TRP B 1 194 ? 6.27 -6.281 1.718 1 78.19 194 TRP B CA 1
ATOM 3987 C C . TRP B 1 194 ? 5.039 -6.898 2.373 1 78.19 194 TRP B C 1
ATOM 3989 O O . TRP B 1 194 ? 4.715 -8.062 2.125 1 78.19 194 TRP B O 1
ATOM 3999 N N . ILE B 1 195 ? 4.379 -6.098 3.133 1 86.06 195 ILE B N 1
ATOM 4000 C CA . ILE B 1 195 ? 3.213 -6.574 3.867 1 86.06 195 ILE B CA 1
ATOM 4001 C C . ILE B 1 195 ? 2.146 -7.055 2.885 1 86.06 195 ILE B C 1
ATOM 4003 O O . ILE B 1 195 ? 1.598 -8.148 3.039 1 86.06 195 ILE B O 1
ATOM 4007 N N . ASN B 1 196 ? 1.937 -6.285 1.84 1 88.94 196 ASN B N 1
ATOM 4008 C CA . ASN B 1 196 ? 0.969 -6.664 0.814 1 88.94 196 ASN B CA 1
ATOM 4009 C C . ASN B 1 196 ? 1.354 -7.977 0.137 1 88.94 196 ASN B C 1
ATOM 4011 O O . ASN B 1 196 ? 0.508 -8.852 -0.056 1 88.94 196 ASN B O 1
ATOM 4015 N N . ALA B 1 197 ? 2.613 -8.047 -0.205 1 88.75 197 ALA B N 1
ATOM 4016 C CA . ALA B 1 197 ? 3.086 -9.25 -0.887 1 88.75 197 ALA B CA 1
ATOM 4017 C C . ALA B 1 197 ? 2.898 -10.484 -0.011 1 88.75 197 ALA B C 1
ATOM 4019 O O . ALA B 1 197 ? 2.434 -11.523 -0.484 1 88.75 197 ALA B O 1
ATOM 4020 N N . VAL B 1 198 ? 3.244 -10.375 1.23 1 92.19 198 VAL B N 1
ATOM 4021 C CA . VAL B 1 198 ? 3.16 -11.492 2.168 1 92.19 198 VAL B CA 1
ATOM 4022 C C . VAL B 1 198 ? 1.705 -11.938 2.314 1 92.19 198 VAL B C 1
ATOM 4024 O O . VAL B 1 198 ? 1.385 -13.109 2.123 1 92.19 198 VAL B O 1
ATOM 4027 N N . TYR B 1 199 ? 0.852 -11.031 2.576 1 93.94 199 TYR B N 1
ATOM 4028 C CA . TYR B 1 199 ? -0.534 -11.383 2.861 1 93.94 199 TYR B CA 1
ATOM 4029 C C . TYR B 1 199 ? -1.244 -11.867 1.602 1 93.94 199 TYR B C 1
ATOM 4031 O O . TYR B 1 199 ? -2.029 -12.82 1.649 1 93.94 199 TYR B O 1
ATOM 4039 N N . ASN B 1 200 ? -0.977 -11.242 0.496 1 94.88 200 ASN B N 1
ATOM 4040 C CA . ASN B 1 200 ? -1.56 -11.719 -0.752 1 94.88 200 ASN B CA 1
ATOM 4041 C C . ASN B 1 200 ? -1.135 -13.156 -1.056 1 94.88 200 ASN B C 1
ATOM 4043 O O . ASN B 1 200 ? -1.953 -13.969 -1.482 1 94.88 200 ASN B O 1
ATOM 4047 N N . THR B 1 201 ? 0.118 -13.398 -0.831 1 97 201 THR B N 1
ATOM 4048 C CA . THR B 1 201 ? 0.643 -14.734 -1.077 1 97 201 THR B CA 1
ATOM 4049 C C . THR B 1 201 ? -0.013 -15.758 -0.15 1 97 201 THR B C 1
ATOM 4051 O O . THR B 1 201 ? -0.389 -16.844 -0.583 1 97 201 THR B O 1
ATOM 4054 N N . LEU B 1 202 ? -0.176 -15.43 1.103 1 97.5 202 LEU B N 1
ATOM 4055 C CA . LEU B 1 202 ? -0.783 -16.328 2.078 1 97.5 202 LEU B CA 1
ATOM 4056 C C . LEU B 1 202 ? -2.254 -16.562 1.757 1 97.5 202 LEU B C 1
ATOM 4058 O O . LEU B 1 202 ? -2.738 -17.688 1.841 1 97.5 202 LEU B O 1
ATOM 4062 N N . ILE B 1 203 ? -2.959 -15.523 1.359 1 97.62 203 ILE B N 1
ATOM 4063 C CA . ILE B 1 203 ? -4.371 -15.641 1.008 1 97.62 203 ILE B CA 1
ATOM 4064 C C . ILE B 1 203 ? -4.523 -16.484 -0.248 1 97.62 203 ILE B C 1
ATOM 4066 O O . ILE B 1 203 ? -5.426 -17.328 -0.333 1 97.62 203 ILE B O 1
ATOM 4070 N N . ASN B 1 204 ? -3.631 -16.266 -1.192 1 97 204 ASN B N 1
ATOM 4071 C CA . ASN B 1 204 ? -3.637 -17.109 -2.391 1 97 204 ASN B CA 1
ATOM 4072 C C . ASN B 1 204 ? -3.422 -18.578 -2.049 1 97 204 ASN B C 1
ATOM 4074 O O . ASN B 1 204 ? -4.082 -19.453 -2.611 1 97 204 ASN B O 1
ATOM 4078 N N . ALA B 1 205 ? -2.475 -18.797 -1.15 1 98.44 205 ALA B N 1
ATOM 4079 C CA . ALA B 1 205 ? -2.229 -20.172 -0.714 1 98.44 205 ALA B CA 1
ATOM 4080 C C . ALA B 1 205 ? -3.486 -20.781 -0.111 1 98.44 205 ALA B C 1
ATOM 4082 O O . ALA B 1 205 ? -3.826 -21.938 -0.409 1 98.44 205 ALA B O 1
ATOM 4083 N N . GLU B 1 206 ? -4.156 -20.062 0.727 1 98.25 206 GLU B N 1
ATOM 4084 C CA . GLU B 1 206 ? -5.398 -20.516 1.331 1 98.25 206 GLU B CA 1
ATOM 4085 C C . GLU B 1 206 ? -6.426 -20.891 0.264 1 98.25 206 GLU B C 1
ATOM 4087 O O . GLU B 1 206 ? -7.059 -21.953 0.344 1 98.25 206 GLU B O 1
ATOM 4092 N N . PHE B 1 207 ? -6.516 -20.094 -0.724 1 98.06 207 PHE B N 1
ATOM 4093 C CA . PHE B 1 207 ? -7.508 -20.344 -1.764 1 98.06 207 PHE B CA 1
ATOM 4094 C C . PHE B 1 207 ? -7.16 -21.594 -2.562 1 98.06 207 PHE B C 1
ATOM 4096 O O . PHE B 1 207 ? -8.031 -22.406 -2.859 1 98.06 207 PHE B O 1
ATOM 4103 N N . VAL B 1 208 ? -5.883 -21.703 -2.959 1 97.75 208 VAL B N 1
ATOM 4104 C CA . VAL B 1 208 ? -5.469 -22.891 -3.691 1 97.75 208 VAL B CA 1
ATOM 4105 C C . VAL B 1 208 ? -5.734 -24.141 -2.844 1 97.75 208 VAL B C 1
ATOM 4107 O O . VAL B 1 208 ? -6.223 -25.156 -3.354 1 97.75 208 VAL B O 1
ATOM 4110 N N . LEU B 1 209 ? -5.52 -24.078 -1.556 1 98.56 209 LEU B N 1
ATOM 4111 C CA . LEU B 1 209 ? -5.758 -25.203 -0.662 1 98.56 209 LEU B CA 1
ATOM 4112 C C . LEU B 1 209 ? -7.254 -25.484 -0.533 1 98.56 209 LEU B C 1
ATOM 4114 O O . LEU B 1 209 ? -7.66 -26.641 -0.418 1 98.56 209 LEU B O 1
ATOM 4118 N N . ILE B 1 210 ? -8.078 -24.438 -0.512 1 98.56 210 ILE B N 1
ATOM 4119 C CA . ILE B 1 210 ? -9.523 -24.625 -0.481 1 98.56 210 ILE B CA 1
ATOM 4120 C C . ILE B 1 210 ? -9.953 -25.5 -1.661 1 98.56 210 ILE B C 1
ATOM 4122 O O . ILE B 1 210 ? -10.828 -26.359 -1.521 1 98.56 210 ILE B O 1
ATOM 4126 N N . LYS B 1 211 ? -9.305 -25.344 -2.76 1 96.69 211 LYS B N 1
ATOM 4127 C CA . LYS B 1 211 ? -9.68 -26.062 -3.979 1 96.69 211 LYS B CA 1
ATOM 4128 C C . LYS B 1 211 ? -9.07 -27.453 -4.016 1 96.69 211 LYS B C 1
ATOM 4130 O O . LYS B 1 211 ? -9.562 -28.328 -4.723 1 96.69 211 LYS B O 1
ATOM 4135 N N . THR B 1 212 ? -7.973 -27.688 -3.262 1 96.75 212 THR B N 1
ATOM 4136 C CA . THR B 1 212 ? -7.199 -28.891 -3.512 1 96.75 212 THR B CA 1
ATOM 4137 C C . THR B 1 212 ? -7.125 -29.75 -2.256 1 96.75 212 THR B C 1
ATOM 4139 O O . THR B 1 212 ? -6.91 -30.969 -2.34 1 96.75 212 THR B O 1
ATOM 4142 N N . ASN B 1 213 ? -7.203 -29.188 -1.062 1 98.19 213 ASN B N 1
ATOM 4143 C CA . ASN B 1 213 ? -7.113 -29.906 0.204 1 98.19 213 ASN B CA 1
ATOM 4144 C C . ASN B 1 213 ? -7.785 -29.125 1.336 1 98.19 213 ASN B C 1
ATOM 4146 O O . ASN B 1 213 ? -7.141 -28.328 2.018 1 98.19 213 ASN B O 1
ATOM 4150 N N . ILE B 1 214 ? -8.992 -29.453 1.621 1 97.94 214 ILE B N 1
ATOM 4151 C CA . ILE B 1 214 ? -9.867 -28.688 2.508 1 97.94 214 ILE B CA 1
ATOM 4152 C C . ILE B 1 214 ? -9.32 -28.719 3.932 1 97.94 214 ILE B C 1
ATOM 4154 O O . ILE B 1 214 ? -9.43 -27.75 4.68 1 97.94 214 ILE B O 1
ATOM 4158 N N . LYS B 1 215 ? -8.75 -29.766 4.344 1 98.12 215 LYS B N 1
ATOM 4159 C CA . LYS B 1 215 ? -8.195 -29.891 5.688 1 98.12 215 LYS B CA 1
ATOM 4160 C C . LYS B 1 215 ? -7.039 -28.906 5.887 1 98.12 215 LYS B C 1
ATOM 4162 O O . LYS B 1 215 ? -7.008 -28.172 6.871 1 98.12 215 LYS B O 1
ATOM 4167 N N . LEU B 1 216 ? -6.117 -28.891 4.926 1 98.62 216 LEU B N 1
ATOM 4168 C CA . LEU B 1 216 ? -4.977 -27.984 5.016 1 98.62 216 LEU B CA 1
ATOM 4169 C C . LEU B 1 216 ? -5.426 -26.547 4.883 1 98.62 216 LEU B C 1
ATOM 4171 O O . LEU B 1 216 ? -4.84 -25.641 5.5 1 98.62 216 LEU B O 1
ATOM 4175 N N . ALA B 1 217 ? -6.469 -26.312 4.078 1 98.62 217 ALA B N 1
ATOM 4176 C CA . ALA B 1 217 ? -7.035 -24.969 3.971 1 98.62 217 ALA B CA 1
ATOM 4177 C C . ALA B 1 217 ? -7.57 -24.484 5.316 1 98.62 217 ALA B C 1
ATOM 4179 O O . ALA B 1 217 ? -7.328 -23.344 5.715 1 98.62 217 ALA B O 1
ATOM 4180 N N . THR B 1 218 ? -8.273 -25.375 6.008 1 98.12 218 THR B N 1
ATOM 4181 C CA . THR B 1 218 ? -8.844 -25.047 7.309 1 98.12 218 THR B CA 1
ATOM 4182 C C . THR B 1 218 ? -7.746 -24.781 8.328 1 98.12 218 THR B C 1
ATOM 4184 O O . THR B 1 218 ? -7.836 -23.828 9.109 1 98.12 218 THR B O 1
ATOM 4187 N N . ASP B 1 219 ? -6.719 -25.594 8.297 1 97.75 219 ASP B N 1
ATOM 4188 C CA . ASP B 1 219 ? -5.586 -25.391 9.188 1 97.75 219 ASP B CA 1
ATOM 4189 C C . ASP B 1 219 ? -4.914 -24.047 8.938 1 97.75 219 ASP B C 1
ATOM 4191 O O . ASP B 1 219 ? -4.578 -23.328 9.875 1 97.75 219 ASP B O 1
ATOM 4195 N N . LEU B 1 220 ? -4.723 -23.734 7.66 1 97.5 220 LEU B N 1
ATOM 4196 C CA . LEU B 1 220 ? -4.07 -22.469 7.324 1 97.5 220 LEU B CA 1
ATOM 4197 C C . LEU B 1 220 ? -4.949 -21.297 7.715 1 97.5 220 LEU B C 1
ATOM 4199 O O . LEU B 1 220 ? -4.449 -20.281 8.211 1 97.5 220 LEU B O 1
ATOM 4203 N N . ASP B 1 221 ? -6.211 -21.391 7.488 1 97 221 ASP B N 1
ATOM 4204 C CA . ASP B 1 221 ? -7.148 -20.344 7.879 1 97 221 ASP B CA 1
ATOM 4205 C C . ASP B 1 221 ? -7.062 -20.047 9.375 1 97 221 ASP B C 1
ATOM 4207 O O . ASP B 1 221 ? -7.039 -18.875 9.781 1 97 221 ASP B O 1
ATOM 4211 N N . LEU B 1 222 ? -7.062 -21.109 10.172 1 95.12 222 LEU B N 1
ATOM 4212 C CA . LEU B 1 222 ? -6.953 -20.969 11.625 1 95.12 222 LEU B CA 1
ATOM 4213 C C . LEU B 1 222 ? -5.656 -20.266 12.008 1 95.12 222 LEU B C 1
ATOM 4215 O O . LEU B 1 222 ? -5.652 -19.406 12.883 1 95.12 222 LEU B O 1
ATOM 4219 N N . LEU B 1 223 ? -4.66 -20.641 11.344 1 93.44 223 LEU B N 1
ATOM 4220 C CA . LEU B 1 223 ? -3.354 -20.047 11.602 1 93.44 223 LEU B CA 1
ATOM 4221 C C . LEU B 1 223 ? -3.363 -18.562 11.273 1 93.44 223 LEU B C 1
ATOM 4223 O O . LEU B 1 223 ? -2.848 -17.75 12.039 1 93.44 223 LEU B O 1
ATOM 4227 N N . LEU B 1 224 ? -3.936 -18.203 10.109 1 92.25 224 LEU B N 1
ATOM 4228 C CA . LEU B 1 224 ? -3.924 -16.828 9.625 1 92.25 224 LEU B CA 1
ATOM 4229 C C . LEU B 1 224 ? -4.84 -15.945 10.477 1 92.25 224 LEU B C 1
ATOM 4231 O O . LEU B 1 224 ? -4.543 -14.773 10.703 1 92.25 224 LEU B O 1
ATOM 4235 N N . ARG B 1 225 ? -5.879 -16.406 11.023 1 88.88 225 ARG B N 1
ATOM 4236 C CA . ARG B 1 225 ? -6.859 -15.625 11.766 1 88.88 225 ARG B CA 1
ATOM 4237 C C . ARG B 1 225 ? -6.395 -15.383 13.203 1 88.88 225 ARG B C 1
ATOM 4239 O O . ARG B 1 225 ? -6.863 -14.461 13.867 1 88.88 225 ARG B O 1
ATOM 4246 N N . GLN B 1 226 ? -5.59 -16.172 13.844 1 80.94 226 GLN B N 1
ATOM 4247 C CA . GLN B 1 226 ? -5.109 -16.031 15.219 1 80.94 226 GLN B CA 1
ATOM 4248 C C . GLN B 1 226 ? -4.258 -14.773 15.367 1 80.94 226 GLN B C 1
ATOM 4250 O O . GLN B 1 226 ? -4.398 -14.039 16.344 1 80.94 226 GLN B O 1
ATOM 4255 N N . LYS B 1 227 ? -3.352 -14.453 14.547 1 69.56 227 LYS B N 1
ATOM 4256 C CA . LYS B 1 227 ? -2.492 -13.281 14.664 1 69.56 227 LYS B CA 1
ATOM 4257 C C . LYS B 1 227 ? -2.537 -12.43 13.398 1 69.56 227 LYS B C 1
ATOM 4259 O O . LYS B 1 227 ? -1.498 -12 12.898 1 69.56 227 LYS B O 1
ATOM 4264 N N . TRP B 1 228 ? -3.766 -12.289 12.969 1 65.44 228 TRP B N 1
ATOM 4265 C CA . TRP B 1 228 ? -3.943 -11.453 11.789 1 65.44 228 TRP B CA 1
ATOM 4266 C C . TRP B 1 228 ? -4.223 -10.008 12.18 1 65.44 228 TRP B C 1
ATOM 4268 O O . TRP B 1 228 ? -5.379 -9.578 12.211 1 65.44 228 TRP B O 1
ATOM 4278 N N . ASP B 1 229 ? -3.277 -9.352 12.711 1 75.75 229 ASP B N 1
ATOM 4279 C CA . ASP B 1 229 ? -3.488 -7.992 13.203 1 75.75 229 ASP B CA 1
ATOM 4280 C C . ASP B 1 229 ? -3.146 -6.961 12.133 1 75.75 229 ASP B C 1
ATOM 4282 O O . ASP B 1 229 ? -2.295 -6.094 12.352 1 75.75 229 ASP B O 1
ATOM 4286 N N . LEU B 1 230 ? -3.826 -7.152 10.969 1 87.62 230 LEU B N 1
ATOM 4287 C CA . LEU B 1 230 ? -3.621 -6.156 9.922 1 87.62 230 LEU B CA 1
ATOM 4288 C C . LEU B 1 230 ? -4.461 -4.91 10.18 1 87.62 230 LEU B C 1
ATOM 4290 O O . LEU B 1 230 ? -5.66 -5.012 10.445 1 87.62 230 LEU B O 1
ATOM 4294 N N . PRO B 1 231 ? -3.793 -3.771 10.211 1 88.94 231 PRO B N 1
ATOM 4295 C CA . PRO B 1 231 ? -4.566 -2.537 10.352 1 88.94 231 PRO B CA 1
ATOM 4296 C C . PRO B 1 231 ? -5.547 -2.32 9.195 1 88.94 231 PRO B C 1
ATOM 4298 O O . PRO B 1 231 ? -5.426 -2.961 8.148 1 88.94 231 PRO B O 1
ATOM 4301 N N . ASP B 1 232 ? -6.551 -1.477 9.344 1 93.19 232 ASP B N 1
ATOM 4302 C CA . ASP B 1 232 ? -7.652 -1.291 8.398 1 93.19 232 ASP B CA 1
ATOM 4303 C C . ASP B 1 232 ? -7.156 -0.686 7.086 1 93.19 232 ASP B C 1
ATOM 4305 O O . ASP B 1 232 ? -7.848 -0.751 6.07 1 93.19 232 ASP B O 1
ATOM 4309 N N . ASN B 1 233 ? -5.992 -0.065 7.148 1 91.38 233 ASN B N 1
ATOM 4310 C CA . ASN B 1 233 ? -5.465 0.472 5.895 1 91.38 233 ASN B CA 1
ATOM 4311 C C . ASN B 1 233 ? -5.062 -0.642 4.934 1 91.38 233 ASN B C 1
ATOM 4313 O O . ASN B 1 233 ? -4.672 -0.373 3.795 1 91.38 233 ASN B O 1
ATOM 4317 N N . TYR B 1 234 ? -5.223 -1.882 5.316 1 93.31 234 TYR B N 1
ATOM 4318 C CA . TYR B 1 234 ? -5.125 -3.055 4.453 1 93.31 234 TYR B CA 1
ATOM 4319 C C . TYR B 1 234 ? -6.492 -3.689 4.238 1 93.31 234 TYR B C 1
ATOM 4321 O O . TYR B 1 234 ? -6.633 -4.91 4.301 1 93.31 234 TYR B O 1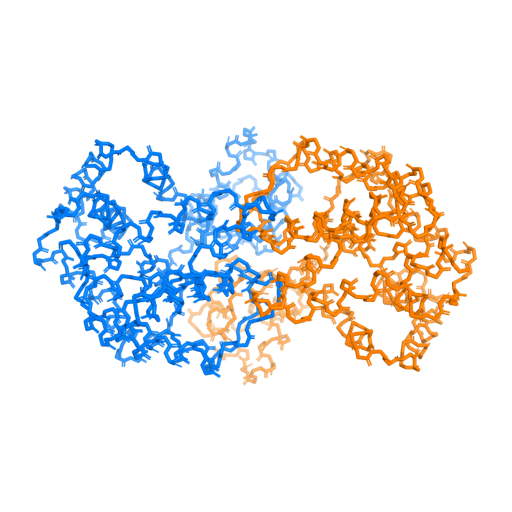
ATOM 4329 N N . ALA B 1 235 ? -7.438 -2.893 4.012 1 95.38 235 ALA B N 1
ATOM 4330 C CA . ALA B 1 235 ? -8.828 -3.33 3.863 1 95.38 235 ALA B CA 1
ATOM 4331 C C . ALA B 1 235 ? -8.961 -4.367 2.752 1 95.38 235 ALA B C 1
ATOM 4333 O O . ALA B 1 235 ? -9.719 -5.328 2.881 1 95.38 235 ALA B O 1
ATOM 4334 N N . PHE B 1 236 ? -8.211 -4.215 1.671 1 96.06 236 PHE B N 1
ATOM 4335 C CA . PHE B 1 236 ? -8.281 -5.145 0.55 1 96.06 236 PHE B CA 1
ATOM 4336 C C . PHE B 1 236 ? -7.945 -6.559 0.999 1 96.06 236 PHE B C 1
ATOM 4338 O O . PHE B 1 236 ? -8.703 -7.496 0.751 1 96.06 236 PHE B O 1
ATOM 4345 N N . GLU B 1 237 ? -6.793 -6.691 1.65 1 94.5 237 GLU B N 1
ATOM 4346 C CA . GLU B 1 237 ? -6.328 -7.988 2.141 1 94.5 237 GLU B CA 1
ATOM 4347 C C . GLU B 1 237 ? -7.273 -8.547 3.203 1 94.5 237 GLU B C 1
ATOM 4349 O O . GLU B 1 237 ? -7.555 -9.742 3.223 1 94.5 237 GLU B O 1
ATOM 4354 N N . LYS B 1 238 ? -7.777 -7.68 4.098 1 94.62 238 LYS B N 1
ATOM 4355 C CA . LYS B 1 238 ? -8.672 -8.109 5.164 1 94.62 238 LYS B CA 1
ATOM 4356 C C . LYS B 1 238 ? -9.984 -8.656 4.598 1 94.62 238 LYS B C 1
ATOM 4358 O O . LYS B 1 238 ? -10.469 -9.703 5.031 1 94.62 238 LYS B O 1
ATOM 4363 N N . ILE B 1 239 ? -10.531 -7.977 3.602 1 96.44 239 ILE B N 1
ATOM 4364 C CA . ILE B 1 239 ? -11.781 -8.391 2.961 1 96.44 239 ILE B CA 1
ATOM 4365 C C . ILE B 1 239 ? -11.578 -9.727 2.256 1 96.44 239 ILE B C 1
ATOM 4367 O O . ILE B 1 239 ? -12.43 -10.617 2.348 1 96.44 239 ILE B O 1
ATOM 4371 N N . ARG B 1 240 ? -10.469 -9.898 1.583 1 96.69 240 ARG B N 1
ATOM 4372 C CA . ARG B 1 240 ? -10.164 -11.141 0.883 1 96.69 240 ARG B CA 1
ATOM 4373 C C . ARG B 1 240 ? -10.031 -12.305 1.862 1 96.69 240 ARG B C 1
ATOM 4375 O O . ARG B 1 240 ? -10.57 -13.391 1.621 1 96.69 240 ARG B O 1
ATOM 4382 N N . GLN B 1 241 ? -9.297 -12.055 2.963 1 95.19 241 GLN B N 1
ATOM 4383 C CA . GLN B 1 241 ? -9.117 -13.109 3.957 1 95.19 241 GLN B CA 1
ATOM 4384 C C . GLN B 1 241 ? -10.461 -13.516 4.562 1 95.19 241 GLN B C 1
ATOM 4386 O O . GLN B 1 241 ? -10.711 -14.703 4.77 1 95.19 241 GLN B O 1
ATOM 4391 N N . ASN B 1 242 ? -11.258 -12.531 4.891 1 94.44 242 ASN B N 1
ATOM 4392 C CA . ASN B 1 242 ? -12.594 -12.812 5.41 1 94.44 242 ASN B CA 1
ATOM 4393 C C . ASN B 1 242 ? -13.406 -13.664 4.438 1 94.44 242 ASN B C 1
ATOM 4395 O O . ASN B 1 242 ? -14.133 -14.57 4.855 1 94.44 242 ASN B O 1
ATOM 4399 N N . PHE B 1 243 ? -13.281 -13.383 3.207 1 97.31 243 PHE B N 1
ATOM 4400 C CA . PHE B 1 243 ? -14.031 -14.125 2.197 1 97.31 243 PHE B CA 1
ATOM 4401 C C . PHE B 1 243 ? -13.555 -15.57 2.131 1 97.31 243 PHE B C 1
ATOM 4403 O O . PHE B 1 243 ? -14.359 -16.484 1.971 1 97.31 243 PHE B O 1
ATOM 4410 N N . MET B 1 244 ? -12.227 -15.781 2.217 1 97.31 244 MET B N 1
ATOM 4411 C CA . MET B 1 244 ? -11.727 -17.156 2.256 1 97.31 244 MET B CA 1
ATOM 4412 C C . MET B 1 244 ? -12.328 -17.922 3.422 1 97.31 244 MET B C 1
ATOM 4414 O O . MET B 1 244 ? -12.719 -19.078 3.268 1 97.31 244 MET B O 1
ATOM 4418 N N . HIS B 1 245 ? -12.398 -17.234 4.551 1 96.44 245 HIS B N 1
ATOM 4419 C CA . HIS B 1 245 ? -13 -17.859 5.727 1 96.44 245 HIS B CA 1
ATOM 4420 C C . HIS B 1 245 ? -14.469 -18.203 5.48 1 96.44 245 HIS B C 1
ATOM 4422 O O . HIS B 1 245 ? -14.93 -19.281 5.859 1 96.44 245 HIS B O 1
ATOM 4428 N N . GLU B 1 246 ? -15.18 -17.312 4.832 1 96.88 246 GLU B N 1
ATOM 4429 C CA . GLU B 1 246 ? -16.594 -17.547 4.539 1 96.88 246 GLU B CA 1
ATOM 4430 C C . GLU B 1 246 ? -16.781 -18.688 3.541 1 96.88 246 GLU B C 1
ATOM 4432 O O . GLU B 1 246 ? -17.766 -19.422 3.609 1 96.88 246 GLU B O 1
ATOM 4437 N N . LEU B 1 247 ? -15.867 -18.797 2.596 1 97.94 247 LEU B N 1
ATOM 4438 C CA . LEU B 1 247 ? -15.922 -19.922 1.657 1 97.94 247 LEU B CA 1
ATOM 4439 C C . LEU B 1 247 ? -15.789 -21.25 2.389 1 97.94 247 LEU B C 1
ATOM 4441 O O . LEU B 1 247 ? -16.516 -22.188 2.104 1 97.94 247 LEU B O 1
ATOM 4445 N N . LEU B 1 248 ? -14.828 -21.297 3.328 1 98.06 248 LEU B N 1
ATOM 4446 C CA . LEU B 1 248 ? -14.633 -22.516 4.105 1 98.06 248 LEU B CA 1
ATOM 4447 C C . LEU B 1 248 ? -15.883 -22.859 4.902 1 98.06 248 LEU B C 1
ATOM 4449 O O . LEU B 1 248 ? -16.297 -24.016 4.938 1 98.06 248 LEU B O 1
ATOM 4453 N N . LYS B 1 249 ? -16.453 -21.844 5.543 1 97.56 249 LYS B N 1
ATOM 4454 C CA . LYS B 1 249 ? -17.688 -22.047 6.281 1 97.56 249 LYS B CA 1
ATOM 4455 C C . LYS B 1 249 ? -18.797 -22.531 5.359 1 97.56 249 LYS B C 1
ATOM 4457 O O . LYS B 1 249 ? -19.562 -23.438 5.719 1 97.56 249 LYS B O 1
ATOM 4462 N N . TYR B 1 250 ? -18.844 -21.938 4.227 1 97.81 250 TYR B N 1
ATOM 4463 C CA . TYR B 1 250 ? -19.859 -22.328 3.24 1 97.81 250 TYR B CA 1
ATOM 4464 C C . TYR B 1 250 ? -19.703 -23.797 2.855 1 97.81 250 TYR B C 1
ATOM 4466 O O . TYR B 1 250 ? -20.703 -24.516 2.766 1 97.81 250 TYR B O 1
ATOM 4474 N N . ILE B 1 251 ? -18.531 -24.203 2.615 1 97.69 251 ILE B N 1
ATOM 4475 C CA . ILE B 1 251 ? -18.266 -25.578 2.213 1 97.69 251 ILE B CA 1
ATOM 4476 C C . ILE B 1 251 ? -18.75 -26.547 3.297 1 97.69 251 ILE B C 1
ATOM 4478 O O . ILE B 1 251 ? -19.328 -27.594 2.994 1 97.69 251 ILE B O 1
ATOM 4482 N N . SER B 1 252 ? -18.594 -26.125 4.52 1 96.69 252 SER B N 1
ATOM 4483 C CA . SER B 1 252 ? -18.938 -27 5.645 1 96.69 252 SER B CA 1
ATOM 4484 C C . SER B 1 252 ? -20.438 -26.938 5.93 1 96.69 252 SER B C 1
ATOM 4486 O O . SER B 1 252 ? -21.047 -27.953 6.285 1 96.69 252 SER B O 1
ATOM 4488 N N . THR B 1 253 ? -21.125 -25.797 5.762 1 96.81 253 THR B N 1
ATOM 4489 C CA . THR B 1 253 ? -22.5 -25.609 6.227 1 96.81 253 THR B CA 1
ATOM 4490 C C . THR B 1 253 ? -23.469 -25.578 5.051 1 96.81 253 THR B C 1
ATOM 4492 O O . THR B 1 253 ? -24.672 -25.75 5.234 1 96.81 253 THR B O 1
ATOM 4495 N N . GLN B 1 254 ? -22.969 -25.25 3.873 1 95.38 254 GLN B N 1
ATOM 4496 C CA . GLN B 1 254 ? -23.75 -25.078 2.65 1 95.38 254 GLN B CA 1
ATOM 4497 C C . GLN B 1 254 ? -24.719 -23.906 2.775 1 95.38 254 GLN B C 1
ATOM 4499 O O . GLN B 1 254 ? -25.719 -23.844 2.066 1 95.38 254 GLN B O 1
ATOM 4504 N N . ASP B 1 255 ? -24.453 -23.078 3.732 1 96.06 255 ASP B N 1
ATOM 4505 C CA . ASP B 1 255 ? -25.172 -21.812 3.875 1 96.06 255 ASP B CA 1
ATOM 4506 C C . ASP B 1 255 ? -24.484 -20.688 3.1 1 96.06 255 ASP B C 1
ATOM 4508 O O . ASP B 1 255 ? -23.406 -20.234 3.498 1 96.06 255 ASP B O 1
ATOM 4512 N N . GLU B 1 256 ? -25.109 -20.234 2.045 1 95.62 256 GLU B N 1
ATOM 4513 C CA . GLU B 1 256 ? -24.453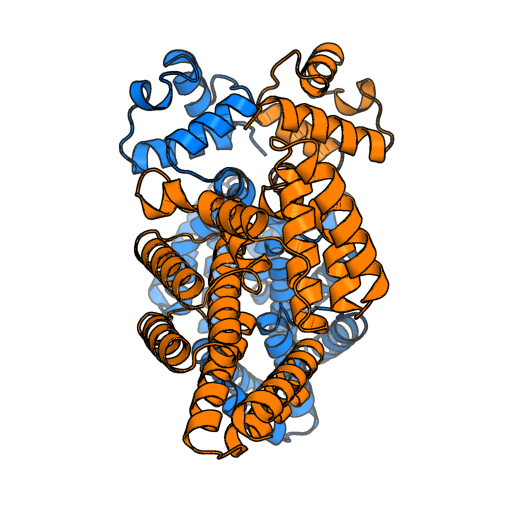 -19.281 1.158 1 95.62 256 GLU B CA 1
ATOM 4514 C C . GLU B 1 256 ? -24.797 -17.844 1.54 1 95.62 256 GLU B C 1
ATOM 4516 O O . GLU B 1 256 ? -24.422 -16.906 0.836 1 95.62 256 GLU B O 1
ATOM 4521 N N . SER B 1 257 ? -25.516 -17.609 2.645 1 96.19 257 SER B N 1
ATOM 4522 C CA . SER B 1 257 ? -25.984 -16.281 3.047 1 96.19 257 SER B CA 1
ATOM 4523 C C . SER B 1 257 ? -24.828 -15.297 3.18 1 96.19 257 SER B C 1
ATOM 4525 O O . SER B 1 257 ? -24.906 -14.172 2.693 1 96.19 257 SER B O 1
ATOM 4527 N N . ALA B 1 258 ? -23.781 -15.789 3.797 1 95.19 258 ALA B N 1
ATOM 4528 C CA . ALA B 1 258 ? -22.641 -14.914 4.012 1 95.19 258 ALA B CA 1
ATOM 4529 C C . ALA B 1 258 ? -21.969 -14.555 2.691 1 95.19 258 ALA B C 1
ATOM 4531 O O . ALA B 1 258 ? -21.469 -13.438 2.529 1 95.19 258 ALA B O 1
ATOM 4532 N N . ILE B 1 259 ? -21.922 -15.477 1.748 1 96.94 259 ILE B N 1
ATOM 4533 C CA . ILE B 1 259 ? -21.328 -15.25 0.435 1 96.94 259 ILE B CA 1
ATOM 4534 C C . ILE B 1 259 ? -22.141 -14.188 -0.315 1 96.94 259 ILE B C 1
ATOM 4536 O O . ILE B 1 259 ? -21.578 -13.234 -0.855 1 96.94 259 ILE B O 1
ATOM 4540 N N . THR B 1 260 ? -23.422 -14.336 -0.285 1 96.31 260 THR B N 1
ATOM 4541 C CA . THR B 1 260 ? -24.312 -13.398 -0.957 1 96.31 260 THR B CA 1
ATOM 4542 C C . THR B 1 260 ? -24.203 -12.008 -0.346 1 96.31 260 THR B C 1
ATOM 4544 O O . THR B 1 260 ? -24.156 -11.008 -1.068 1 96.31 260 THR B O 1
ATOM 4547 N N . GLN B 1 261 ? -24.203 -12.008 0.938 1 95.94 261 GLN B N 1
ATOM 4548 C CA . GLN B 1 261 ? -24.047 -10.734 1.64 1 95.94 261 GLN B CA 1
ATOM 4549 C C . GLN B 1 261 ? -22.734 -10.055 1.256 1 95.94 261 GLN B C 1
ATOM 4551 O O . GLN B 1 261 ? -22.703 -8.836 1.039 1 95.94 261 GLN B O 1
ATOM 4556 N N . GLN B 1 262 ? -21.656 -10.836 1.183 1 96.12 262 GLN B N 1
ATOM 4557 C CA . GLN B 1 262 ? -20.344 -10.305 0.822 1 96.12 262 GLN B CA 1
ATOM 4558 C C . GLN B 1 262 ? -20.375 -9.688 -0.574 1 96.12 262 GLN B C 1
ATOM 4560 O O . GLN B 1 262 ? -19.812 -8.602 -0.789 1 96.12 262 GLN B O 1
ATOM 4565 N N . LEU B 1 263 ? -20.984 -10.352 -1.493 1 96.44 263 LEU B N 1
ATOM 4566 C CA . LEU B 1 263 ? -21.047 -9.859 -2.863 1 96.44 263 LEU B CA 1
ATOM 4567 C C . LEU B 1 263 ? -21.828 -8.555 -2.934 1 96.44 263 LEU B C 1
ATOM 4569 O O . LEU B 1 263 ? -21.453 -7.645 -3.678 1 96.44 263 LEU B O 1
ATOM 4573 N N . HIS B 1 264 ? -22.859 -8.453 -2.129 1 95 264 HIS B N 1
ATOM 4574 C CA . HIS B 1 264 ? -23.641 -7.23 -2.064 1 95 264 HIS B CA 1
ATOM 4575 C C . HIS B 1 264 ? -22.828 -6.078 -1.483 1 95 264 HIS B C 1
ATOM 4577 O O . HIS B 1 264 ? -22.906 -4.949 -1.971 1 95 264 HIS B O 1
ATOM 4583 N N . ILE B 1 265 ? -22.094 -6.395 -0.479 1 94.75 265 ILE B N 1
ATOM 4584 C CA . ILE B 1 265 ? -21.234 -5.398 0.161 1 94.75 265 ILE B CA 1
ATOM 4585 C C . ILE B 1 265 ? -20.234 -4.84 -0.854 1 94.75 265 ILE B C 1
ATOM 4587 O O . ILE B 1 265 ? -20.047 -3.627 -0.947 1 94.75 265 ILE B O 1
ATOM 4591 N N . LEU B 1 266 ? -19.578 -5.715 -1.622 1 96.31 266 LEU B N 1
ATOM 4592 C CA . LEU B 1 266 ? -18.578 -5.289 -2.6 1 96.31 266 LEU B CA 1
ATOM 4593 C C . LEU B 1 266 ? -19.203 -4.406 -3.672 1 96.31 266 LEU B C 1
ATOM 4595 O O . LEU B 1 266 ? -18.562 -3.479 -4.172 1 96.31 266 LEU B O 1
ATOM 4599 N N . GLU B 1 267 ? -20.438 -4.688 -4.008 1 93.88 267 GLU B N 1
ATOM 4600 C CA . GLU B 1 267 ? -21.172 -3.855 -4.957 1 93.88 267 GLU B CA 1
ATOM 4601 C C . GLU B 1 267 ? -21.406 -2.455 -4.398 1 93.88 267 GLU B C 1
ATOM 4603 O O . GLU B 1 267 ? -21.188 -1.46 -5.09 1 93.88 267 GLU B O 1
ATOM 4608 N N . LEU B 1 268 ? -21.797 -2.381 -3.15 1 91.44 268 LEU B N 1
ATOM 4609 C CA . LEU B 1 268 ? -22.094 -1.105 -2.506 1 91.44 268 LEU B CA 1
ATOM 4610 C C . LEU B 1 268 ? -20.828 -0.26 -2.369 1 91.44 268 LEU B C 1
ATOM 4612 O O . LEU B 1 268 ? -20.891 0.968 -2.455 1 91.44 268 LEU B O 1
ATOM 4616 N N . GLU B 1 269 ? -19.656 -0.915 -2.197 1 92.25 269 GLU B N 1
ATOM 4617 C CA . GLU B 1 269 ? -18.391 -0.212 -2.004 1 92.25 269 GLU B CA 1
ATOM 4618 C C . GLU B 1 269 ? -17.688 0.037 -3.334 1 92.25 269 GLU B C 1
ATOM 4620 O O . GLU B 1 269 ? -16.562 0.536 -3.363 1 92.25 269 GLU B O 1
ATOM 4625 N N . HIS B 1 270 ? -18.312 -0.337 -4.449 1 90.75 270 HIS B N 1
ATOM 4626 C CA . HIS B 1 270 ? -17.781 -0.156 -5.797 1 90.75 270 HIS B CA 1
ATOM 4627 C C . HIS B 1 270 ? -16.422 -0.84 -5.953 1 90.75 270 HIS B C 1
ATOM 4629 O O . HIS B 1 270 ? -15.484 -0.249 -6.484 1 90.75 270 HIS B O 1
ATOM 4635 N N . LEU B 1 271 ? -16.312 -1.986 -5.344 1 94.44 271 LEU B N 1
ATOM 4636 C CA . LEU B 1 271 ? -15.156 -2.852 -5.527 1 94.44 271 LEU B CA 1
ATOM 4637 C C . LEU B 1 271 ? -15.453 -3.936 -6.562 1 94.44 271 LEU B C 1
ATOM 4639 O O . LEU B 1 271 ? -15.578 -5.113 -6.215 1 94.44 271 LEU B O 1
ATOM 4643 N N . SER B 1 272 ? -15.469 -3.553 -7.852 1 93.12 272 SER B N 1
ATOM 4644 C CA . SER B 1 272 ? -16.031 -4.367 -8.93 1 93.12 272 SER B CA 1
ATOM 4645 C C . SER B 1 272 ? -15.102 -5.523 -9.281 1 93.12 272 SER B C 1
ATOM 4647 O O . SER B 1 272 ? -15.555 -6.641 -9.516 1 93.12 272 SER B O 1
ATOM 4649 N N . ASP B 1 273 ? -13.797 -5.234 -9.336 1 91.75 273 ASP B N 1
ATOM 4650 C CA . ASP B 1 273 ? -12.859 -6.301 -9.664 1 91.75 273 ASP B CA 1
ATOM 4651 C C . ASP B 1 273 ? -12.836 -7.371 -8.57 1 91.75 273 ASP B C 1
ATOM 4653 O O . ASP B 1 273 ? -12.781 -8.562 -8.867 1 91.75 273 ASP B O 1
ATOM 4657 N N . LEU B 1 274 ? -12.844 -6.918 -7.375 1 95.06 274 LEU B N 1
ATOM 4658 C CA . LEU B 1 274 ? -12.875 -7.848 -6.25 1 95.06 274 LEU B CA 1
ATOM 4659 C C . LEU B 1 274 ? -14.141 -8.695 -6.277 1 95.06 274 LEU B C 1
ATOM 4661 O O . LEU B 1 274 ? -14.086 -9.906 -6.055 1 95.06 274 LEU B O 1
ATOM 4665 N N . LYS B 1 275 ? -15.273 -8.07 -6.555 1 96.56 275 LYS B N 1
ATOM 4666 C CA . LYS B 1 275 ? -16.547 -8.789 -6.648 1 96.56 275 LYS B CA 1
ATOM 4667 C C . LYS B 1 275 ? -16.484 -9.875 -7.715 1 96.56 275 LYS B C 1
ATOM 4669 O O . LYS B 1 275 ? -16.875 -11.023 -7.469 1 96.56 275 LYS B O 1
ATOM 4674 N N . THR B 1 276 ? -15.977 -9.484 -8.836 1 94.25 276 THR B N 1
ATOM 4675 C CA . THR B 1 276 ? -15.836 -10.445 -9.93 1 94.25 276 THR B CA 1
ATOM 4676 C C . THR B 1 276 ? -14.945 -11.617 -9.508 1 94.25 276 THR B C 1
ATOM 4678 O O . THR B 1 276 ? -15.25 -12.773 -9.805 1 94.25 276 THR B O 1
ATOM 4681 N N . GLY B 1 277 ? -13.867 -11.32 -8.836 1 93.5 277 GLY B N 1
ATOM 4682 C CA . GLY B 1 277 ? -12.984 -12.359 -8.328 1 93.5 277 GLY B CA 1
ATOM 4683 C C . GLY B 1 277 ? -13.672 -13.289 -7.344 1 93.5 277 GLY B C 1
ATOM 4684 O O . GLY B 1 277 ? -13.5 -14.508 -7.406 1 93.5 277 GLY B O 1
ATOM 4685 N N . PHE B 1 278 ? -14.445 -12.719 -6.453 1 97.06 278 PHE B N 1
ATOM 4686 C CA . PHE B 1 278 ? -15.156 -13.5 -5.445 1 97.06 278 PHE B CA 1
ATOM 4687 C C . PHE B 1 278 ? -16.203 -14.391 -6.094 1 97.06 278 PHE B C 1
ATOM 4689 O O . PHE B 1 278 ? -16.391 -15.539 -5.699 1 97.06 278 PHE B O 1
ATOM 4696 N N . GLU B 1 279 ? -16.906 -13.844 -7.109 1 96.38 279 GLU B N 1
ATOM 4697 C CA . GLU B 1 279 ? -17.891 -14.633 -7.848 1 96.38 279 GLU B CA 1
ATOM 4698 C C . GLU B 1 279 ? -17.25 -15.836 -8.516 1 96.38 279 GLU B C 1
ATOM 4700 O O . GLU B 1 279 ? -17.766 -16.953 -8.438 1 96.38 279 GLU B O 1
ATOM 4705 N N . THR B 1 280 ? -16.141 -15.578 -9.109 1 92.44 280 THR B N 1
ATOM 4706 C CA . THR B 1 280 ? -15.398 -16.656 -9.758 1 92.44 280 THR B CA 1
ATOM 4707 C C . THR B 1 280 ? -14.969 -17.719 -8.742 1 92.44 280 THR B C 1
ATOM 4709 O O . THR B 1 280 ? -15.117 -18.906 -8.992 1 92.44 280 THR B O 1
ATOM 4712 N N . ALA B 1 281 ? -14.445 -17.281 -7.656 1 94.88 281 ALA B N 1
ATOM 4713 C CA . ALA B 1 281 ? -14.008 -18.188 -6.605 1 94.88 281 ALA B CA 1
ATOM 4714 C C . ALA B 1 281 ? -15.172 -19.031 -6.09 1 94.88 281 ALA B C 1
ATOM 4716 O O . ALA B 1 281 ? -15.047 -20.234 -5.91 1 94.88 281 ALA B O 1
ATOM 4717 N N . TYR B 1 282 ? -16.266 -18.359 -5.863 1 96.88 282 TYR B N 1
ATOM 4718 C CA . TYR B 1 282 ? -17.484 -19.031 -5.398 1 96.88 282 TYR B CA 1
ATOM 4719 C C . TYR B 1 282 ? -17.922 -20.094 -6.391 1 96.88 282 TYR B C 1
ATOM 4721 O O . TYR B 1 282 ? -18.266 -21.219 -5.996 1 96.88 282 TYR B O 1
ATOM 4729 N N . GLU B 1 283 ? -17.891 -19.781 -7.641 1 94.81 283 GLU B N 1
ATOM 4730 C CA . GLU B 1 283 ? -18.266 -20.719 -8.688 1 94.81 283 GLU B CA 1
ATOM 4731 C C . GLU B 1 283 ? -17.344 -21.938 -8.711 1 94.81 283 GLU B C 1
ATOM 4733 O O . GLU B 1 283 ? -17.797 -23.062 -8.852 1 94.81 283 GLU B O 1
ATOM 4738 N N . GLN B 1 284 ? -16.078 -21.672 -8.594 1 93.25 284 GLN B N 1
ATOM 4739 C CA . GLN B 1 284 ? -15.109 -22.766 -8.586 1 93.25 284 GLN B CA 1
ATOM 4740 C C . GLN B 1 284 ? -15.344 -23.703 -7.402 1 93.25 284 GLN B C 1
ATOM 4742 O O . GLN B 1 284 ? -15.312 -24.922 -7.555 1 93.25 284 GLN B O 1
ATOM 4747 N N . VAL B 1 285 ? -15.602 -23.141 -6.246 1 96 285 VAL B N 1
ATOM 4748 C CA . VAL B 1 285 ? -15.844 -23.922 -5.043 1 96 285 VAL B CA 1
ATOM 4749 C C . VAL B 1 285 ? -17.109 -24.766 -5.223 1 96 285 VAL B C 1
ATOM 4751 O O . VAL B 1 285 ? -17.125 -25.938 -4.859 1 96 285 VAL B O 1
ATOM 4754 N N . ASN B 1 286 ? -18.125 -24.188 -5.836 1 96.12 286 ASN B N 1
ATOM 4755 C CA . ASN B 1 286 ? -19.359 -24.938 -6.086 1 96.12 286 ASN B CA 1
ATOM 4756 C C . ASN B 1 286 ? -19.109 -26.109 -7.027 1 96.12 286 ASN B C 1
ATOM 4758 O O . ASN B 1 286 ? -19.641 -27.203 -6.809 1 96.12 286 ASN B O 1
ATOM 4762 N N . LYS B 1 287 ? -18.344 -25.922 -8 1 94.31 287 LYS B N 1
ATOM 4763 C CA . LYS B 1 287 ? -18.047 -26.969 -8.969 1 94.31 287 LYS B CA 1
ATOM 4764 C C . LYS B 1 287 ? -17.25 -28.094 -8.312 1 94.31 287 LYS B C 1
ATOM 4766 O O . LYS B 1 287 ? -17.484 -29.281 -8.609 1 94.31 287 LYS B O 1
ATOM 4771 N N . ILE B 1 288 ? -16.391 -27.781 -7.414 1 94.5 288 ILE B N 1
ATOM 4772 C CA . ILE B 1 288 ? -15.469 -28.75 -6.809 1 94.5 288 ILE B CA 1
ATOM 4773 C C . ILE B 1 288 ? -16.203 -29.531 -5.719 1 94.5 288 ILE B C 1
ATOM 4775 O O . ILE B 1 288 ? -16.047 -30.75 -5.621 1 94.5 288 ILE B O 1
ATOM 4779 N N . TYR B 1 289 ? -17.062 -28.906 -4.953 1 96.06 289 TYR B N 1
ATOM 4780 C CA . TYR B 1 289 ? -17.562 -29.547 -3.74 1 96.06 289 TYR B CA 1
ATOM 4781 C C . TYR B 1 289 ? -19.016 -29.953 -3.891 1 96.06 289 TYR B C 1
ATOM 4783 O O . TYR B 1 289 ? -19.531 -30.781 -3.131 1 96.06 289 TYR B O 1
ATOM 4791 N N . PHE B 1 290 ? -19.719 -29.375 -4.836 1 94.19 290 PHE B N 1
ATOM 4792 C CA . PHE B 1 290 ? -21.156 -29.609 -4.844 1 94.19 290 PHE B CA 1
ATOM 4793 C C . PHE B 1 290 ? -21.641 -30 -6.234 1 94.19 290 PHE B C 1
ATOM 4795 O O . PHE B 1 290 ? -22.828 -30.219 -6.453 1 94.19 290 PHE B O 1
ATOM 4802 N N . GLN B 1 291 ? -20.844 -30.016 -7.281 1 87 291 GLN B N 1
ATOM 4803 C CA . GLN B 1 291 ? -21.172 -30.562 -8.594 1 87 291 GLN B CA 1
ATOM 4804 C C . GLN B 1 291 ? -20.281 -31.75 -8.945 1 87 291 GLN B C 1
ATOM 4806 O O . GLN B 1 291 ? -19.172 -31.859 -8.43 1 87 291 GLN B O 1
#

Sequence (582 aa):
MNNQIFGLKFRQLRKQQHITLAKAAAGITSRQSLGNWETGKGELAFEKVLLLLKKINVQPIDFLESSISSYLKQTTSQISAAYVNNQVDKLLHYANKYLDISHRNLTDRVSFLRAAVACNYYMDLTSIDLTTSSDKLRIISHFNKILNGEEIWNFEDIYFLGNTQNLMSPRDIYSLAYSLNYYRQKHKNDNREWINAVYNTLINAEFVLIKTNIKLATDLDLLLRQKWDLPDNYAFEKIRQNFMHELLKYISTQDESAITQQLHILELEHLSDLKTGFETAYEQVNKIYFQMNNQIFGLKFRQLRKQQHITLAKAAAGITSRQSLGNWETGKGELAFEKVLLLLKKINVQPIDFLESSISSYLKQTTSQISAAYVNNQVDKLLHYANKYLDISHRNLTDRVSFLRAAVACNYYMDLTSIDLTTSSDKLRIISHFNKILNGEEIWNFEDIYFLGNTQNLMSPRDIYSLAYSLNYYRQKHKNDNREWINAVYNTLINAEFVLIKTNIKLATDLDLLLRQKWDLPDNYAFEKIRQNFMHELLKYISTQDESAITQQLHILELEHLSDLKTGFETAYEQVNKIYFQ

Solvent-accessible surface area (backbone atoms only — not comparable to full-atom values): 31184 Å² total; per-residue (Å²): 130,75,64,44,51,59,25,38,48,49,41,51,55,36,50,75,68,69,49,50,62,58,68,58,17,58,96,72,52,50,47,65,51,52,50,29,17,32,69,50,72,44,72,46,35,39,50,48,50,48,51,41,30,53,71,70,72,40,54,57,44,56,62,52,40,28,35,57,61,42,39,53,47,57,71,36,38,68,52,52,49,25,54,80,66,66,33,60,70,56,23,50,49,45,19,52,53,22,42,54,52,19,71,78,34,80,80,41,61,65,39,37,49,42,13,45,36,19,34,21,51,38,21,71,76,69,73,49,77,82,70,52,73,66,52,40,50,52,60,55,53,72,45,45,47,44,75,72,66,76,41,76,90,45,69,66,54,44,52,49,52,51,41,31,54,79,62,48,55,63,66,56,46,49,52,51,44,51,50,49,52,50,47,52,72,73,46,87,66,87,49,62,70,58,48,50,46,51,51,51,26,46,46,48,48,37,51,54,20,55,75,73,33,54,66,62,17,52,54,48,48,54,58,51,64,73,75,57,82,72,60,46,85,42,34,38,62,46,44,51,47,51,48,54,53,50,50,54,50,22,71,75,67,69,54,57,63,65,59,53,51,49,48,51,50,27,58,75,54,69,25,60,66,54,35,52,52,50,52,50,51,51,51,51,51,42,49,70,76,74,93,130,73,66,42,50,58,24,38,48,50,43,50,56,37,49,76,68,68,48,51,64,59,68,59,19,60,96,71,50,50,50,64,51,51,52,28,17,33,68,49,72,44,71,47,36,39,51,49,52,47,51,41,29,52,71,72,71,37,53,54,36,56,64,55,32,53,22,68,63,48,43,53,46,59,71,36,38,68,54,51,50,26,54,79,65,66,32,60,69,55,24,50,50,47,18,53,52,23,41,53,52,20,71,78,34,81,80,41,60,65,39,37,49,42,12,44,36,19,33,19,50,37,22,73,76,68,74,50,77,79,70,52,73,66,53,40,50,52,60,56,54,72,44,46,47,44,75,69,66,75,40,74,91,47,66,64,56,43,54,49,53,52,40,32,55,79,61,48,54,64,68,56,46,50,52,51,42,50,51,50,52,52,47,52,73,73,46,86,64,87,49,64,69,56,47,49,47,52,51,51,26,46,46,47,48,38,52,56,19,55,76,74,34,56,67,63,18,51,53,46,48,55,59,52,65,73,74,58,83,70,59,49,84,43,34,38,61,46,45,52,47,52,47,54,53,49,50,54,50,22,72,74,67,71,52,57,63,64,57,54,50,49,49,50,50,27,58,75,52,67,24,61,66,54,34,53,51,51,52,50,51,51,52,52,51,43,49,70,77,74,94

Nearest PDB structures (foldseek):
  7zcv-assembly1_A  TM=6.584E-01  e=4.334E-07  Streptococcus pneumoniae
  5v5u-assembly1_B  TM=5.426E-01  e=1.771E-04  Enterococcus faecalis V583
  2axv-assembly1_D  TM=5.386E-01  e=1.847E-04  Enterococcus faecalis
  2aw6-assembly1_A  TM=5.923E-01  e=5.065E-04  Enterococcus faecalis
  2grm-assembly2_C-5  TM=5.509E-01  e=8.750E-04  Enterococcus faecalis

Foldseek 3Di:
DQQLVLLLVLVVLCVVLPHDLCRLQPPQHDSVQSVCSNRVNHDDDPVSSCVSCVSSPHHVCCSVVCPVVVVLCVLQVVLVVCLLVVVLVVLVVQLVVLVVVCVVPVPCVSSLLSNLLSQQSNCVNPVDGPDDPVSLVVLLVVCVCVLVVNDPDDLVNLVSLQRRVLSYDLVSLLSVLVSLLVRCVVDPDPDPVVVVSNLSSLLSSLLSCLQHPLVSSVVSLVVCVVPVPDDCVVVVSVLSSVLSVVLSVCLVPVDCVVVVVSLVVCVVVVVVSVSVVSVVSSVSSCVRRPD/DQQLVLLLLLVVLCVVLPHDLCRLQPPQHDSVQSVCSNRSNHDDDPVSSCSSCVSSPHHVCVSCVVPPQVVLCVLQVVLVVCLLVVVLVVLVVQLVVLVVVCVVPVPCPSSLLNNLLSQQSNCVSPVDGPDDPVSLVVLLVVCVCVLVVNDPDDLNNLVSLLRRLLSYDLVSLLSVLVSLLVRCVVDPDPDPVVVVSNLSSLLSSLLSCLQHPLVSSVVSLVVCVPPVPDDCVVVVSVLSSVLSVVLSVCLVPVDCVVVVVSLVVCVVVVVVSVSVVSVVSSVSSCVRRPD

Organism: NCBI:txid47770

pLDDT: mean 88.65, std 12.0, range [32.88, 98.62]